Protein AF-A0A5N8VHL5-F1 (afdb_monomer_lite)

Organism: NCBI:txid1609272

pLDDT: mean 83.39, std 15.5, range [30.53, 98.62]

Foldseek 3Di:
DDDPDDPDDDPKDAADDQLQQPFFFKDDLPDPDPATFTDDPDQATLLGDHDNPIDGQPPHRRHDDPRHDVSSVVSSVVVSVPDDPVRNPDGIDDDDDDDDQDLVNDPPDDQDQQFFQDLAHDFDDQPPPPPAQFDPDDDPCPPPVDDQWDWWDDDPLIFIFRAWAFAADLPPLRPDPVPWDDLDRTTTGRPVLFTDGNQVVPPLPLVVVPDQADFDPSQVVLCVVQQVVQVVLVEGDDSNRSSLRTTDNNNCPCCVLVQSKTFHWDDQAQDLRDRSKTWTWTIAHNVLQKTWIWIADSVHAIAIKMFSDDCVPDPDPHDDPVGRIHTHGRDPSVSSVVRNLRSVSNVSNVVRPGSVPDDSNNSSRSVSRHDDPDDD

Sequence (376 aa):
MTEFGTPDAEISRPGHCPWDIRWEAAWTDMLPDAHRHAYGYFHRTLCGIEKPDMTGSQFGMWGGYPDECPDCKVAALAIDARWPEERRDGFRVSVPAVPRPRPEDQPGYVRPADELGRPDIRLPRTPARSTTRVLATRPPAHAHPEDGFRRIGDGPAAVRLPALWAGYGIEPYRPYDGQGRAFAWFRTYPLDTIPPLDEESFVGDFAWFGDIGDPLDHRTAVTDPIEAALAKDGLALPADFTALITRANLHRCLDREGGGAWTDVSGPLSSPADPADRMVLFFRDQQSCVMWYLYLHHDGQSAVVCSDRDFTRERAAGYGPDGEIFWTAPSVESFAYRFLVEARLSSAVYDKERAGDLDPELLAYLAHYVPGPGRP

Structure (mmCIF, N/CA/C/O backbone):
data_AF-A0A5N8VHL5-F1
#
_entry.id   AF-A0A5N8VHL5-F1
#
loop_
_atom_site.group_PDB
_atom_site.id
_atom_site.type_symbol
_atom_site.label_atom_id
_atom_site.label_alt_id
_atom_site.label_comp_id
_atom_site.label_asym_id
_atom_site.label_entity_id
_atom_site.label_seq_id
_atom_site.pdbx_PDB_ins_code
_atom_site.Cartn_x
_atom_site.Cartn_y
_atom_site.Cartn_z
_atom_site.occupancy
_atom_site.B_iso_or_equiv
_atom_site.auth_seq_id
_atom_site.auth_comp_id
_atom_site.auth_asym_id
_atom_site.auth_atom_id
_atom_site.pdbx_PDB_model_num
ATOM 1 N N . MET A 1 1 ? 50.445 -20.946 -26.338 1.00 35.78 1 MET A N 1
ATOM 2 C CA . MET A 1 1 ? 50.077 -20.744 -24.925 1.00 35.78 1 MET A CA 1
ATOM 3 C C . MET A 1 1 ? 49.233 -19.488 -24.911 1.00 35.78 1 MET A C 1
ATOM 5 O O . MET A 1 1 ? 49.771 -18.406 -25.079 1.00 35.78 1 MET A O 1
ATOM 9 N N . THR A 1 2 ? 47.918 -19.664 -24.962 1.00 35.34 2 THR A N 1
ATOM 10 C CA . THR A 1 2 ? 46.956 -18.575 -25.144 1.00 35.34 2 THR A CA 1
ATOM 11 C C . THR A 1 2 ? 46.613 -18.060 -23.755 1.00 35.34 2 THR A C 1
ATOM 13 O O . THR A 1 2 ? 45.956 -18.767 -22.994 1.00 35.34 2 THR A O 1
ATOM 16 N N . GLU A 1 3 ? 47.133 -16.891 -23.387 1.00 30.53 3 GLU A N 1
ATOM 17 C CA . GLU A 1 3 ? 46.694 -16.201 -22.177 1.00 30.53 3 GLU A CA 1
ATOM 18 C C . GLU A 1 3 ? 45.252 -15.741 -22.395 1.00 30.53 3 GLU A C 1
ATOM 20 O O . GLU A 1 3 ? 44.963 -14.904 -23.249 1.00 30.53 3 GLU A O 1
ATOM 25 N N . PHE A 1 4 ? 44.330 -16.339 -21.644 1.00 33.16 4 PHE A N 1
ATOM 26 C CA . PHE A 1 4 ? 42.984 -15.815 -21.491 1.00 33.16 4 PHE A CA 1
ATOM 27 C C . PHE A 1 4 ? 43.080 -14.585 -20.588 1.00 33.16 4 PHE A C 1
ATOM 29 O O . PHE A 1 4 ? 43.106 -14.709 -19.366 1.00 33.16 4 PHE A O 1
ATOM 36 N N . GLY A 1 5 ? 43.180 -13.403 -21.196 1.00 34.94 5 GLY A N 1
ATOM 37 C CA . GLY A 1 5 ? 42.962 -12.151 -20.484 1.00 34.94 5 GLY A CA 1
ATOM 38 C C . GLY A 1 5 ? 41.527 -12.124 -19.968 1.00 34.94 5 GLY A C 1
ATOM 39 O O . GLY A 1 5 ? 40.579 -12.153 -20.754 1.00 34.94 5 GLY A O 1
ATOM 40 N N . THR A 1 6 ? 41.364 -12.124 -18.649 1.00 40.25 6 THR A N 1
ATOM 41 C CA . THR A 1 6 ? 40.085 -11.846 -17.995 1.00 40.25 6 THR A CA 1
ATOM 42 C C . THR A 1 6 ? 39.611 -10.463 -18.460 1.00 40.25 6 THR A C 1
ATOM 44 O O . THR A 1 6 ? 40.427 -9.541 -18.449 1.00 40.25 6 THR A O 1
ATOM 47 N N . PRO A 1 7 ? 38.349 -10.274 -18.886 1.00 44.81 7 PRO A N 1
ATOM 48 C CA . PRO A 1 7 ? 37.860 -8.946 -19.242 1.00 44.81 7 PRO A CA 1
ATOM 49 C C . PRO A 1 7 ? 37.983 -8.018 -18.032 1.00 44.81 7 PRO A C 1
ATOM 51 O O . PRO A 1 7 ? 37.623 -8.426 -16.925 1.00 44.81 7 PRO A O 1
ATOM 54 N N . ASP A 1 8 ? 38.470 -6.794 -18.247 1.00 45.44 8 ASP A N 1
ATOM 55 C CA . ASP A 1 8 ? 38.500 -5.735 -17.237 1.00 45.44 8 ASP A CA 1
ATOM 56 C C . ASP A 1 8 ? 37.077 -5.507 -16.703 1.00 45.44 8 ASP A C 1
ATOM 58 O O . ASP A 1 8 ? 36.236 -4.880 -17.348 1.00 45.44 8 ASP A O 1
ATOM 62 N N . ALA A 1 9 ? 36.777 -6.074 -15.535 1.00 47.34 9 ALA A N 1
ATOM 63 C CA . ALA A 1 9 ? 35.555 -5.777 -14.812 1.00 47.34 9 ALA A CA 1
ATOM 64 C C . ALA A 1 9 ? 35.739 -4.462 -14.045 1.00 47.34 9 ALA A C 1
ATOM 66 O O . ALA A 1 9 ? 36.763 -4.237 -13.397 1.00 47.34 9 ALA A O 1
ATOM 67 N N . GLU A 1 10 ? 34.724 -3.606 -14.104 1.00 49.88 10 GLU A N 1
ATOM 68 C CA . GLU A 1 10 ? 34.617 -2.368 -13.340 1.00 49.88 10 GLU A CA 1
ATOM 69 C C . GLU A 1 10 ? 34.679 -2.668 -11.830 1.00 49.88 10 GLU A C 1
ATOM 71 O O . GLU A 1 10 ? 33.696 -3.082 -11.220 1.00 49.88 10 GLU A O 1
ATOM 76 N N . ILE A 1 11 ? 35.838 -2.466 -11.194 1.00 47.75 11 ILE A N 1
ATOM 77 C CA . ILE A 1 11 ? 35.918 -2.429 -9.728 1.00 47.75 11 ILE A CA 1
ATOM 78 C C . ILE A 1 11 ? 35.620 -0.993 -9.297 1.00 47.75 11 ILE A C 1
ATOM 80 O O . ILE A 1 11 ? 36.527 -0.198 -9.044 1.00 47.75 11 ILE A O 1
ATOM 84 N N . SER A 1 12 ? 34.335 -0.656 -9.206 1.00 49.72 12 SER A N 1
ATOM 85 C CA . SER A 1 12 ? 33.904 0.568 -8.534 1.00 49.72 12 SER A CA 1
ATOM 86 C C . SER A 1 12 ? 34.155 0.409 -7.034 1.00 49.72 12 SER A C 1
ATOM 88 O O . SER A 1 12 ? 33.512 -0.398 -6.361 1.00 49.72 12 SER A O 1
ATOM 90 N N . ARG A 1 13 ? 35.136 1.141 -6.495 1.00 55.62 13 ARG A N 1
ATOM 91 C CA . ARG A 1 13 ? 35.275 1.292 -5.042 1.00 55.62 13 ARG A CA 1
ATOM 92 C C . ARG A 1 13 ? 34.489 2.532 -4.626 1.00 55.62 13 ARG A C 1
ATOM 94 O O . ARG A 1 13 ? 34.758 3.603 -5.176 1.00 55.62 13 ARG A O 1
ATOM 101 N N . PRO A 1 14 ? 33.554 2.424 -3.667 1.00 58.19 14 PRO A N 1
ATOM 102 C CA . PRO A 1 14 ? 32.923 3.600 -3.091 1.00 58.19 14 PRO A CA 1
ATOM 103 C C . PRO A 1 14 ? 34.014 4.541 -2.564 1.00 58.19 14 PRO A C 1
ATOM 105 O O . PRO A 1 14 ? 34.898 4.108 -1.821 1.00 58.19 14 PRO A O 1
ATOM 108 N N . GLY A 1 15 ? 33.983 5.805 -2.992 1.00 69.81 15 GLY A N 1
ATOM 109 C CA . GLY A 1 15 ? 34.813 6.849 -2.391 1.00 69.81 15 GLY A CA 1
ATOM 110 C C . GLY A 1 15 ? 34.441 7.061 -0.923 1.00 69.81 15 GLY A C 1
ATOM 111 O O . GLY A 1 15 ? 33.439 6.519 -0.443 1.00 69.81 15 GLY A O 1
ATOM 112 N N . HIS A 1 16 ? 35.232 7.855 -0.200 1.00 81.56 16 HIS A N 1
ATOM 113 C CA . HIS A 1 16 ? 34.811 8.317 1.122 1.00 81.56 16 HIS A CA 1
ATOM 114 C C . HIS A 1 16 ? 33.473 9.049 0.986 1.00 81.56 16 HIS A C 1
ATOM 116 O O . HIS A 1 16 ? 33.339 9.971 0.187 1.00 81.56 16 HIS A O 1
ATOM 122 N N . CYS A 1 17 ? 32.480 8.610 1.753 1.00 81.56 17 CYS A N 1
ATOM 123 C CA . CYS A 1 17 ? 31.220 9.322 1.907 1.00 81.56 17 CYS A CA 1
ATOM 124 C C . CYS A 1 17 ? 31.188 9.890 3.332 1.00 81.56 17 CYS A C 1
ATOM 126 O O . CYS A 1 17 ? 31.349 9.083 4.255 1.00 81.56 17 CYS A O 1
ATOM 128 N N . PRO A 1 18 ? 31.030 11.206 3.548 1.00 85.12 18 PRO A N 1
ATOM 129 C CA . PRO A 1 18 ? 30.864 11.804 4.874 1.00 85.12 18 PRO A CA 1
ATOM 130 C C . PRO A 1 18 ? 29.807 11.090 5.725 1.00 85.12 18 PRO A C 1
ATOM 132 O O . PRO A 1 18 ? 28.855 10.519 5.195 1.00 85.12 18 PRO A O 1
ATOM 135 N N . TRP A 1 19 ? 29.988 11.075 7.049 1.00 85.62 19 TRP A N 1
ATOM 136 C CA . TRP A 1 19 ? 29.152 10.278 7.958 1.00 85.62 19 TRP A CA 1
ATOM 137 C C . TRP A 1 19 ? 27.656 10.607 7.859 1.00 85.62 19 TRP A C 1
ATOM 139 O O . TRP A 1 19 ? 26.830 9.708 7.988 1.00 85.62 19 TRP A O 1
ATOM 149 N N . ASP A 1 20 ? 27.316 11.864 7.600 1.00 82.69 20 ASP A N 1
ATOM 150 C CA . ASP A 1 20 ? 25.955 12.385 7.500 1.00 82.69 20 ASP A CA 1
ATOM 151 C C . ASP A 1 20 ? 25.224 11.915 6.234 1.00 82.69 20 ASP A C 1
ATOM 153 O O . ASP A 1 20 ? 24.000 11.838 6.221 1.00 82.69 20 ASP A O 1
ATOM 157 N N . ILE A 1 21 ? 25.965 11.497 5.205 1.00 84.44 21 ILE A N 1
ATOM 158 C CA . ILE A 1 21 ? 25.423 10.957 3.950 1.00 84.44 21 ILE A CA 1
ATOM 159 C C . ILE A 1 21 ? 25.937 9.545 3.633 1.00 84.44 21 ILE A C 1
ATOM 161 O O . ILE A 1 21 ? 25.847 9.094 2.494 1.00 84.44 21 ILE A O 1
ATOM 165 N N . ARG A 1 22 ? 26.503 8.831 4.615 1.00 85.56 22 ARG A N 1
ATOM 166 C CA . ARG A 1 22 ? 27.010 7.454 4.447 1.00 85.56 22 ARG A CA 1
ATOM 167 C C . ARG A 1 22 ? 25.992 6.392 4.831 1.00 85.56 22 ARG A C 1
ATOM 169 O O . ARG A 1 22 ? 25.971 5.327 4.224 1.00 85.56 22 ARG A O 1
ATOM 176 N N . TRP A 1 23 ? 25.228 6.650 5.882 1.00 90.12 23 TRP A N 1
ATOM 177 C CA . TRP A 1 23 ? 24.376 5.646 6.507 1.00 90.12 23 TRP A CA 1
ATOM 178 C C . TRP A 1 23 ? 22.944 5.797 6.033 1.00 90.12 23 TRP A C 1
ATOM 180 O O . TRP A 1 23 ? 22.436 6.912 5.967 1.00 90.12 23 TRP A O 1
ATOM 190 N N . GLU A 1 24 ? 22.297 4.682 5.735 1.00 90.94 24 GLU A N 1
ATOM 191 C CA . GLU A 1 24 ? 20.855 4.627 5.508 1.00 90.94 24 GLU A CA 1
ATOM 192 C C . GLU A 1 24 ? 20.133 4.708 6.857 1.00 90.94 24 GLU A C 1
ATOM 194 O O . GLU A 1 24 ? 20.666 4.274 7.882 1.00 90.94 24 GLU A O 1
ATOM 199 N N . ALA A 1 25 ? 18.921 5.259 6.893 1.00 90.00 25 ALA A N 1
ATOM 200 C CA . ALA A 1 25 ? 18.087 5.161 8.090 1.00 90.00 25 ALA A CA 1
ATOM 201 C C . ALA A 1 25 ? 17.666 3.699 8.312 1.00 90.00 25 ALA A C 1
ATOM 203 O O . ALA A 1 25 ? 17.211 3.037 7.384 1.00 90.00 25 ALA A O 1
ATOM 204 N N . ALA A 1 26 ? 17.823 3.188 9.531 1.00 90.50 26 ALA A N 1
ATOM 205 C CA . ALA A 1 26 ? 17.304 1.888 9.924 1.00 90.50 26 ALA A CA 1
ATOM 206 C C . ALA A 1 26 ? 15.786 1.915 9.911 1.00 90.50 26 ALA A C 1
ATOM 208 O O . ALA A 1 26 ? 15.161 2.873 10.368 1.00 90.50 26 ALA A O 1
ATOM 209 N N . TRP A 1 27 ? 15.220 0.833 9.401 1.00 85.00 27 TRP A N 1
ATOM 210 C CA . TRP A 1 27 ? 13.819 0.780 9.079 1.00 85.00 27 TRP A CA 1
ATOM 211 C C . TRP A 1 27 ? 13.160 -0.484 9.579 1.00 85.00 27 TRP A C 1
ATOM 213 O O . TRP A 1 27 ? 13.482 -1.585 9.134 1.00 85.00 27 TRP A O 1
ATOM 223 N N . THR A 1 28 ? 12.252 -0.284 10.521 1.00 84.00 28 THR A N 1
ATOM 224 C CA . THR A 1 28 ? 11.325 -1.259 11.085 1.00 84.00 28 THR A CA 1
ATOM 225 C C . THR A 1 28 ? 10.408 -0.474 12.020 1.00 84.00 28 THR A C 1
ATOM 227 O O . THR A 1 28 ? 10.857 0.449 12.703 1.00 84.00 28 THR A O 1
ATOM 230 N N . ASP A 1 29 ? 9.132 -0.821 12.064 1.00 77.31 29 ASP A N 1
ATOM 231 C CA . ASP A 1 29 ? 8.169 -0.290 13.039 1.00 77.31 29 ASP A CA 1
ATOM 232 C C . ASP A 1 29 ? 8.371 -0.893 14.447 1.00 77.31 29 ASP A C 1
ATOM 234 O O . ASP A 1 29 ? 7.719 -0.490 15.405 1.00 77.31 29 ASP A O 1
ATOM 238 N N . MET A 1 30 ? 9.323 -1.821 14.611 1.00 82.88 30 MET A N 1
ATOM 239 C CA . MET A 1 30 ? 9.700 -2.403 15.902 1.00 82.88 30 MET A CA 1
ATOM 240 C C . MET A 1 30 ? 10.827 -1.649 16.627 1.00 82.88 30 MET A C 1
ATOM 242 O O . MET A 1 30 ? 11.426 -2.192 17.573 1.00 82.88 30 MET A O 1
ATOM 246 N N . LEU A 1 31 ? 11.181 -0.439 16.183 1.00 84.62 31 LEU A N 1
ATOM 247 C CA . LEU A 1 31 ? 12.151 0.396 16.891 1.00 84.62 31 LEU A CA 1
ATOM 248 C C . LEU A 1 31 ? 11.577 0.843 18.253 1.00 84.62 31 LEU A C 1
ATOM 250 O O . LEU A 1 31 ? 10.395 1.156 18.359 1.00 84.62 31 LEU A O 1
ATOM 254 N N . PRO A 1 32 ? 12.392 0.839 19.322 1.00 81.56 32 PRO A N 1
ATOM 255 C CA . PRO A 1 32 ? 11.911 1.072 20.687 1.00 81.56 32 PRO A CA 1
ATOM 256 C C . PRO A 1 32 ? 11.594 2.542 20.994 1.00 81.56 32 PRO A C 1
ATOM 258 O O . PRO A 1 32 ? 10.972 2.834 22.014 1.00 81.56 32 PRO A O 1
ATOM 261 N N . ASP A 1 33 ? 12.057 3.465 20.156 1.00 83.50 33 ASP A N 1
ATOM 262 C CA . ASP A 1 33 ? 11.900 4.900 20.332 1.00 83.50 33 ASP A CA 1
ATOM 263 C C . ASP A 1 33 ? 11.651 5.585 18.982 1.00 83.50 33 ASP A C 1
ATOM 265 O O . ASP A 1 33 ? 11.790 4.984 17.917 1.00 83.50 33 ASP A O 1
ATOM 269 N N . ALA A 1 34 ? 11.254 6.856 19.044 1.00 80.44 34 ALA A N 1
ATOM 270 C CA . ALA A 1 34 ? 10.934 7.656 17.867 1.00 80.44 34 ALA A CA 1
ATOM 271 C C . ALA A 1 34 ? 12.173 8.246 17.168 1.00 80.44 34 ALA A C 1
ATOM 273 O O . ALA A 1 34 ? 12.016 9.017 16.222 1.00 80.44 34 ALA A O 1
ATOM 274 N N . HIS A 1 35 ? 13.393 7.953 17.636 1.00 86.75 35 HIS A N 1
ATOM 275 C CA . HIS A 1 35 ? 14.590 8.478 16.992 1.00 86.75 35 HIS A CA 1
ATOM 276 C C . HIS A 1 35 ? 14.841 7.780 15.660 1.00 86.75 35 HIS A C 1
ATOM 278 O O . HIS A 1 35 ? 14.562 6.596 15.470 1.00 86.75 35 HIS A O 1
ATOM 284 N N . ARG A 1 36 ? 15.470 8.501 14.734 1.00 88.25 36 ARG A N 1
ATOM 285 C CA . ARG A 1 36 ? 16.004 7.892 13.516 1.00 88.25 36 ARG A CA 1
ATOM 286 C C . ARG A 1 36 ? 17.290 7.171 13.874 1.00 88.25 36 ARG A C 1
ATOM 288 O O . ARG A 1 36 ? 18.252 7.800 14.316 1.00 88.25 36 ARG A O 1
ATOM 295 N N . HIS A 1 37 ? 17.334 5.862 13.673 1.00 93.62 37 HIS A N 1
ATOM 296 C CA . HIS A 1 37 ? 18.537 5.056 13.892 1.00 93.62 37 HIS A CA 1
ATOM 297 C C . HIS A 1 37 ? 19.309 4.877 12.586 1.00 93.62 37 HIS A C 1
ATOM 299 O O . HIS A 1 37 ? 18.711 4.864 11.516 1.00 93.62 37 HIS A O 1
ATOM 305 N N . ALA A 1 38 ? 20.634 4.750 12.659 1.00 93.88 38 ALA A N 1
ATOM 306 C CA . ALA A 1 38 ? 21.465 4.449 11.496 1.00 93.88 38 ALA A CA 1
ATOM 307 C C . ALA A 1 38 ? 21.429 2.947 11.232 1.00 93.88 38 ALA A C 1
ATOM 309 O O . ALA A 1 38 ? 21.756 2.169 12.134 1.00 93.88 38 ALA A O 1
ATOM 310 N N . TYR A 1 39 ? 21.083 2.536 10.016 1.00 92.69 39 TYR A N 1
ATOM 311 C CA . TYR A 1 39 ? 21.206 1.149 9.598 1.00 92.69 39 TYR A CA 1
ATOM 312 C C . TYR A 1 39 ? 22.684 0.785 9.484 1.00 92.69 39 TYR A C 1
ATOM 314 O O . TYR A 1 39 ? 23.461 1.459 8.808 1.00 92.69 39 TYR A O 1
ATOM 322 N N . GLY A 1 40 ? 23.077 -0.264 10.197 1.00 86.56 40 GLY A N 1
ATOM 323 C CA . GLY A 1 40 ? 24.398 -0.855 10.098 1.00 86.56 40 GLY A CA 1
ATOM 324 C C . GLY A 1 40 ? 24.408 -1.973 9.060 1.00 86.56 40 GLY A C 1
ATOM 325 O O . GLY A 1 40 ? 24.105 -1.773 7.890 1.00 86.56 40 GLY A O 1
ATOM 326 N N . TYR A 1 41 ? 24.789 -3.167 9.500 1.00 81.38 41 TYR A N 1
ATOM 327 C CA . TYR A 1 41 ? 24.817 -4.382 8.687 1.00 81.38 41 TYR A CA 1
ATOM 328 C C . TYR A 1 41 ? 24.020 -5.481 9.395 1.00 81.38 41 TYR A C 1
ATOM 330 O O . TYR A 1 41 ? 23.976 -5.504 10.623 1.00 81.38 41 TYR A O 1
ATOM 338 N N . PHE A 1 42 ? 23.450 -6.412 8.621 1.00 84.19 42 PHE A N 1
ATOM 339 C CA . PHE A 1 42 ? 22.752 -7.605 9.124 1.00 84.19 42 PHE A CA 1
ATOM 340 C C . PHE A 1 42 ? 21.595 -7.297 10.090 1.00 84.19 42 PHE A C 1
ATOM 342 O O . PHE A 1 42 ? 21.581 -7.791 11.213 1.00 84.19 42 PHE A O 1
ATOM 349 N N . HIS A 1 43 ? 20.627 -6.481 9.659 1.00 87.56 43 HIS A N 1
ATOM 350 C CA . HIS A 1 43 ? 19.408 -6.204 10.434 1.00 87.56 43 HIS A CA 1
ATOM 351 C C . HIS A 1 43 ? 19.649 -5.532 11.799 1.00 87.56 43 HIS A C 1
ATOM 353 O O . HIS A 1 43 ? 18.860 -5.677 12.738 1.00 87.56 43 HIS A O 1
ATOM 359 N N . ARG A 1 44 ? 20.757 -4.789 11.909 1.00 92.88 44 ARG A N 1
ATOM 360 C CA . ARG A 1 44 ? 21.192 -4.138 13.142 1.00 92.88 44 ARG A CA 1
ATOM 361 C C . ARG A 1 44 ? 21.507 -2.663 12.920 1.00 92.88 44 ARG A C 1
ATOM 363 O O . ARG A 1 44 ? 22.140 -2.301 11.928 1.00 92.88 44 ARG A O 1
ATOM 370 N N . THR A 1 45 ? 21.123 -1.815 13.868 1.00 95.12 45 THR A N 1
ATOM 371 C CA . THR A 1 45 ? 21.508 -0.400 13.900 1.00 95.12 45 THR A CA 1
ATOM 372 C C . THR A 1 45 ? 22.954 -0.218 14.366 1.00 95.12 45 THR A C 1
ATOM 374 O O . THR A 1 45 ? 23.545 -1.104 14.990 1.00 95.12 45 THR A O 1
ATOM 377 N N . LEU A 1 46 ? 23.539 0.961 14.145 1.00 94.56 46 LEU A N 1
ATOM 378 C CA . LEU A 1 46 ? 24.868 1.271 14.690 1.00 94.56 46 LEU A CA 1
ATOM 379 C C . LEU A 1 46 ? 24.920 1.294 16.225 1.00 94.56 46 LEU A C 1
ATOM 381 O O . LEU A 1 46 ? 25.972 1.004 16.791 1.00 94.56 46 LEU A O 1
ATOM 385 N N . CYS A 1 47 ? 23.808 1.604 16.899 1.00 94.75 47 CYS A N 1
ATOM 386 C CA . CYS A 1 47 ? 23.710 1.535 18.361 1.00 94.75 47 CYS A CA 1
ATOM 387 C C . CYS A 1 47 ? 23.424 0.116 18.889 1.00 94.75 47 CYS A C 1
ATOM 389 O O . CYS A 1 47 ? 23.369 -0.087 20.099 1.00 94.75 47 CYS A O 1
ATOM 391 N N . GLY A 1 48 ? 23.295 -0.881 18.005 1.00 93.25 48 GLY A N 1
ATOM 392 C CA . GLY A 1 48 ? 23.200 -2.291 18.379 1.00 93.25 48 GLY A CA 1
ATOM 393 C C . GLY A 1 48 ? 21.783 -2.843 18.533 1.00 93.25 48 GLY A C 1
ATOM 394 O O . GLY A 1 48 ? 21.643 -3.981 18.977 1.00 93.25 48 GLY A O 1
ATOM 395 N N . ILE A 1 49 ? 20.744 -2.095 18.152 1.00 93.25 49 ILE A N 1
ATOM 396 C CA . ILE A 1 49 ? 19.373 -2.622 18.099 1.00 93.25 49 ILE A CA 1
ATOM 397 C C . ILE A 1 49 ? 19.275 -3.579 16.915 1.00 93.25 49 ILE A C 1
ATOM 399 O O . ILE A 1 49 ? 19.584 -3.198 15.791 1.00 93.25 49 ILE A O 1
ATOM 403 N N . GLU A 1 50 ? 18.816 -4.801 17.157 1.00 92.50 50 GLU A N 1
ATOM 404 C CA . GLU A 1 50 ? 18.603 -5.820 16.130 1.00 92.50 50 GLU A CA 1
ATOM 405 C C . GLU A 1 50 ? 17.120 -6.177 16.053 1.00 92.50 50 GLU A C 1
ATOM 407 O O . GLU A 1 50 ? 16.474 -6.365 17.089 1.00 92.50 50 GLU A O 1
ATOM 412 N N . LYS A 1 51 ? 16.576 -6.247 14.833 1.00 90.19 51 LYS A N 1
ATOM 413 C CA . LYS A 1 51 ? 15.192 -6.676 14.584 1.00 90.19 51 LYS A CA 1
ATOM 414 C C . LYS A 1 51 ? 15.132 -7.539 13.327 1.00 90.19 51 LYS A C 1
ATOM 416 O O . LYS A 1 51 ? 15.780 -7.182 12.353 1.00 90.19 51 LYS A O 1
ATOM 421 N N . PRO A 1 52 ? 14.353 -8.632 13.314 1.00 86.12 52 PRO A N 1
ATOM 422 C CA . PRO A 1 52 ? 14.384 -9.622 12.234 1.00 86.12 52 PRO A CA 1
ATOM 423 C C . PRO A 1 52 ? 13.999 -9.071 10.852 1.00 86.12 52 PRO A C 1
ATOM 425 O O . PRO A 1 52 ? 14.463 -9.598 9.847 1.00 86.12 52 PRO A O 1
ATOM 428 N N . ASP A 1 53 ? 13.194 -8.009 10.788 1.00 86.44 53 ASP A N 1
ATOM 429 C CA . ASP A 1 53 ? 12.758 -7.372 9.541 1.00 86.44 53 ASP A CA 1
ATOM 430 C C . ASP A 1 53 ? 13.481 -6.045 9.251 1.00 86.44 53 ASP A C 1
ATOM 432 O O . ASP A 1 53 ? 13.121 -5.348 8.300 1.00 86.44 53 ASP A O 1
ATOM 436 N N . MET A 1 54 ? 14.502 -5.682 10.039 1.00 90.19 54 MET A N 1
ATOM 437 C CA . MET A 1 54 ? 15.155 -4.384 9.896 1.00 90.19 54 MET A CA 1
ATOM 438 C C . MET A 1 54 ? 15.874 -4.278 8.561 1.00 90.19 54 MET A C 1
ATOM 440 O O . MET A 1 54 ? 16.743 -5.087 8.244 1.00 90.19 54 MET A O 1
ATOM 444 N N . THR A 1 55 ? 15.582 -3.231 7.809 1.00 88.25 55 THR A N 1
ATOM 445 C CA . THR A 1 55 ? 16.281 -2.922 6.559 1.00 88.25 55 THR A CA 1
ATOM 446 C C . THR A 1 55 ? 16.901 -1.537 6.627 1.00 88.25 55 THR A C 1
ATOM 448 O O . THR A 1 55 ? 16.517 -0.715 7.457 1.00 88.25 55 THR A O 1
ATOM 451 N N . GLY A 1 56 ? 17.857 -1.263 5.747 1.00 85.44 56 GLY A N 1
ATOM 452 C CA . GLY A 1 56 ? 18.235 0.110 5.452 1.00 85.44 56 GLY A CA 1
ATOM 453 C C . GLY A 1 56 ? 17.170 0.768 4.585 1.00 85.44 56 GLY A C 1
ATOM 454 O O . GLY A 1 56 ? 16.541 0.114 3.749 1.00 85.44 56 GLY A O 1
ATOM 455 N N . SER A 1 57 ? 16.916 2.051 4.820 1.00 81.19 57 SER A N 1
ATOM 456 C CA . SER A 1 57 ? 16.081 2.854 3.940 1.00 81.19 57 SER A CA 1
ATOM 457 C C . SER A 1 57 ? 16.719 2.894 2.557 1.00 81.19 57 SER A C 1
ATOM 459 O O . SER A 1 57 ? 17.849 3.344 2.404 1.00 81.19 57 SER A O 1
ATOM 461 N N . GLN A 1 58 ? 15.969 2.478 1.540 1.00 65.94 58 GLN A N 1
ATOM 462 C CA . GLN A 1 58 ? 16.435 2.474 0.151 1.00 65.94 58 GLN A CA 1
ATOM 463 C C . GLN A 1 58 ? 16.691 3.889 -0.412 1.00 65.94 58 GLN A C 1
ATOM 465 O O . GLN A 1 58 ? 17.296 4.022 -1.474 1.00 65.94 58 GLN A O 1
ATOM 470 N N . PHE A 1 59 ? 16.224 4.948 0.267 1.00 62.56 59 PHE A N 1
ATOM 471 C CA . PHE A 1 59 ? 16.229 6.319 -0.270 1.00 62.56 59 PHE A CA 1
ATOM 472 C C . PHE A 1 59 ? 16.572 7.405 0.756 1.00 62.56 59 PHE A C 1
ATOM 474 O O . PHE A 1 59 ? 16.880 8.534 0.374 1.00 62.56 59 PHE A O 1
ATOM 481 N N . GLY A 1 60 ? 16.508 7.096 2.053 1.00 68.19 60 GLY A N 1
ATOM 482 C CA . GLY A 1 60 ? 16.757 8.046 3.127 1.00 68.19 60 GLY A CA 1
ATOM 483 C C . GLY A 1 60 ? 18.128 7.845 3.753 1.00 68.19 60 GLY A C 1
ATOM 484 O O . GLY A 1 60 ? 18.346 6.869 4.476 1.00 68.19 60 GLY A O 1
ATOM 485 N N . MET A 1 61 ? 19.018 8.821 3.568 1.00 84.38 61 MET A N 1
ATOM 486 C CA . MET A 1 61 ? 20.197 8.912 4.422 1.00 84.38 61 MET A CA 1
ATOM 487 C C . MET A 1 61 ? 19.754 9.220 5.856 1.00 84.38 61 MET A C 1
ATOM 489 O O . MET A 1 61 ? 18.753 9.897 6.110 1.00 84.38 61 MET A O 1
ATOM 493 N N . TRP A 1 62 ? 20.475 8.654 6.808 1.00 88.88 62 TRP A N 1
ATOM 494 C CA . TRP A 1 62 ? 20.190 8.773 8.224 1.00 88.88 62 TRP A CA 1
ATOM 495 C C . TRP A 1 62 ? 20.603 10.134 8.794 1.00 88.88 62 TRP A C 1
ATOM 497 O O . TRP A 1 62 ? 19.902 10.656 9.657 1.00 88.88 62 TRP A O 1
ATOM 507 N N . GLY A 1 63 ? 21.720 10.697 8.329 1.00 85.25 63 GLY A N 1
ATOM 508 C CA . GLY A 1 63 ? 22.312 11.898 8.912 1.00 85.25 63 GLY A CA 1
ATOM 509 C C . GLY A 1 63 ? 21.753 13.221 8.374 1.00 85.25 63 GLY A C 1
ATOM 510 O O . GLY A 1 63 ? 21.138 13.282 7.312 1.00 85.25 63 GLY A O 1
ATOM 511 N N . GLY A 1 64 ? 21.991 14.292 9.131 1.00 80.56 64 GLY A N 1
ATOM 512 C CA . GLY A 1 64 ? 21.531 15.656 8.876 1.00 80.56 64 GLY A CA 1
ATOM 513 C C . GLY A 1 64 ? 20.207 16.046 9.548 1.00 80.56 64 GLY A C 1
ATOM 514 O O . GLY A 1 64 ? 19.725 17.150 9.290 1.00 80.56 64 GLY A O 1
ATOM 515 N N . TYR A 1 65 ? 19.616 15.201 10.402 1.00 83.94 65 TYR A N 1
ATOM 516 C CA . TYR A 1 65 ? 18.278 15.424 10.970 1.00 83.94 65 TYR A CA 1
ATOM 517 C C . TYR A 1 65 ? 18.285 15.719 12.486 1.00 83.94 65 TYR A C 1
ATOM 519 O O . TYR A 1 65 ? 19.131 15.205 13.221 1.00 83.94 65 TYR A O 1
ATOM 527 N N . PRO A 1 66 ? 17.338 16.535 13.001 1.00 85.25 66 PRO A N 1
ATOM 528 C CA . PRO A 1 66 ? 17.263 16.853 14.433 1.00 85.25 66 PRO A CA 1
ATOM 529 C C . PRO A 1 66 ? 16.915 15.668 15.349 1.00 85.25 66 PRO A C 1
ATOM 531 O O . PRO A 1 66 ? 17.214 15.718 16.539 1.00 85.25 66 PRO A O 1
ATOM 534 N N . ASP A 1 67 ? 16.268 14.631 14.820 1.00 87.75 67 ASP A N 1
ATOM 535 C CA . ASP A 1 67 ? 15.735 13.471 15.545 1.00 87.75 67 ASP A CA 1
ATOM 536 C C . ASP A 1 67 ? 16.635 12.220 15.468 1.00 87.75 67 ASP A C 1
ATOM 538 O O . ASP A 1 67 ? 16.208 11.116 15.808 1.00 87.75 67 ASP A O 1
ATOM 542 N N . GLU A 1 68 ? 17.896 12.376 15.057 1.00 92.12 68 GLU A N 1
ATOM 543 C CA . GLU A 1 68 ? 18.901 11.306 15.035 1.00 92.12 68 GLU A CA 1
ATOM 544 C C . GLU A 1 68 ? 19.129 10.667 16.414 1.00 92.12 68 GLU A C 1
ATOM 546 O O . GLU A 1 68 ? 19.302 11.355 17.421 1.00 92.12 68 GLU A O 1
ATOM 551 N N . CYS A 1 69 ? 19.251 9.338 16.444 1.00 94.50 69 CYS A N 1
ATOM 552 C CA . CYS A 1 69 ? 19.707 8.600 17.616 1.00 94.50 69 CYS A CA 1
ATOM 553 C C . CYS A 1 69 ? 21.129 9.060 18.014 1.00 94.50 69 CYS A C 1
ATOM 555 O O . CYS A 1 69 ? 22.069 8.893 17.221 1.00 94.50 69 CYS A O 1
ATOM 557 N N . PRO A 1 70 ? 21.332 9.584 19.241 1.00 94.44 70 PRO A N 1
ATOM 558 C CA . PRO A 1 70 ? 22.637 10.078 19.684 1.00 94.44 70 PRO A CA 1
ATOM 559 C C . PRO A 1 70 ? 23.741 9.014 19.636 1.00 94.44 70 PRO A C 1
ATOM 561 O O . PRO A 1 70 ? 24.863 9.301 19.218 1.00 94.44 70 PRO A O 1
ATOM 564 N N . ASP A 1 71 ? 23.418 7.770 19.990 1.00 95.50 71 ASP A N 1
ATOM 565 C CA . ASP A 1 71 ? 24.387 6.669 20.010 1.00 95.50 71 ASP A CA 1
ATOM 566 C C . ASP A 1 71 ? 24.811 6.258 18.596 1.00 95.50 71 ASP A C 1
ATOM 568 O O . ASP A 1 71 ? 25.997 6.032 18.335 1.00 95.50 71 ASP A O 1
ATOM 572 N N . CYS A 1 72 ? 23.868 6.246 17.647 1.00 95.31 72 CYS A N 1
ATOM 573 C CA . CYS A 1 72 ? 24.187 6.046 16.234 1.00 95.31 72 CYS A CA 1
ATOM 574 C C . CYS A 1 72 ? 25.125 7.145 15.714 1.00 95.31 72 CYS A C 1
ATOM 576 O O . CYS A 1 72 ? 26.045 6.849 14.954 1.00 95.31 72 CYS A O 1
ATOM 578 N N . LYS A 1 73 ? 24.958 8.393 16.172 1.00 95.00 73 LYS A N 1
ATOM 579 C CA . LYS A 1 73 ? 25.829 9.525 15.813 1.00 95.00 73 LYS A CA 1
ATOM 580 C C . LYS A 1 73 ? 27.235 9.391 16.339 1.00 95.00 73 LYS A C 1
ATOM 582 O O . LYS A 1 73 ? 28.185 9.577 15.579 1.00 95.00 73 LYS A O 1
ATOM 587 N N . VAL A 1 74 ? 27.380 9.007 17.601 1.00 95.75 74 VAL A N 1
ATOM 588 C CA . VAL A 1 74 ? 28.693 8.716 18.183 1.00 95.75 74 VAL A CA 1
ATOM 589 C C . VAL A 1 74 ? 29.387 7.599 17.399 1.00 95.75 74 VAL A C 1
ATOM 591 O O . VAL A 1 74 ? 30.546 7.753 17.010 1.00 95.75 74 VAL A O 1
ATOM 594 N N . ALA A 1 75 ? 28.678 6.507 17.103 1.00 94.81 75 ALA A N 1
ATOM 595 C CA . ALA A 1 75 ? 29.221 5.397 16.326 1.00 94.81 75 ALA A CA 1
ATOM 596 C C . ALA A 1 75 ? 29.606 5.813 14.894 1.00 94.81 75 ALA A C 1
ATOM 598 O O . ALA A 1 75 ? 30.709 5.504 14.440 1.00 94.81 75 ALA A O 1
ATOM 599 N N . ALA A 1 76 ? 28.743 6.555 14.196 1.00 93.38 76 ALA A N 1
ATOM 600 C CA . ALA A 1 76 ? 28.981 7.033 12.836 1.00 93.38 76 ALA A CA 1
ATOM 601 C C . ALA A 1 76 ? 30.213 7.944 12.752 1.00 93.38 76 ALA A C 1
ATOM 603 O O . ALA A 1 76 ? 31.073 7.726 11.895 1.00 93.38 76 ALA A O 1
ATOM 604 N N . LEU A 1 77 ? 30.338 8.908 13.671 1.00 92.88 77 LEU A N 1
ATOM 605 C CA . LEU A 1 77 ? 31.503 9.792 13.779 1.00 92.88 77 LEU A CA 1
ATOM 606 C C . LEU A 1 77 ? 32.782 9.006 14.092 1.00 92.88 77 LEU A C 1
ATOM 608 O O . LEU A 1 77 ? 33.826 9.254 13.491 1.00 92.88 77 LEU A O 1
ATOM 612 N N . ALA A 1 78 ? 32.707 8.017 14.988 1.00 93.62 78 ALA A N 1
ATOM 613 C CA . ALA A 1 78 ? 33.847 7.164 15.315 1.00 93.62 78 ALA A CA 1
ATOM 614 C C . ALA A 1 78 ? 34.296 6.296 14.126 1.00 93.62 78 ALA A C 1
ATOM 616 O O . ALA A 1 78 ? 35.492 6.056 13.961 1.00 93.62 78 ALA A O 1
ATOM 617 N N . ILE A 1 79 ? 33.366 5.822 13.292 1.00 90.19 79 ILE A N 1
ATOM 618 C CA . ILE A 1 79 ? 33.680 5.081 12.060 1.00 90.19 79 ILE A CA 1
ATOM 619 C C . ILE A 1 79 ? 34.261 6.022 11.001 1.00 90.19 79 ILE A C 1
ATOM 621 O O . ILE A 1 79 ? 35.204 5.655 10.302 1.00 90.19 79 ILE A O 1
ATOM 625 N N . ASP A 1 80 ? 33.736 7.239 10.881 1.00 89.56 80 ASP A N 1
ATOM 626 C CA . ASP A 1 80 ? 34.255 8.248 9.959 1.00 89.56 80 ASP A CA 1
ATOM 627 C C . ASP A 1 80 ? 35.677 8.695 10.298 1.00 89.56 80 ASP A C 1
ATOM 629 O O . ASP A 1 80 ? 36.529 8.751 9.414 1.00 89.56 80 ASP A O 1
ATOM 633 N N . ALA A 1 81 ? 35.987 8.878 11.581 1.00 90.38 81 ALA A N 1
ATOM 634 C CA . ALA A 1 81 ? 37.333 9.201 12.051 1.00 90.38 81 ALA A CA 1
ATOM 635 C C . ALA A 1 81 ? 38.393 8.138 11.688 1.00 90.38 81 ALA A C 1
ATOM 637 O O . ALA A 1 81 ? 39.580 8.447 11.671 1.00 90.38 81 ALA A O 1
ATOM 638 N N . ARG A 1 82 ? 37.992 6.896 11.370 1.00 89.69 82 ARG A N 1
ATOM 639 C CA . ARG A 1 82 ? 38.914 5.826 10.938 1.00 89.69 82 ARG A CA 1
ATOM 640 C C . ARG A 1 82 ? 39.333 5.938 9.473 1.00 89.69 82 ARG A C 1
ATOM 642 O O . ARG A 1 82 ? 40.265 5.246 9.069 1.00 89.69 82 ARG A O 1
ATOM 649 N N . TRP A 1 83 ? 38.647 6.752 8.670 1.00 83.12 83 TRP A N 1
ATOM 650 C CA . TRP A 1 83 ? 39.036 6.978 7.281 1.00 83.12 83 TRP A CA 1
ATOM 651 C C . TRP A 1 83 ? 40.251 7.912 7.205 1.00 83.12 83 TRP A C 1
ATOM 653 O O . TRP A 1 83 ? 40.154 9.034 7.717 1.00 83.12 83 TRP A O 1
ATOM 663 N N . PRO A 1 84 ? 41.353 7.490 6.546 1.00 85.50 84 PRO A N 1
ATOM 664 C CA . PRO A 1 84 ? 42.535 8.330 6.362 1.00 85.50 84 PRO A CA 1
ATOM 665 C C . PRO A 1 84 ? 42.182 9.632 5.640 1.00 85.50 84 PRO A C 1
ATOM 667 O O . PRO A 1 84 ? 41.436 9.596 4.659 1.00 85.50 84 PRO A O 1
ATOM 670 N N . GLU A 1 85 ? 42.703 10.766 6.115 1.00 82.75 85 GLU A N 1
ATOM 671 C CA . GLU A 1 85 ? 42.397 12.096 5.567 1.00 82.75 85 GLU A CA 1
ATOM 672 C C . GLU A 1 85 ? 42.744 12.188 4.080 1.00 82.75 85 GLU A C 1
ATOM 674 O O . GLU A 1 85 ? 41.936 12.660 3.284 1.00 82.75 85 GLU A O 1
ATOM 679 N N . GLU A 1 86 ? 43.876 11.612 3.677 1.00 80.00 86 GLU A N 1
ATOM 680 C CA . GLU A 1 86 ? 44.347 11.589 2.292 1.00 80.00 86 GLU A CA 1
ATOM 681 C C . GLU A 1 86 ? 43.460 10.770 1.338 1.00 80.00 86 GLU A C 1
ATOM 683 O O . GLU A 1 86 ? 43.674 10.783 0.127 1.00 80.00 86 GLU A O 1
ATOM 688 N N . ARG A 1 87 ? 42.472 10.036 1.867 1.00 73.38 87 ARG A N 1
ATOM 689 C CA . ARG A 1 87 ? 41.492 9.257 1.093 1.00 73.38 87 ARG A CA 1
ATOM 690 C C . ARG A 1 87 ? 40.081 9.841 1.132 1.00 73.38 87 ARG A C 1
ATOM 692 O O . ARG A 1 87 ? 39.165 9.206 0.610 1.00 73.38 87 ARG A O 1
ATOM 699 N N . ARG A 1 88 ? 39.896 11.006 1.761 1.00 78.12 88 ARG A N 1
ATOM 700 C CA . ARG A 1 88 ? 38.600 11.701 1.814 1.00 78.12 88 ARG A CA 1
ATOM 701 C C . ARG A 1 88 ? 38.294 12.468 0.526 1.00 78.12 88 ARG A C 1
ATOM 703 O O . ARG A 1 88 ? 37.131 12.611 0.167 1.00 78.12 88 ARG A O 1
ATOM 710 N N . ASP A 1 89 ? 39.328 12.859 -0.215 1.00 69.06 89 ASP A N 1
ATOM 711 C CA . ASP A 1 89 ? 39.190 13.548 -1.496 1.00 69.06 89 ASP A CA 1
ATOM 712 C C . ASP A 1 89 ? 39.104 12.543 -2.656 1.00 69.06 89 ASP A C 1
ATOM 714 O O . ASP A 1 89 ? 40.102 11.964 -3.087 1.00 69.06 89 ASP A O 1
ATOM 718 N N . GLY A 1 90 ? 37.892 12.326 -3.177 1.00 62.94 90 GLY A N 1
ATOM 719 C CA . GLY A 1 90 ? 37.670 11.544 -4.396 1.00 62.94 90 GLY A CA 1
ATOM 720 C C . GLY A 1 90 ? 36.357 10.768 -4.397 1.00 62.94 90 GLY A C 1
ATOM 721 O O . GLY A 1 90 ? 36.276 9.650 -3.891 1.00 62.94 90 GLY A O 1
ATOM 722 N N . PHE A 1 91 ? 35.329 11.321 -5.040 1.00 57.22 91 PHE A N 1
ATOM 723 C CA . PHE A 1 91 ? 34.118 10.572 -5.365 1.00 57.22 91 PHE A CA 1
ATOM 724 C C . PHE A 1 91 ? 34.315 9.846 -6.694 1.00 57.22 91 PHE A C 1
ATOM 726 O O . PHE A 1 91 ? 34.325 10.483 -7.739 1.00 57.22 91 PHE A O 1
ATOM 733 N N . ARG A 1 92 ? 34.429 8.513 -6.632 1.00 58.06 92 ARG A N 1
ATOM 734 C CA . ARG A 1 92 ? 34.389 7.573 -7.771 1.00 58.06 92 ARG A CA 1
ATOM 735 C C . ARG A 1 92 ? 35.438 7.825 -8.866 1.00 58.06 92 ARG A C 1
ATOM 737 O O . ARG A 1 92 ? 35.326 8.735 -9.680 1.00 58.06 92 ARG A O 1
ATOM 744 N N . VAL A 1 93 ? 36.395 6.909 -9.004 1.00 55.44 93 VAL A N 1
ATOM 745 C CA . VAL A 1 93 ? 37.153 6.797 -10.259 1.00 55.44 93 VAL A CA 1
ATOM 746 C C . VAL A 1 93 ? 36.262 6.072 -11.266 1.00 55.44 93 VAL A C 1
ATOM 748 O O . VAL A 1 93 ? 36.104 4.857 -11.191 1.00 55.44 93 VAL A O 1
ATOM 751 N N . SER A 1 94 ? 35.642 6.824 -12.176 1.00 52.28 94 SER A N 1
ATOM 752 C CA . SER A 1 94 ? 34.911 6.241 -13.305 1.00 52.28 94 SER A CA 1
ATOM 753 C C . SER A 1 94 ? 35.920 5.817 -14.366 1.00 52.28 94 SER A C 1
ATOM 755 O O . SER A 1 94 ? 36.587 6.663 -14.960 1.00 52.28 94 SER A O 1
ATOM 757 N N . VAL A 1 95 ? 36.045 4.515 -14.602 1.00 54.31 95 VAL A N 1
ATOM 758 C CA . VAL A 1 95 ? 36.742 3.995 -15.783 1.00 54.31 95 VAL A CA 1
ATOM 759 C C . VAL A 1 95 ? 35.678 3.786 -16.863 1.00 54.31 95 VAL A C 1
ATOM 761 O O . VAL A 1 95 ? 34.636 3.212 -16.548 1.00 54.31 95 VAL A O 1
ATOM 764 N N . PRO A 1 96 ? 35.866 4.255 -18.109 1.00 50.69 96 PRO A N 1
ATOM 765 C CA . PRO A 1 96 ? 34.862 4.079 -19.150 1.00 50.69 96 PRO A CA 1
ATOM 766 C C . PRO A 1 96 ? 34.620 2.588 -19.409 1.00 50.69 96 PRO A C 1
ATOM 768 O O . PRO A 1 96 ? 35.490 1.900 -19.941 1.00 50.69 96 PRO A O 1
ATOM 771 N N . ALA A 1 97 ? 33.439 2.086 -19.053 1.00 55.69 97 ALA A N 1
ATOM 772 C CA . ALA A 1 97 ? 32.981 0.799 -19.547 1.00 55.69 97 ALA A CA 1
ATOM 773 C C . ALA A 1 97 ? 32.731 0.922 -21.056 1.00 55.69 97 ALA A C 1
ATOM 775 O O . ALA A 1 97 ? 32.119 1.890 -21.517 1.00 55.69 97 ALA A O 1
ATOM 776 N N . VAL A 1 98 ? 33.190 -0.056 -21.839 1.00 59.97 98 VAL A N 1
ATOM 777 C CA . VAL A 1 98 ? 32.776 -0.164 -23.243 1.00 59.97 98 VAL A CA 1
ATOM 778 C C . VAL A 1 98 ? 31.257 -0.384 -23.243 1.00 59.97 98 VAL A C 1
ATOM 780 O O . VAL A 1 98 ? 30.807 -1.345 -22.610 1.00 59.97 98 VAL A O 1
ATOM 783 N N . PRO A 1 99 ? 30.451 0.473 -23.901 1.00 60.00 99 PRO A N 1
ATOM 784 C CA . PRO A 1 99 ? 29.007 0.293 -23.943 1.00 60.00 99 PRO A CA 1
ATOM 785 C C . PRO A 1 99 ? 28.692 -1.097 -24.486 1.00 60.00 99 PRO A C 1
ATOM 787 O O . PRO A 1 99 ? 29.139 -1.454 -25.579 1.00 60.00 99 PRO A O 1
ATOM 790 N N . ARG A 1 100 ? 27.928 -1.897 -23.737 1.00 63.72 100 ARG A N 1
ATOM 791 C CA . ARG A 1 100 ? 27.326 -3.088 -24.334 1.00 63.72 100 ARG A CA 1
ATOM 792 C C . ARG A 1 100 ? 26.317 -2.594 -25.375 1.00 63.72 100 ARG A C 1
ATOM 794 O O . ARG A 1 100 ? 25.454 -1.797 -25.004 1.00 63.72 100 ARG A O 1
ATOM 801 N N . PRO A 1 101 ? 26.418 -3.013 -26.648 1.00 68.25 101 PRO A N 1
ATOM 802 C CA . PRO A 1 101 ? 25.406 -2.669 -27.635 1.00 68.25 101 PRO A CA 1
ATOM 803 C C . PRO A 1 101 ? 24.071 -3.222 -27.150 1.00 68.25 101 PRO A C 1
ATOM 805 O O . PRO A 1 101 ? 23.988 -4.389 -26.748 1.00 68.25 101 PRO A O 1
ATOM 808 N N . ARG A 1 102 ? 23.041 -2.378 -27.134 1.00 72.12 102 ARG A N 1
ATOM 809 C CA . ARG A 1 102 ? 21.711 -2.825 -26.741 1.00 72.12 102 ARG A CA 1
ATOM 810 C C . ARG A 1 102 ? 21.169 -3.757 -27.827 1.00 72.12 102 ARG A C 1
ATOM 812 O O . ARG A 1 102 ? 21.602 -3.659 -28.978 1.00 72.12 102 ARG A O 1
ATOM 819 N N . PRO A 1 103 ? 20.244 -4.673 -27.507 1.00 71.06 103 PRO A N 1
ATOM 820 C CA . PRO A 1 103 ? 19.630 -5.538 -28.512 1.00 71.06 103 PRO A CA 1
ATOM 821 C C . PRO A 1 103 ? 19.059 -4.745 -29.698 1.00 71.06 103 PRO A C 1
ATOM 823 O O . PRO A 1 103 ? 19.216 -5.170 -30.840 1.00 71.06 103 PRO A O 1
ATOM 826 N N . GLU A 1 104 ? 18.494 -3.558 -29.441 1.00 75.62 104 GLU A N 1
ATOM 827 C CA . GLU A 1 104 ? 17.995 -2.641 -30.473 1.00 75.62 104 GLU A CA 1
ATOM 828 C C . GLU A 1 104 ? 19.072 -2.044 -31.394 1.00 75.62 104 GLU A C 1
ATOM 830 O O . GLU A 1 104 ? 18.752 -1.606 -32.498 1.00 75.62 104 GLU A O 1
ATOM 835 N N . ASP A 1 105 ? 20.336 -2.037 -30.968 1.00 77.31 105 ASP A N 1
ATOM 836 C CA . ASP A 1 105 ? 21.459 -1.505 -31.742 1.00 77.31 105 ASP A CA 1
ATOM 837 C C . ASP A 1 105 ? 22.007 -2.557 -32.740 1.00 77.31 105 ASP A C 1
ATOM 839 O O . ASP A 1 105 ? 22.906 -2.263 -33.533 1.00 77.31 105 ASP A O 1
ATOM 843 N N . GLN A 1 106 ? 21.479 -3.792 -32.729 1.00 79.12 106 GLN A N 1
ATOM 844 C CA . GLN A 1 106 ? 21.892 -4.853 -33.651 1.00 79.12 106 GLN A CA 1
ATOM 845 C C . GLN A 1 106 ? 21.244 -4.687 -35.040 1.00 79.12 106 GLN A C 1
ATOM 847 O O . GLN A 1 106 ? 20.018 -4.573 -35.147 1.00 79.12 106 GLN A O 1
ATOM 852 N N . PRO A 1 107 ? 22.026 -4.736 -36.138 1.00 79.81 107 PRO A N 1
ATOM 853 C CA . PRO A 1 107 ? 21.480 -4.718 -37.491 1.00 79.81 107 PRO A CA 1
ATOM 854 C C . PRO A 1 107 ? 20.472 -5.853 -37.704 1.00 79.81 107 PRO A C 1
ATOM 856 O O . PRO A 1 107 ? 20.805 -7.025 -37.544 1.00 79.81 107 PRO A O 1
ATOM 859 N N . GLY A 1 108 ? 19.244 -5.506 -38.093 1.00 80.56 108 GLY A N 1
ATOM 860 C CA . GLY A 1 108 ? 18.168 -6.477 -38.309 1.00 80.56 108 GLY A CA 1
ATOM 861 C C . GLY A 1 108 ? 17.311 -6.778 -37.077 1.00 80.56 108 GLY A C 1
ATOM 862 O O . GLY A 1 108 ? 16.428 -7.629 -37.175 1.00 80.56 108 GLY A O 1
ATOM 863 N N . TYR A 1 109 ? 17.511 -6.082 -35.951 1.00 80.31 109 TYR A N 1
ATOM 864 C CA . TYR A 1 109 ? 16.564 -6.133 -34.840 1.00 80.31 109 TYR A CA 1
ATOM 865 C C . TYR A 1 109 ? 15.176 -5.675 -35.308 1.00 80.31 109 TYR A C 1
ATOM 867 O O . TYR A 1 109 ? 14.986 -4.554 -35.787 1.00 80.31 109 TYR A O 1
ATOM 875 N N . VAL A 1 110 ? 14.196 -6.564 -35.160 1.00 78.19 110 VAL A N 1
ATOM 876 C CA . VAL A 1 110 ? 12.780 -6.265 -35.354 1.00 78.19 110 VAL A CA 1
ATOM 877 C C . VAL A 1 110 ? 12.135 -6.315 -33.983 1.00 78.19 110 VAL A C 1
ATOM 879 O O . VAL A 1 110 ? 12.084 -7.372 -33.356 1.00 78.19 110 VAL A O 1
ATOM 882 N N . ARG A 1 111 ? 11.646 -5.164 -33.521 1.00 75.69 111 ARG A N 1
ATOM 883 C CA . ARG A 1 111 ? 10.923 -5.073 -32.253 1.00 75.69 111 ARG A CA 1
ATOM 884 C C . ARG A 1 111 ? 9.690 -5.996 -32.279 1.00 75.69 111 ARG A C 1
ATOM 886 O O . ARG A 1 111 ? 8.920 -5.905 -33.242 1.00 75.69 111 ARG A O 1
ATOM 893 N N . PRO A 1 112 ? 9.468 -6.848 -31.259 1.00 80.12 112 PRO A N 1
ATOM 894 C CA . PRO A 1 112 ? 8.275 -7.686 -31.178 1.00 80.12 112 PRO A CA 1
ATOM 895 C C . PRO A 1 112 ? 6.979 -6.863 -31.223 1.00 80.12 112 PRO A C 1
ATOM 897 O O . PRO A 1 112 ? 6.887 -5.768 -30.670 1.00 80.12 112 PRO A O 1
ATOM 900 N N . ALA A 1 113 ? 5.956 -7.391 -31.898 1.00 81.12 113 ALA A N 1
ATOM 901 C CA . ALA A 1 113 ? 4.661 -6.716 -32.039 1.00 81.12 113 ALA A CA 1
ATOM 902 C C . ALA A 1 113 ? 3.811 -6.749 -30.754 1.00 81.12 113 ALA A C 1
ATOM 904 O O . ALA A 1 113 ? 2.837 -6.007 -30.647 1.00 81.12 113 ALA A O 1
ATOM 905 N N . ASP A 1 114 ? 4.169 -7.621 -29.814 1.00 83.88 114 ASP A N 1
ATOM 906 C CA . ASP A 1 114 ? 3.528 -7.826 -28.515 1.00 83.88 114 ASP A CA 1
ATOM 907 C C . ASP A 1 114 ? 4.360 -7.275 -27.344 1.00 83.88 114 ASP A C 1
ATOM 909 O O . ASP A 1 114 ? 4.033 -7.540 -26.191 1.00 83.88 114 ASP A O 1
ATOM 913 N N . GLU A 1 115 ? 5.421 -6.516 -27.633 1.00 89.12 115 GLU A N 1
ATOM 914 C CA . GLU A 1 115 ? 6.205 -5.785 -26.633 1.00 89.12 115 GLU A CA 1
ATOM 915 C C . GLU A 1 115 ? 5.339 -4.701 -25.970 1.00 89.12 115 GLU A C 1
ATOM 917 O O . GLU A 1 115 ? 4.707 -3.893 -26.663 1.00 89.12 115 GLU A O 1
ATOM 922 N N . LEU A 1 116 ? 5.306 -4.685 -24.636 1.00 90.62 116 LEU A N 1
ATOM 923 C CA . LEU A 1 116 ? 4.602 -3.676 -23.845 1.00 90.62 116 LEU A CA 1
ATOM 924 C C . LEU A 1 116 ? 5.236 -2.279 -23.999 1.00 90.62 116 LEU A C 1
ATOM 926 O O . LEU A 1 116 ? 6.332 -2.108 -24.529 1.00 90.62 116 LEU A O 1
ATOM 930 N N . GLY A 1 117 ? 4.521 -1.247 -23.548 1.00 86.56 117 GLY A N 1
ATOM 931 C CA . GLY A 1 117 ? 4.946 0.153 -23.666 1.00 86.56 117 GLY A CA 1
ATOM 932 C C . GLY A 1 117 ? 4.483 0.843 -24.954 1.00 86.56 117 GLY A C 1
ATOM 933 O O . GLY A 1 117 ? 4.993 1.905 -25.314 1.00 86.56 117 GLY A O 1
ATOM 934 N N . ARG A 1 118 ? 3.502 0.264 -25.658 1.00 84.44 118 ARG A N 1
ATOM 935 C CA . ARG A 1 118 ? 2.889 0.843 -26.863 1.00 84.44 118 ARG A CA 1
ATOM 936 C C . ARG A 1 118 ? 1.361 0.867 -26.767 1.00 84.44 118 ARG A C 1
ATOM 938 O O . ARG A 1 118 ? 0.776 -0.125 -26.345 1.00 84.44 118 ARG A O 1
ATOM 945 N N . PRO A 1 119 ? 0.688 1.936 -27.218 1.00 76.44 119 PRO A N 1
ATOM 946 C CA . PRO A 1 119 ? -0.772 2.015 -27.152 1.00 76.44 119 PRO A CA 1
ATOM 947 C C . PRO A 1 119 ? -1.475 1.103 -28.174 1.00 76.44 119 PRO A C 1
ATOM 949 O O . PRO A 1 119 ? -2.649 0.792 -28.010 1.00 76.44 119 PRO A O 1
ATOM 952 N N . ASP A 1 120 ? -0.775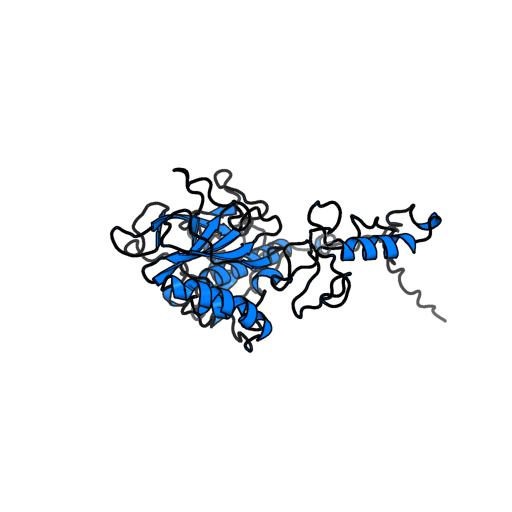 0.662 -29.226 1.00 80.81 120 ASP A N 1
ATOM 953 C CA . ASP A 1 120 ? -1.324 -0.122 -30.338 1.00 80.81 120 ASP A CA 1
ATOM 954 C C . ASP A 1 120 ? -1.062 -1.636 -30.235 1.00 80.81 120 ASP A C 1
ATOM 956 O O . ASP A 1 120 ? -1.222 -2.361 -31.223 1.00 80.81 120 ASP A O 1
ATOM 960 N N . ILE A 1 121 ? -0.656 -2.133 -29.059 1.00 83.62 121 ILE A N 1
ATOM 961 C CA . ILE A 1 121 ? -0.406 -3.568 -28.882 1.00 83.62 121 ILE A CA 1
ATOM 962 C C . ILE A 1 121 ? -1.678 -4.384 -29.083 1.00 83.62 121 ILE A C 1
ATOM 964 O O . ILE A 1 121 ? -2.786 -3.986 -28.719 1.00 83.62 121 ILE A O 1
ATOM 968 N N . ARG A 1 122 ? -1.500 -5.598 -29.600 1.00 82.00 122 ARG A N 1
ATOM 969 C CA . ARG A 1 122 ? -2.538 -6.622 -29.544 1.00 82.00 122 ARG A CA 1
ATOM 970 C C . ARG A 1 122 ? -2.265 -7.523 -28.359 1.00 82.00 122 ARG A C 1
ATOM 972 O O . ARG A 1 122 ? -1.319 -8.305 -28.390 1.00 82.00 122 ARG A O 1
ATOM 979 N N . LEU A 1 123 ? -3.116 -7.428 -27.345 1.00 84.50 123 LEU A N 1
ATOM 980 C CA . LEU A 1 123 ? -3.054 -8.345 -26.218 1.00 84.50 123 LEU A CA 1
ATOM 981 C C . LEU A 1 123 ? -3.414 -9.769 -26.667 1.00 84.50 123 LEU A C 1
ATOM 983 O O . LEU A 1 123 ? -4.332 -9.946 -27.482 1.00 84.50 123 LEU A O 1
ATOM 987 N N . PRO A 1 124 ? -2.721 -10.796 -26.146 1.00 84.06 124 PRO A N 1
ATOM 988 C CA . PRO A 1 124 ? -3.162 -12.171 -26.306 1.00 84.06 124 PRO A CA 1
ATOM 989 C C . PRO A 1 124 ? -4.566 -12.330 -25.715 1.00 84.06 124 PRO A C 1
ATOM 991 O O . PRO A 1 124 ? -4.942 -11.673 -24.745 1.00 84.06 124 PRO A O 1
ATOM 994 N N . ARG A 1 125 ? -5.372 -13.215 -26.309 1.00 77.44 125 ARG A N 1
ATOM 995 C CA . ARG A 1 125 ? -6.681 -13.542 -25.739 1.00 77.44 125 ARG A CA 1
ATOM 996 C C . ARG A 1 125 ? -6.477 -14.253 -24.409 1.00 77.44 125 ARG A C 1
ATOM 998 O O . ARG A 1 125 ? -5.943 -15.361 -24.396 1.00 77.44 125 ARG A O 1
ATOM 1005 N N . THR A 1 126 ? -6.978 -13.659 -23.332 1.00 70.25 126 THR A N 1
ATOM 1006 C CA . THR A 1 126 ? -7.065 -14.340 -22.044 1.00 70.25 126 THR A CA 1
ATOM 1007 C C . THR A 1 126 ? -7.934 -15.596 -22.215 1.00 70.25 126 THR A C 1
ATOM 1009 O O . THR A 1 126 ? -9.026 -15.510 -22.794 1.00 70.25 126 THR A O 1
ATOM 1012 N N . PRO A 1 127 ? -7.464 -16.787 -21.807 1.00 66.00 127 PRO A N 1
ATOM 1013 C CA . PRO A 1 127 ? -8.234 -18.016 -21.955 1.00 66.00 127 PRO A CA 1
ATOM 1014 C C . PRO A 1 127 ? -9.593 -17.899 -21.260 1.00 66.00 127 PRO A C 1
ATOM 1016 O O . PRO A 1 127 ? -9.660 -17.488 -20.112 1.00 66.00 127 PRO A O 1
ATOM 1019 N N . ALA A 1 128 ? -10.679 -18.362 -21.885 1.00 53.62 128 ALA A N 1
ATOM 1020 C CA . ALA A 1 128 ? -12.035 -18.288 -21.311 1.00 53.62 128 ALA A CA 1
ATOM 1021 C C . ALA A 1 128 ? -12.225 -19.034 -19.965 1.00 53.62 128 ALA A C 1
ATOM 1023 O O . ALA A 1 128 ? -13.304 -18.990 -19.386 1.00 53.62 128 ALA A O 1
ATOM 1024 N N . ARG A 1 129 ? -11.203 -19.762 -19.495 1.00 52.34 129 ARG A N 1
ATOM 1025 C CA . ARG A 1 129 ? -11.175 -20.486 -18.215 1.00 52.34 129 ARG A CA 1
ATOM 1026 C C . ARG A 1 129 ? -10.321 -19.809 -17.140 1.00 52.34 129 ARG A C 1
ATOM 1028 O O . ARG A 1 129 ? -10.205 -20.372 -16.057 1.00 52.34 129 ARG A O 1
ATOM 1035 N N . SER A 1 130 ? -9.695 -18.665 -17.415 1.00 60.47 130 SER A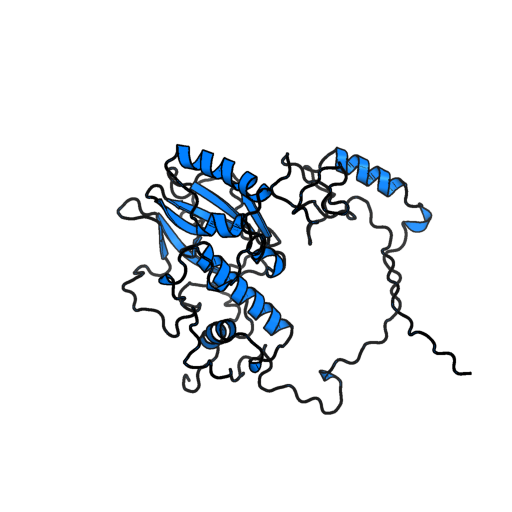 N 1
ATOM 1036 C CA . SER A 1 130 ? -8.993 -17.925 -16.368 1.00 60.47 130 SER A CA 1
ATOM 1037 C C . SER A 1 130 ? -10.033 -17.324 -15.425 1.00 60.47 130 SER A C 1
ATOM 1039 O O . SER A 1 130 ? -10.781 -16.430 -15.817 1.00 60.47 130 SER A O 1
ATOM 1041 N N . THR A 1 131 ? -10.107 -17.831 -14.198 1.00 73.50 131 THR A N 1
ATOM 1042 C CA . THR A 1 131 ? -10.844 -17.189 -13.106 1.00 73.50 131 THR A CA 1
ATOM 1043 C C . THR A 1 131 ? -10.051 -15.961 -12.677 1.00 73.50 131 THR A C 1
ATOM 1045 O O . THR A 1 131 ? -9.216 -16.056 -11.780 1.00 73.50 131 THR A O 1
ATOM 1048 N N . THR A 1 132 ? -10.240 -14.855 -13.396 1.00 85.94 132 THR A N 1
ATOM 1049 C CA . THR A 1 132 ? -9.616 -13.573 -13.073 1.00 85.94 132 THR A CA 1
ATOM 1050 C C . THR A 1 132 ? -10.476 -12.809 -12.086 1.00 85.94 132 THR A C 1
ATOM 1052 O O . THR A 1 132 ? -11.701 -12.816 -12.210 1.00 85.94 132 THR A O 1
ATOM 1055 N N . ARG A 1 133 ? -9.853 -12.090 -11.154 1.00 92.56 133 ARG A N 1
ATOM 1056 C CA . ARG A 1 133 ? -10.568 -11.186 -10.230 1.00 92.56 133 ARG A CA 1
ATOM 1057 C C . ARG A 1 133 ? -10.879 -9.831 -10.844 1.00 92.56 133 ARG A C 1
ATOM 1059 O O . ARG A 1 133 ? -11.564 -9.016 -10.237 1.00 92.56 133 ARG A O 1
ATOM 1066 N N . VAL A 1 134 ? -10.386 -9.575 -12.052 1.00 91.44 134 VAL A N 1
ATOM 1067 C CA . VAL A 1 134 ? -10.765 -8.409 -12.849 1.00 91.44 134 VAL A CA 1
ATOM 1068 C C . VAL A 1 134 ? -12.052 -8.716 -13.610 1.00 91.44 134 VAL A C 1
ATOM 1070 O O . VAL A 1 134 ? -12.112 -9.665 -14.394 1.00 91.44 134 VAL A O 1
ATOM 1073 N N . LEU A 1 135 ? -13.079 -7.895 -13.404 1.00 89.56 135 LEU A N 1
ATOM 1074 C CA . LEU A 1 135 ? -14.349 -8.021 -14.106 1.00 89.56 135 LEU A CA 1
ATOM 1075 C C . LEU A 1 135 ? -14.257 -7.360 -15.486 1.00 89.56 135 LEU A C 1
ATOM 1077 O O . LEU A 1 135 ? -13.815 -6.221 -15.621 1.00 89.56 135 LEU A O 1
ATOM 1081 N N . ALA A 1 136 ? -14.749 -8.046 -16.520 1.00 84.00 136 ALA A N 1
ATOM 1082 C CA . ALA A 1 136 ? -14.776 -7.504 -17.883 1.00 84.00 136 ALA A CA 1
ATOM 1083 C C . ALA A 1 136 ? -15.696 -6.276 -18.020 1.00 84.00 136 ALA A C 1
ATOM 1085 O O . ALA A 1 136 ? -15.484 -5.410 -18.868 1.00 84.00 136 ALA A O 1
ATOM 1086 N N . THR A 1 137 ? -16.741 -6.210 -17.197 1.00 81.56 137 THR A N 1
ATOM 1087 C CA . THR A 1 137 ? -17.688 -5.097 -17.145 1.00 81.56 137 THR A CA 1
ATOM 1088 C C . THR A 1 137 ? -17.999 -4.766 -15.703 1.00 81.56 137 THR A C 1
ATOM 1090 O O . THR A 1 137 ? -18.180 -5.665 -14.883 1.00 81.56 137 THR A O 1
ATOM 1093 N N . ARG A 1 138 ? -18.131 -3.475 -15.405 1.00 80.50 138 ARG A N 1
ATOM 1094 C CA . ARG A 1 138 ? -18.572 -3.028 -14.087 1.00 80.50 138 ARG A CA 1
ATOM 1095 C C . ARG A 1 138 ? -20.009 -3.500 -13.828 1.00 80.50 138 ARG A C 1
ATOM 1097 O O . ARG A 1 138 ? -20.854 -3.289 -14.703 1.00 80.50 138 ARG A O 1
ATOM 1104 N N . PRO A 1 139 ? -20.305 -4.092 -12.660 1.00 73.69 139 PRO A N 1
ATOM 1105 C CA . PRO A 1 139 ? -21.677 -4.390 -12.270 1.00 73.69 139 PRO A CA 1
ATOM 1106 C C . PRO A 1 139 ? -22.550 -3.119 -12.316 1.00 73.69 139 PRO A C 1
ATOM 1108 O O . PRO A 1 139 ? -22.063 -2.035 -11.979 1.00 73.69 139 PRO A O 1
ATOM 1111 N N . PRO A 1 140 ? -23.818 -3.202 -12.761 1.00 62.78 140 PRO A N 1
ATOM 1112 C CA . PRO A 1 140 ? -24.707 -2.044 -12.836 1.00 62.78 140 PRO A CA 1
ATOM 1113 C C . PRO A 1 140 ? -24.873 -1.360 -11.468 1.00 62.78 140 PRO A C 1
ATOM 1115 O O . PRO A 1 140 ? -24.881 -2.019 -10.432 1.00 62.78 140 PRO A O 1
ATOM 1118 N N . ALA A 1 141 ? -25.024 -0.030 -11.491 1.00 51.09 141 ALA A N 1
ATOM 1119 C CA . ALA A 1 141 ? -24.868 0.936 -10.390 1.00 51.09 141 ALA A CA 1
ATOM 1120 C C . ALA A 1 141 ? -25.746 0.763 -9.125 1.00 51.09 141 ALA A C 1
ATOM 1122 O O . ALA A 1 141 ? -25.747 1.637 -8.261 1.00 51.09 141 ALA A O 1
ATOM 1123 N N . HIS A 1 142 ? -26.452 -0.357 -8.957 1.00 40.97 142 HIS A N 1
ATOM 1124 C CA . HIS A 1 142 ? -27.189 -0.677 -7.730 1.00 40.97 142 HIS A CA 1
ATOM 1125 C C . HIS A 1 142 ? -26.283 -0.944 -6.511 1.00 40.97 142 HIS A C 1
ATOM 1127 O O . HIS A 1 142 ? -26.803 -1.047 -5.406 1.00 40.97 142 HIS A O 1
ATOM 1133 N N . ALA A 1 143 ? -24.957 -0.994 -6.692 1.00 47.44 143 ALA A N 1
ATOM 1134 C CA . ALA A 1 143 ? -23.986 -1.147 -5.607 1.00 47.44 143 ALA A CA 1
ATOM 1135 C C . ALA A 1 143 ? -23.382 0.178 -5.086 1.00 47.44 143 ALA A C 1
ATOM 1137 O O . ALA A 1 143 ? -23.007 0.231 -3.922 1.00 47.44 143 ALA A O 1
ATOM 1138 N N . HIS A 1 144 ? -23.306 1.267 -5.873 1.00 55.69 144 HIS A N 1
ATOM 1139 C CA . HIS A 1 144 ? -22.654 2.517 -5.427 1.00 55.69 144 HIS A CA 1
ATOM 1140 C C . HIS A 1 144 ? -23.252 3.773 -6.094 1.00 55.69 144 HIS A C 1
ATOM 1142 O O . HIS A 1 144 ? -22.787 4.181 -7.160 1.00 55.69 144 HIS A O 1
ATOM 1148 N N . PRO A 1 145 ? -24.277 4.396 -5.489 1.00 49.03 145 PRO A N 1
ATOM 1149 C CA . PRO A 1 145 ? -25.105 5.408 -6.149 1.00 49.03 145 PRO A CA 1
ATOM 1150 C C . PRO A 1 145 ? -24.550 6.845 -6.141 1.00 49.03 145 PRO A C 1
ATOM 1152 O O . PRO A 1 145 ? -25.261 7.749 -6.567 1.00 49.03 145 PRO A O 1
ATOM 1155 N N . GLU A 1 146 ? -23.333 7.106 -5.653 1.00 61.53 146 GLU A N 1
ATOM 1156 C CA . GLU A 1 146 ? -22.885 8.484 -5.399 1.00 61.53 146 GLU A CA 1
ATOM 1157 C C . GLU A 1 146 ? -21.681 8.882 -6.266 1.00 61.53 146 GLU A C 1
ATOM 1159 O O . GLU A 1 146 ? -20.576 8.377 -6.077 1.00 61.53 146 GLU A O 1
ATOM 1164 N N . ASP A 1 147 ? -21.922 9.801 -7.207 1.00 72.06 147 ASP A N 1
ATOM 1165 C CA . ASP A 1 147 ? -20.985 10.434 -8.151 1.00 72.06 147 ASP A CA 1
ATOM 1166 C C . ASP A 1 147 ? -19.598 10.751 -7.549 1.00 72.06 147 ASP A C 1
ATOM 1168 O O . ASP A 1 147 ? -19.367 11.842 -7.032 1.00 72.06 147 ASP A O 1
ATOM 1172 N N . GLY A 1 148 ? -18.655 9.804 -7.605 1.00 82.94 148 GLY A N 1
ATOM 1173 C CA . GLY A 1 148 ? -17.286 9.990 -7.100 1.00 82.94 148 GLY A CA 1
ATOM 1174 C C . GLY A 1 148 ? -17.116 9.885 -5.577 1.00 82.94 148 GLY A C 1
ATOM 1175 O O . GLY A 1 148 ? -16.069 10.268 -5.063 1.00 82.94 148 GLY A O 1
ATOM 1176 N N . PHE A 1 149 ? -18.105 9.360 -4.847 1.00 88.69 149 PHE A N 1
ATOM 1177 C CA . PHE A 1 149 ? -18.031 9.155 -3.395 1.00 88.69 149 PHE A CA 1
ATOM 1178 C C . PHE A 1 149 ? -18.298 7.699 -2.999 1.00 88.69 149 PHE A C 1
ATOM 1180 O O . PHE A 1 149 ? -18.891 6.903 -3.739 1.00 88.69 149 PHE A O 1
ATOM 1187 N N . ARG A 1 150 ? -17.842 7.344 -1.798 1.00 90.06 150 ARG A N 1
ATOM 1188 C CA . ARG A 1 150 ? -18.106 6.067 -1.133 1.00 90.06 150 ARG A CA 1
ATOM 1189 C C . ARG A 1 150 ? -18.454 6.305 0.327 1.00 90.06 150 ARG A C 1
ATOM 1191 O O . ARG A 1 150 ? -18.092 7.331 0.902 1.00 90.06 150 ARG A O 1
ATOM 1198 N N . ARG A 1 151 ? -19.197 5.362 0.899 1.00 91.50 151 ARG A N 1
ATOM 1199 C CA . ARG A 1 151 ? -19.611 5.385 2.299 1.00 91.50 151 ARG A CA 1
ATOM 1200 C C . ARG A 1 151 ? -18.890 4.291 3.067 1.00 91.50 151 ARG A C 1
ATOM 1202 O O . ARG A 1 151 ? -18.649 3.223 2.511 1.00 91.50 151 ARG A O 1
ATOM 1209 N N . ILE A 1 152 ? -18.570 4.586 4.316 1.00 93.62 152 ILE A N 1
ATOM 1210 C CA . ILE A 1 152 ? -18.144 3.614 5.316 1.00 93.62 152 ILE A CA 1
ATOM 1211 C C . ILE A 1 152 ? -19.168 3.700 6.442 1.00 93.62 152 ILE A C 1
ATOM 1213 O O . ILE A 1 152 ? -19.448 4.793 6.935 1.00 93.62 152 ILE A O 1
ATOM 1217 N N . GLY A 1 153 ? -19.743 2.564 6.799 1.00 91.75 153 GLY A N 1
ATOM 1218 C CA . GLY A 1 153 ? -20.828 2.452 7.754 1.00 91.75 153 GLY A CA 1
ATOM 1219 C C . GLY A 1 153 ? -22.222 2.576 7.139 1.00 91.75 153 GLY A C 1
ATOM 1220 O O . GLY A 1 153 ? -22.396 2.961 5.976 1.00 91.75 153 GLY A O 1
ATOM 1221 N N . ASP A 1 154 ? -23.229 2.280 7.958 1.00 87.56 154 ASP A N 1
ATOM 1222 C CA . ASP A 1 154 ? -24.641 2.310 7.576 1.00 87.56 154 ASP A CA 1
ATOM 1223 C C . ASP A 1 154 ? -25.429 3.472 8.213 1.00 87.56 154 ASP A C 1
ATOM 1225 O O . ASP A 1 154 ? -25.131 4.000 9.287 1.00 87.56 154 ASP A O 1
ATOM 1229 N N . GLY A 1 155 ? -26.516 3.872 7.547 1.00 87.94 155 GLY A N 1
ATOM 1230 C CA . GLY A 1 155 ? -27.478 4.831 8.092 1.00 87.94 155 GLY A CA 1
ATOM 1231 C C . GLY A 1 155 ? -26.972 6.285 8.167 1.00 87.94 155 GLY A C 1
ATOM 1232 O O . GLY A 1 155 ? -26.176 6.713 7.330 1.00 87.94 155 GLY A O 1
ATOM 1233 N N . PRO A 1 156 ? -27.494 7.101 9.106 1.00 85.06 156 PRO A N 1
ATOM 1234 C CA . PRO A 1 156 ? -27.181 8.531 9.193 1.00 85.06 156 PRO A CA 1
ATOM 1235 C C . PRO A 1 156 ? -25.791 8.834 9.768 1.00 85.06 156 PRO A C 1
ATOM 1237 O O . PRO A 1 156 ? -25.336 9.964 9.628 1.00 85.06 156 PRO A O 1
ATOM 1240 N N . ALA A 1 157 ? -25.150 7.856 10.415 1.00 87.06 157 ALA A N 1
ATOM 1241 C CA . ALA A 1 157 ? -23.790 7.975 10.937 1.00 87.06 157 ALA A CA 1
ATOM 1242 C C . ALA A 1 157 ? -22.722 7.614 9.890 1.00 87.06 157 ALA A C 1
ATOM 1244 O O . ALA A 1 157 ? -21.554 7.908 10.101 1.00 87.06 157 ALA A O 1
ATOM 1245 N N . ALA A 1 158 ? -23.126 7.030 8.753 1.00 90.94 158 ALA A N 1
ATOM 1246 C CA . ALA A 1 158 ? -22.215 6.633 7.690 1.00 90.94 158 ALA A CA 1
ATOM 1247 C C . ALA A 1 158 ? -21.342 7.802 7.218 1.00 90.94 158 ALA A C 1
ATOM 1249 O O . ALA A 1 158 ? -21.839 8.857 6.798 1.00 90.94 158 ALA A O 1
ATOM 1250 N N . VAL A 1 159 ? -20.036 7.571 7.203 1.00 91.19 159 VAL A N 1
ATOM 1251 C CA . VAL A 1 159 ? -19.050 8.545 6.757 1.00 91.19 159 VAL A CA 1
ATOM 1252 C C . VAL A 1 159 ? -18.961 8.499 5.241 1.00 91.19 159 VAL A C 1
ATOM 1254 O O . VAL A 1 159 ? -18.688 7.463 4.638 1.00 91.19 159 VAL A O 1
ATOM 1257 N N . ARG A 1 160 ? -19.193 9.646 4.603 1.00 90.62 160 ARG A N 1
ATOM 1258 C CA . ARG A 1 160 ? -19.162 9.799 3.148 1.00 90.62 160 ARG A CA 1
ATOM 1259 C C . ARG A 1 160 ? -17.862 10.467 2.715 1.00 90.62 160 ARG A C 1
ATOM 1261 O O . ARG A 1 160 ? -17.648 11.638 3.016 1.00 90.62 160 ARG A O 1
ATOM 1268 N N . LEU A 1 161 ? -17.039 9.751 1.957 1.00 90.38 161 LEU A N 1
ATOM 1269 C CA . LEU A 1 161 ? -15.718 10.203 1.519 1.00 90.38 161 LEU A CA 1
ATOM 1270 C C . LEU A 1 161 ? -15.625 10.299 -0.007 1.00 90.38 161 LEU A C 1
ATOM 1272 O O . LEU A 1 161 ? -16.213 9.465 -0.705 1.00 90.38 161 LEU A O 1
ATOM 1276 N N . PRO A 1 162 ? -14.891 11.290 -0.550 1.00 90.38 162 PRO A N 1
ATOM 1277 C CA . PRO A 1 162 ? -14.512 11.277 -1.958 1.00 90.38 162 PRO A CA 1
ATOM 1278 C C . PRO A 1 162 ? -13.693 10.016 -2.247 1.00 90.38 162 PRO A C 1
ATOM 1280 O O . PRO A 1 162 ? -12.869 9.606 -1.429 1.00 90.38 162 PRO A O 1
ATOM 1283 N N . ALA A 1 163 ? -13.943 9.385 -3.389 1.00 90.19 163 ALA A N 1
ATOM 1284 C CA . ALA A 1 163 ? -13.421 8.064 -3.698 1.00 90.19 163 ALA A CA 1
ATOM 1285 C C . ALA A 1 163 ? -12.501 8.095 -4.920 1.00 90.19 163 ALA A C 1
ATOM 1287 O O . ALA A 1 163 ? -12.908 8.501 -6.012 1.00 90.19 163 ALA A O 1
ATOM 1288 N N . LEU A 1 164 ? -11.263 7.648 -4.737 1.00 91.19 164 LEU A N 1
ATOM 1289 C CA . LEU A 1 164 ? -10.241 7.618 -5.777 1.00 91.19 164 LEU A CA 1
ATOM 1290 C C . LEU A 1 164 ? -9.236 6.503 -5.513 1.00 91.19 164 LEU A C 1
ATOM 1292 O O . LEU A 1 164 ? -9.084 6.027 -4.398 1.00 91.19 164 LEU A O 1
ATOM 1296 N N . TRP A 1 165 ? -8.512 6.111 -6.549 1.00 93.31 165 TRP A N 1
ATOM 1297 C CA . TRP A 1 165 ? -7.391 5.194 -6.442 1.00 93.31 165 TRP A CA 1
ATOM 1298 C C . TRP A 1 165 ? -6.082 5.961 -6.592 1.00 93.31 165 TRP A C 1
ATOM 1300 O O . TRP A 1 165 ? -5.841 6.540 -7.648 1.00 93.31 165 TRP A O 1
ATOM 1310 N N . ALA A 1 166 ? -5.245 5.967 -5.555 1.00 90.19 166 ALA A N 1
ATOM 1311 C CA . ALA A 1 166 ? -3.869 6.447 -5.638 1.00 90.19 166 ALA A CA 1
ATOM 1312 C C . ALA A 1 166 ? -2.951 5.268 -6.003 1.00 90.19 166 ALA A C 1
ATOM 1314 O O . ALA A 1 166 ? -2.690 4.416 -5.157 1.00 90.19 166 ALA A O 1
ATOM 1315 N N . GLY A 1 167 ? -2.501 5.198 -7.259 1.00 88.81 167 GLY A N 1
ATOM 1316 C CA . GLY A 1 167 ? -1.779 4.039 -7.804 1.00 88.81 167 GLY A CA 1
ATOM 1317 C C . GLY A 1 167 ? -0.743 4.387 -8.870 1.00 88.81 167 GLY A C 1
ATOM 1318 O O . GLY A 1 167 ? -0.495 5.566 -9.143 1.00 88.81 167 GLY A O 1
ATOM 1319 N N . TYR A 1 168 ? -0.125 3.361 -9.460 1.00 87.75 168 TYR A N 1
ATOM 1320 C CA . TYR A 1 168 ? 0.943 3.527 -10.452 1.00 87.75 168 TYR A CA 1
ATOM 1321 C C . TYR A 1 168 ? 0.420 4.128 -11.752 1.00 87.75 168 TYR A C 1
ATOM 1323 O O . TYR A 1 168 ? -0.682 3.821 -12.197 1.00 87.75 168 TYR A O 1
ATOM 1331 N N . GLY A 1 169 ? 1.234 4.924 -12.438 1.00 84.25 169 GLY A N 1
ATOM 1332 C CA . GLY A 1 169 ? 1.010 5.151 -13.865 1.00 84.25 169 GLY A CA 1
ATOM 1333 C C . GLY A 1 169 ? 1.288 3.865 -14.647 1.00 84.25 169 GLY A C 1
ATOM 1334 O O . GLY A 1 169 ? 2.342 3.266 -14.466 1.00 84.25 169 GLY A O 1
ATOM 1335 N N . ILE A 1 170 ? 0.375 3.449 -15.529 1.00 88.38 170 ILE A N 1
ATOM 1336 C CA . ILE A 1 170 ? 0.590 2.310 -16.442 1.00 88.38 170 ILE A CA 1
ATOM 1337 C C . ILE A 1 170 ? 0.711 2.866 -17.861 1.00 88.38 170 ILE A C 1
ATOM 1339 O O . ILE A 1 170 ? -0.126 2.622 -18.726 1.00 88.38 170 ILE A O 1
ATOM 1343 N N . GLU A 1 171 ? 1.708 3.715 -18.080 1.00 84.12 171 GLU A N 1
ATOM 1344 C CA . GLU A 1 171 ? 1.941 4.359 -19.375 1.00 84.12 171 GLU A CA 1
ATOM 1345 C C . GLU A 1 171 ? 2.304 3.322 -20.454 1.00 84.12 171 GLU A C 1
ATOM 1347 O O . GLU A 1 171 ? 2.954 2.330 -20.151 1.00 84.12 171 GLU A O 1
ATOM 1352 N N . PRO A 1 172 ? 1.924 3.494 -21.729 1.00 86.69 172 PRO A N 1
ATOM 1353 C CA . PRO A 1 172 ? 1.040 4.524 -22.275 1.00 86.69 172 PRO A CA 1
ATOM 1354 C C . PRO A 1 172 ? -0.461 4.200 -22.128 1.00 86.69 172 PRO A C 1
ATOM 1356 O O . PRO A 1 172 ? -1.300 4.890 -22.700 1.00 86.69 172 PRO A O 1
ATOM 1359 N N . TYR A 1 173 ? -0.817 3.111 -21.443 1.00 88.88 173 TYR A N 1
ATOM 1360 C CA . TYR A 1 173 ? -2.168 2.538 -21.433 1.00 88.88 173 TYR A CA 1
ATOM 1361 C C . TYR A 1 173 ? -3.151 3.326 -20.572 1.00 88.88 173 TYR A C 1
ATOM 1363 O O . TYR A 1 173 ? -4.294 3.550 -20.964 1.00 88.88 173 TYR A O 1
ATOM 1371 N N . ARG A 1 174 ? -2.693 3.772 -19.405 1.00 87.69 174 ARG A N 1
ATOM 1372 C CA . ARG A 1 174 ? -3.404 4.719 -18.553 1.00 87.69 174 ARG A CA 1
ATOM 1373 C C . ARG A 1 174 ? -2.584 6.006 -18.506 1.00 87.69 174 ARG A C 1
ATOM 1375 O O . ARG A 1 174 ? -1.724 6.117 -17.628 1.00 87.69 174 ARG A O 1
ATOM 1382 N N . PRO A 1 175 ? -2.805 6.926 -19.463 1.00 71.69 175 PRO A N 1
ATOM 1383 C CA . PRO A 1 175 ? -2.018 8.139 -19.556 1.00 71.69 175 PRO A CA 1
ATOM 1384 C C . PRO A 1 175 ? -2.247 9.034 -18.340 1.00 71.69 175 PRO A C 1
ATOM 1386 O O . PRO A 1 175 ? -3.319 9.016 -17.731 1.00 71.69 175 PRO A O 1
ATOM 1389 N N . TYR A 1 176 ? -1.254 9.862 -18.034 1.00 66.44 176 TYR A N 1
ATOM 1390 C CA . TYR A 1 176 ? -1.399 10.995 -17.134 1.00 66.44 176 TYR A CA 1
ATOM 1391 C C . TYR A 1 176 ? -2.537 11.898 -17.620 1.00 66.44 176 TYR A C 1
ATOM 1393 O O . TYR A 1 176 ? -2.381 12.655 -18.583 1.00 66.44 176 TYR A O 1
ATOM 1401 N N . ASP A 1 177 ? -3.682 11.868 -16.944 1.00 56.97 177 ASP A N 1
ATOM 1402 C CA . ASP A 1 177 ? -4.645 12.942 -17.077 1.00 56.97 177 ASP A CA 1
ATOM 1403 C C . ASP A 1 177 ? -4.081 14.146 -16.314 1.00 56.97 177 ASP A C 1
ATOM 1405 O O . ASP A 1 177 ? -3.881 14.139 -15.104 1.00 56.97 177 ASP A O 1
ATOM 1409 N N . GLY A 1 178 ? -3.774 15.235 -17.018 1.00 52.84 178 GLY A N 1
ATOM 1410 C CA . GLY A 1 178 ? -3.285 16.474 -16.392 1.00 52.84 178 GLY A CA 1
ATOM 1411 C C . GLY A 1 178 ? -4.293 17.150 -15.443 1.00 52.84 178 GLY A C 1
ATOM 1412 O O . GLY A 1 178 ? -4.139 18.330 -15.145 1.00 52.84 178 GLY A O 1
ATOM 1413 N N . GLN A 1 179 ? -5.348 16.438 -15.033 1.00 54.25 179 GLN A N 1
ATOM 1414 C CA . GLN A 1 179 ? -6.467 16.885 -14.209 1.00 54.25 179 GLN A CA 1
ATOM 1415 C C . GLN A 1 179 ? -6.494 16.218 -12.817 1.00 54.25 179 GLN A C 1
ATOM 1417 O O . GLN A 1 179 ? -7.209 16.711 -11.946 1.00 54.25 179 GLN A O 1
ATOM 1422 N N . GLY A 1 180 ? -5.722 15.146 -12.580 1.00 57.97 180 GLY A N 1
ATOM 1423 C CA . GLY A 1 180 ? -5.656 14.445 -11.289 1.00 57.97 180 GLY A CA 1
ATOM 1424 C C . GLY A 1 180 ? -4.621 15.013 -10.304 1.00 57.97 180 GLY A C 1
ATOM 1425 O O . GLY A 1 180 ? -3.649 15.664 -10.700 1.00 57.97 180 GLY A O 1
ATOM 1426 N N . ARG A 1 181 ? -4.792 14.736 -9.000 1.00 65.38 181 ARG A N 1
ATOM 1427 C CA . ARG A 1 181 ? -3.735 14.967 -7.998 1.00 65.38 181 ARG A CA 1
ATOM 1428 C C . ARG A 1 181 ? -2.589 13.977 -8.226 1.00 65.38 181 ARG A C 1
ATOM 1430 O O . ARG A 1 181 ? -2.785 12.835 -8.646 1.00 65.38 181 ARG A O 1
ATOM 1437 N N . ALA A 1 182 ? -1.376 14.429 -7.933 1.00 67.44 182 ALA A N 1
ATOM 1438 C CA . ALA A 1 182 ? -0.162 13.636 -8.043 1.00 67.44 182 ALA A CA 1
ATOM 1439 C C . ALA A 1 182 ? 0.536 13.579 -6.688 1.00 67.44 182 ALA A C 1
ATOM 1441 O O . ALA A 1 182 ? 0.824 14.625 -6.108 1.00 67.44 182 ALA A O 1
ATOM 1442 N N . PHE A 1 183 ? 0.837 12.372 -6.225 1.00 67.88 183 PHE A N 1
ATOM 1443 C CA . PHE A 1 183 ? 1.623 12.114 -5.025 1.00 67.88 183 PHE A CA 1
ATOM 1444 C C . PHE A 1 183 ? 2.958 11.511 -5.465 1.00 67.88 183 PHE A C 1
ATOM 1446 O O . PHE A 1 183 ? 3.148 10.296 -5.454 1.00 67.88 183 PHE A O 1
ATOM 1453 N N . ALA A 1 184 ? 3.852 12.371 -5.961 1.00 70.25 184 ALA A N 1
ATOM 1454 C CA . ALA A 1 184 ? 5.103 11.966 -6.600 1.00 70.25 184 ALA A CA 1
ATOM 1455 C C . ALA A 1 184 ? 4.887 10.980 -7.771 1.00 70.25 184 ALA A C 1
ATOM 1457 O O . ALA A 1 184 ? 4.399 11.385 -8.830 1.00 70.25 184 ALA A O 1
ATOM 1458 N N . TRP A 1 185 ? 5.250 9.705 -7.587 1.00 69.56 185 TRP A N 1
ATOM 1459 C CA . TRP A 1 185 ? 5.086 8.629 -8.575 1.00 69.56 185 TRP A CA 1
ATOM 1460 C C . TRP A 1 185 ? 3.664 8.060 -8.634 1.00 69.56 185 TRP A C 1
ATOM 1462 O O . TRP A 1 185 ? 3.298 7.432 -9.628 1.00 69.56 185 TRP A O 1
ATOM 1472 N N . PHE A 1 186 ? 2.853 8.302 -7.602 1.00 81.19 186 PHE A N 1
ATOM 1473 C CA . PHE A 1 186 ? 1.458 7.884 -7.556 1.00 81.19 186 PHE A CA 1
ATOM 1474 C C . PHE A 1 186 ? 0.542 8.953 -8.153 1.00 81.19 186 PHE A C 1
ATOM 1476 O O . PHE A 1 186 ? 0.746 10.161 -7.994 1.00 81.19 186 PHE A O 1
ATOM 1483 N N . ARG A 1 187 ? -0.506 8.505 -8.841 1.00 82.81 187 ARG A N 1
ATOM 1484 C CA . ARG A 1 187 ? -1.550 9.363 -9.414 1.00 82.81 187 ARG A CA 1
ATOM 1485 C C . ARG A 1 187 ? -2.901 8.974 -8.855 1.00 82.81 187 ARG A C 1
ATOM 1487 O O . ARG A 1 187 ? -3.143 7.798 -8.590 1.00 82.81 187 ARG A O 1
ATOM 1494 N N . THR A 1 188 ? -3.777 9.960 -8.701 1.00 86.69 188 THR A N 1
ATOM 1495 C CA . THR A 1 188 ? -5.165 9.714 -8.318 1.00 86.69 188 THR A CA 1
ATOM 1496 C C . THR A 1 188 ? -6.027 9.479 -9.544 1.00 86.69 188 THR A C 1
ATOM 1498 O O . THR A 1 188 ? -6.098 10.346 -10.411 1.00 86.69 188 THR A O 1
ATOM 1501 N N . TYR A 1 189 ? -6.743 8.365 -9.563 1.00 87.88 189 TYR A N 1
ATOM 1502 C CA . TYR A 1 189 ? -7.682 8.009 -10.615 1.00 87.88 189 TYR A CA 1
ATOM 1503 C C . TYR A 1 189 ? -9.095 7.901 -10.040 1.00 87.88 189 TYR A C 1
ATOM 1505 O O . TYR A 1 189 ? -9.277 7.246 -9.008 1.00 87.88 189 TYR A O 1
ATOM 1513 N N . PRO A 1 190 ? -10.119 8.481 -10.688 1.00 88.62 190 PRO A N 1
ATOM 1514 C CA . PRO A 1 190 ? -11.503 8.182 -10.350 1.00 88.62 190 PRO A CA 1
ATOM 1515 C C . PRO A 1 190 ? -11.756 6.675 -10.431 1.00 88.62 190 PRO A C 1
ATOM 1517 O O . PRO A 1 190 ? -11.316 6.011 -11.376 1.00 88.62 190 PRO A O 1
ATOM 1520 N N . LEU A 1 191 ? -12.476 6.119 -9.452 1.00 87.38 191 LEU A N 1
ATOM 1521 C CA . LEU A 1 191 ? -12.689 4.671 -9.374 1.00 87.38 191 LEU A CA 1
ATOM 1522 C C . LEU A 1 191 ? -13.405 4.094 -10.592 1.00 87.38 191 LEU A C 1
ATOM 1524 O O . LEU A 1 191 ? -13.365 2.889 -10.785 1.00 87.38 191 LEU A O 1
ATOM 1528 N N . ASP A 1 192 ? -14.109 4.894 -11.387 1.00 85.25 192 ASP A N 1
ATOM 1529 C CA . ASP A 1 192 ? -14.770 4.503 -12.637 1.00 85.25 192 ASP A CA 1
ATOM 1530 C C . ASP A 1 192 ? -13.855 4.397 -13.853 1.00 85.25 192 ASP A C 1
ATOM 1532 O O . ASP A 1 192 ? -14.205 3.714 -14.816 1.00 85.25 192 ASP A O 1
ATOM 1536 N N . THR A 1 193 ? -12.646 4.939 -13.763 1.00 87.12 193 THR A N 1
ATOM 1537 C CA . THR A 1 193 ? -11.640 4.849 -14.829 1.00 87.12 193 THR A CA 1
ATOM 1538 C C . THR A 1 193 ? -10.709 3.641 -14.681 1.00 87.12 193 THR A C 1
ATOM 1540 O O . THR A 1 193 ? -10.027 3.263 -15.636 1.00 87.12 193 THR A O 1
ATOM 1543 N N . ILE A 1 194 ? -10.706 2.981 -13.519 1.00 90.94 194 ILE A N 1
ATOM 1544 C CA . ILE A 1 194 ? -9.895 1.784 -13.246 1.00 90.94 194 ILE A CA 1
ATOM 1545 C C . ILE A 1 194 ? -10.698 0.478 -13.430 1.00 90.94 194 ILE A C 1
ATOM 1547 O O . ILE A 1 194 ? -11.928 0.492 -13.274 1.00 90.94 194 ILE A O 1
ATOM 1551 N N . PRO A 1 195 ? -10.033 -0.660 -13.734 1.00 92.50 195 PRO A N 1
ATOM 1552 C CA . PRO A 1 195 ? -10.689 -1.951 -13.891 1.00 92.50 195 PRO A CA 1
ATOM 1553 C C . PRO A 1 195 ? -11.532 -2.303 -12.662 1.00 92.50 195 PRO A C 1
ATOM 1555 O O . PRO A 1 195 ? -11.028 -2.191 -11.535 1.00 92.50 195 PRO A O 1
ATOM 1558 N N . PRO A 1 196 ? -12.804 -2.699 -12.837 1.00 92.00 196 PRO A N 1
ATOM 1559 C CA . PRO A 1 196 ? -13.612 -3.205 -11.738 1.00 92.00 196 PRO A CA 1
ATOM 1560 C C . PRO A 1 196 ? -13.069 -4.561 -11.276 1.00 92.00 196 PRO A C 1
ATOM 1562 O O . PRO A 1 196 ? -12.629 -5.369 -12.094 1.00 92.00 196 PRO A O 1
ATOM 1565 N N . LEU A 1 197 ? -13.102 -4.804 -9.968 1.00 93.38 197 LEU A N 1
ATOM 1566 C CA . LEU A 1 197 ? -12.715 -6.085 -9.384 1.00 93.38 197 LEU A CA 1
ATOM 1567 C C . LEU A 1 197 ? -13.951 -6.841 -8.901 1.00 93.38 197 LEU A C 1
ATOM 1569 O O . LEU A 1 197 ? -14.983 -6.234 -8.616 1.00 93.38 197 LEU A O 1
ATOM 1573 N N . ASP A 1 198 ? -13.826 -8.159 -8.810 1.00 92.44 198 ASP A N 1
ATOM 1574 C CA . ASP A 1 198 ? -14.775 -9.028 -8.129 1.00 92.44 198 ASP A CA 1
ATOM 1575 C C . ASP A 1 198 ? -14.582 -8.882 -6.616 1.00 92.44 198 ASP A C 1
ATOM 1577 O O . ASP A 1 198 ? -13.839 -9.640 -5.990 1.00 92.44 198 ASP A O 1
ATOM 1581 N N . GLU A 1 199 ? -15.171 -7.830 -6.044 1.00 90.50 199 GLU A N 1
ATOM 1582 C CA . GLU A 1 199 ? -14.965 -7.455 -4.641 1.00 90.50 199 GLU A CA 1
ATOM 1583 C C . GLU A 1 199 ? -15.390 -8.567 -3.664 1.00 90.50 199 GLU A C 1
ATOM 1585 O O . GLU A 1 199 ? -14.758 -8.737 -2.624 1.00 90.50 199 GLU A O 1
ATOM 1590 N N . GLU A 1 200 ? -16.381 -9.385 -4.035 1.00 90.25 200 GLU A N 1
ATOM 1591 C CA . GLU A 1 200 ? -16.853 -10.529 -3.239 1.00 90.25 200 GLU A CA 1
ATOM 1592 C C . GLU A 1 200 ? -15.811 -11.654 -3.129 1.00 90.25 200 GLU A C 1
ATOM 1594 O O . GLU A 1 200 ? -15.885 -12.483 -2.223 1.00 90.25 200 GLU A O 1
ATOM 1599 N N . SER A 1 201 ? -14.820 -11.684 -4.027 1.00 91.88 201 SER A N 1
ATOM 1600 C CA . SER A 1 201 ? -13.754 -12.691 -4.017 1.00 91.88 201 SER A CA 1
ATOM 1601 C C . SER A 1 201 ? -12.632 -12.414 -3.007 1.00 91.88 201 SER A C 1
ATOM 1603 O O . SER A 1 201 ? -11.780 -13.284 -2.812 1.00 91.88 201 SER A O 1
ATOM 1605 N N . PHE A 1 202 ? -12.612 -11.233 -2.377 1.00 94.25 202 PHE A N 1
ATOM 1606 C CA . PHE A 1 202 ? -11.613 -10.840 -1.377 1.00 94.25 202 PHE A CA 1
ATOM 1607 C C . PHE A 1 202 ? -12.179 -11.016 0.035 1.00 94.25 202 PHE A C 1
ATOM 1609 O O . PHE A 1 202 ? -12.724 -10.088 0.634 1.00 94.25 202 PHE A O 1
ATOM 1616 N N . VAL A 1 203 ? -12.083 -12.241 0.546 1.00 93.06 203 VAL A N 1
ATOM 1617 C CA . VAL A 1 203 ? -12.681 -12.666 1.825 1.00 93.06 203 VAL A CA 1
ATOM 1618 C C . VAL A 1 203 ? -11.686 -12.682 2.994 1.00 93.06 203 VAL A C 1
ATOM 1620 O O . VAL A 1 203 ? -12.006 -13.149 4.085 1.00 93.06 203 VAL A O 1
ATOM 1623 N N . GLY A 1 204 ? -10.477 -12.177 2.769 1.00 91.94 204 GLY A N 1
ATOM 1624 C CA . GLY A 1 204 ? -9.386 -12.056 3.729 1.00 91.94 204 GLY A CA 1
ATOM 1625 C C . GLY A 1 204 ? -8.448 -13.253 3.813 1.00 91.94 204 GLY A C 1
ATOM 1626 O O . GLY A 1 204 ? -7.608 -13.301 4.711 1.00 91.94 204 GLY A O 1
ATOM 1627 N N . ASP A 1 205 ? -8.562 -14.211 2.893 1.00 93.50 205 ASP A N 1
ATOM 1628 C CA . ASP A 1 205 ? -7.698 -15.394 2.838 1.00 93.50 205 ASP A CA 1
ATOM 1629 C C . ASP A 1 205 ? -6.508 -15.246 1.877 1.00 93.50 205 ASP A C 1
ATOM 1631 O O . ASP A 1 205 ? -5.601 -16.080 1.908 1.00 93.50 205 ASP A O 1
ATOM 1635 N N . PHE A 1 206 ? -6.484 -14.188 1.054 1.00 96.56 206 PHE A N 1
ATOM 1636 C CA . PHE A 1 206 ? -5.461 -13.955 0.032 1.00 96.56 206 PHE A CA 1
ATOM 1637 C C . PHE A 1 206 ? -5.282 -15.156 -0.908 1.00 96.56 206 PHE A C 1
ATOM 1639 O O . PHE A 1 206 ? -4.178 -15.418 -1.386 1.00 96.56 206 PHE A O 1
ATOM 1646 N N . ALA A 1 207 ? -6.357 -15.884 -1.235 1.00 93.38 207 ALA A N 1
ATOM 1647 C CA . ALA A 1 207 ? -6.276 -17.083 -2.074 1.00 93.38 207 ALA A CA 1
ATOM 1648 C C . ALA A 1 207 ? -5.636 -16.833 -3.456 1.00 93.38 207 ALA A C 1
ATOM 1650 O O . ALA A 1 207 ? -5.070 -17.747 -4.053 1.00 93.38 207 ALA A O 1
ATOM 1651 N N . TRP A 1 208 ? -5.702 -15.603 -3.981 1.00 93.25 208 TRP A N 1
ATOM 1652 C CA . TRP A 1 208 ? -5.004 -15.204 -5.214 1.00 93.25 208 TRP A CA 1
ATOM 1653 C C . TRP A 1 208 ? -3.489 -15.091 -5.061 1.00 93.25 208 TRP A C 1
ATOM 1655 O O . TRP A 1 208 ? -2.771 -15.214 -6.049 1.00 93.25 208 TRP A O 1
ATOM 1665 N N . PHE A 1 209 ? -3.007 -14.818 -3.852 1.00 94.19 209 PHE A N 1
ATOM 1666 C CA . PHE A 1 209 ? -1.585 -14.689 -3.561 1.00 94.19 209 PHE A CA 1
ATOM 1667 C C . PHE A 1 209 ? -0.907 -16.065 -3.491 1.00 94.19 209 PHE A C 1
ATOM 1669 O O . PHE A 1 209 ? 0.282 -16.189 -3.778 1.00 94.19 209 PHE A O 1
ATOM 1676 N N . GLY A 1 210 ? -1.676 -17.110 -3.169 1.00 93.94 210 GLY A N 1
ATOM 1677 C CA . GLY A 1 210 ? -1.195 -18.479 -3.017 1.00 93.94 210 GLY A CA 1
ATOM 1678 C C . GLY A 1 210 ? -0.850 -18.789 -1.564 1.00 93.94 210 GLY A C 1
ATOM 1679 O O . GLY A 1 210 ? -1.656 -18.557 -0.668 1.00 93.94 210 GLY A O 1
ATOM 1680 N N . ASP A 1 211 ? 0.332 -19.352 -1.323 1.00 95.44 211 ASP A N 1
ATOM 1681 C CA . ASP A 1 211 ? 0.792 -19.622 0.040 1.00 95.44 211 ASP A CA 1
ATOM 1682 C C . ASP A 1 211 ? 1.128 -18.312 0.770 1.00 95.44 211 ASP A C 1
ATOM 1684 O O . ASP A 1 211 ? 2.086 -17.619 0.420 1.00 95.44 211 ASP A O 1
ATOM 1688 N N . ILE A 1 212 ? 0.358 -17.989 1.808 1.00 96.44 212 ILE A N 1
ATOM 1689 C CA . ILE A 1 212 ? 0.562 -16.792 2.635 1.00 96.44 212 ILE A CA 1
ATOM 1690 C C . ILE A 1 212 ? 1.662 -16.985 3.692 1.00 96.44 212 ILE A C 1
ATOM 1692 O O . ILE A 1 212 ? 2.168 -16.001 4.235 1.00 96.44 212 ILE A O 1
ATOM 1696 N N . GLY A 1 213 ? 2.086 -18.226 3.939 1.00 96.56 213 GLY A N 1
ATOM 1697 C CA . GLY A 1 213 ? 3.129 -18.575 4.897 1.00 96.56 213 GLY A CA 1
ATOM 1698 C C . GLY A 1 213 ? 2.677 -18.594 6.362 1.00 96.56 213 GLY A C 1
ATOM 1699 O O . GLY A 1 213 ? 1.539 -18.265 6.724 1.00 96.56 213 GLY A O 1
ATOM 1700 N N . ASP A 1 214 ? 3.607 -18.994 7.228 1.00 97.44 214 ASP A N 1
ATOM 1701 C CA . ASP A 1 214 ? 3.381 -19.102 8.669 1.00 97.44 214 ASP A CA 1
ATOM 1702 C C . ASP A 1 214 ? 3.204 -17.723 9.337 1.00 97.44 214 ASP A C 1
ATOM 1704 O O . ASP A 1 214 ? 3.700 -16.710 8.826 1.00 97.44 214 ASP A O 1
ATOM 1708 N N . PRO A 1 215 ? 2.500 -17.648 10.483 1.00 96.81 215 PRO A N 1
ATOM 1709 C CA . PRO A 1 215 ? 2.491 -16.451 11.315 1.00 96.81 215 PRO A CA 1
ATOM 1710 C C . PRO A 1 215 ? 3.899 -16.071 11.787 1.00 96.81 215 PRO A C 1
ATOM 1712 O O . PRO A 1 215 ? 4.706 -16.921 12.160 1.00 96.81 215 PRO A O 1
ATOM 1715 N N . LEU A 1 216 ? 4.171 -14.772 11.820 1.00 95.56 216 LEU A N 1
ATOM 1716 C CA . LEU A 1 216 ? 5.394 -14.186 12.342 1.00 95.56 216 LEU A CA 1
ATOM 1717 C C . LEU A 1 216 ? 5.128 -13.634 13.747 1.00 95.56 216 LEU A C 1
ATOM 1719 O O . LEU A 1 216 ? 4.505 -12.581 13.900 1.00 95.56 216 LEU A O 1
ATOM 1723 N N . ASP A 1 217 ? 5.644 -14.301 14.782 1.00 94.50 217 ASP A N 1
ATOM 1724 C CA . ASP A 1 217 ? 5.456 -13.890 16.186 1.00 94.50 217 ASP A CA 1
ATOM 1725 C C . ASP A 1 217 ? 5.866 -12.430 16.431 1.00 94.50 217 ASP A C 1
ATOM 1727 O O . ASP A 1 217 ? 5.163 -11.669 17.093 1.00 94.50 217 ASP A O 1
ATOM 1731 N N . HIS A 1 218 ? 6.985 -12.002 15.838 1.00 89.25 218 HIS A N 1
ATOM 1732 C CA . HIS A 1 218 ? 7.482 -10.633 15.986 1.00 89.25 218 HIS A CA 1
ATOM 1733 C C . HIS A 1 218 ? 6.559 -9.587 15.344 1.00 89.25 218 HIS A C 1
ATOM 1735 O O . HIS A 1 218 ? 6.526 -8.453 15.808 1.00 89.25 218 HIS A O 1
ATOM 1741 N N . ARG A 1 219 ? 5.787 -9.960 14.315 1.00 94.19 219 ARG A N 1
ATOM 1742 C CA . ARG A 1 219 ? 4.779 -9.090 13.693 1.00 94.19 219 ARG A CA 1
ATOM 1743 C C . ARG A 1 219 ? 3.460 -9.108 14.448 1.00 94.19 219 ARG A C 1
ATOM 1745 O O . ARG A 1 219 ? 2.807 -8.078 14.542 1.00 94.19 219 ARG A O 1
ATOM 1752 N N . THR A 1 220 ? 3.108 -10.248 15.032 1.00 93.94 220 THR A N 1
ATOM 1753 C CA . THR A 1 220 ? 1.957 -10.360 15.939 1.00 93.94 220 THR A CA 1
ATOM 1754 C C . THR A 1 220 ? 2.140 -9.420 17.134 1.00 93.94 220 THR A C 1
ATOM 1756 O O . THR A 1 220 ? 1.257 -8.630 17.451 1.00 93.94 220 THR A O 1
ATOM 1759 N N . ALA A 1 221 ? 3.357 -9.352 17.685 1.00 92.19 221 ALA A N 1
ATOM 1760 C CA . ALA A 1 221 ? 3.707 -8.396 18.736 1.00 92.19 221 ALA A CA 1
ATOM 1761 C C . ALA A 1 221 ? 3.563 -6.908 18.332 1.00 92.19 221 ALA A C 1
ATOM 1763 O O . ALA A 1 221 ? 3.500 -6.053 19.217 1.00 92.19 221 ALA A O 1
ATOM 1764 N N . VAL A 1 222 ? 3.509 -6.583 17.031 1.00 92.06 222 VAL A N 1
ATOM 1765 C CA . VAL A 1 222 ? 3.210 -5.228 16.528 1.00 92.06 222 VAL A CA 1
ATOM 1766 C C . VAL A 1 222 ? 1.701 -4.976 16.477 1.00 92.06 222 VAL A C 1
ATOM 1768 O O . VAL A 1 222 ? 1.253 -3.879 16.806 1.00 92.06 222 VAL A O 1
ATOM 1771 N N . THR A 1 223 ? 0.899 -5.974 16.095 1.00 95.75 223 THR A N 1
ATOM 1772 C CA . THR A 1 223 ? -0.561 -5.832 15.980 1.00 95.75 223 THR A CA 1
ATOM 1773 C C . THR A 1 223 ? -1.290 -5.957 17.319 1.00 95.75 223 THR A C 1
ATOM 1775 O O . THR A 1 223 ? -2.271 -5.245 17.524 1.00 95.75 223 THR A O 1
ATOM 1778 N N . ASP A 1 224 ? -0.801 -6.775 18.259 1.00 95.75 224 ASP A N 1
ATOM 1779 C CA . ASP A 1 224 ? -1.476 -7.028 19.545 1.00 95.75 224 ASP A CA 1
ATOM 1780 C C . ASP A 1 224 ? -1.745 -5.748 20.360 1.00 95.75 224 ASP A C 1
ATOM 1782 O O . ASP A 1 224 ? -2.860 -5.577 20.865 1.00 95.75 224 ASP A O 1
ATOM 1786 N N . PRO A 1 225 ? -0.793 -4.797 20.501 1.00 96.38 225 PRO A N 1
ATOM 1787 C CA . PRO A 1 225 ? -1.058 -3.558 21.228 1.00 96.38 225 PRO A CA 1
ATOM 1788 C C . PRO A 1 225 ? -2.105 -2.676 20.536 1.00 96.38 225 PRO A C 1
ATOM 1790 O O . PRO A 1 225 ? -2.866 -1.986 21.219 1.00 96.38 225 PRO A O 1
ATOM 1793 N N . ILE A 1 226 ? -2.153 -2.702 19.199 1.00 97.38 226 ILE A N 1
ATOM 1794 C CA . ILE A 1 226 ? -3.127 -1.952 18.397 1.00 97.38 226 ILE A CA 1
ATOM 1795 C C . ILE A 1 226 ? -4.517 -2.548 18.605 1.00 97.38 226 ILE A C 1
ATOM 1797 O O . ILE A 1 226 ? -5.453 -1.817 18.924 1.00 97.38 226 ILE A O 1
ATOM 1801 N N . GLU A 1 227 ? -4.642 -3.869 18.504 1.00 97.75 227 GLU A N 1
ATOM 1802 C CA . GLU A 1 227 ? -5.895 -4.584 18.737 1.00 97.75 227 GLU A CA 1
ATOM 1803 C C . GLU A 1 227 ? -6.407 -4.371 20.169 1.00 97.75 227 GLU A C 1
ATOM 1805 O O . GLU A 1 227 ? -7.566 -4.012 20.372 1.00 97.75 227 GLU A O 1
ATOM 1810 N N . ALA A 1 228 ? -5.530 -4.467 21.173 1.00 97.81 228 ALA A N 1
ATOM 1811 C CA . ALA A 1 228 ? -5.884 -4.204 22.566 1.00 97.81 228 ALA A CA 1
ATOM 1812 C C . ALA A 1 228 ? -6.322 -2.748 22.818 1.00 97.81 228 ALA A C 1
ATOM 1814 O O . ALA A 1 228 ? -7.122 -2.483 23.721 1.00 97.81 228 ALA A O 1
ATOM 1815 N N . ALA A 1 229 ? -5.787 -1.785 22.061 1.00 97.62 229 ALA A N 1
ATOM 1816 C CA . ALA A 1 229 ? -6.222 -0.395 22.123 1.00 97.62 229 ALA A CA 1
ATOM 1817 C C . ALA A 1 229 ? -7.591 -0.201 21.452 1.00 97.62 229 ALA A C 1
ATOM 1819 O O . ALA A 1 229 ? -8.464 0.411 22.063 1.00 97.62 229 ALA A O 1
ATOM 1820 N N . LEU A 1 230 ? -7.799 -0.773 20.262 1.00 97.94 230 LEU A N 1
ATOM 1821 C CA . LEU A 1 230 ? -9.067 -0.734 19.523 1.00 97.94 230 LEU A CA 1
ATOM 1822 C C . LEU A 1 230 ? -10.217 -1.398 20.288 1.00 97.94 230 LEU A C 1
ATOM 1824 O O . LEU A 1 230 ? -11.325 -0.866 20.319 1.00 97.94 230 LEU A O 1
ATOM 1828 N N .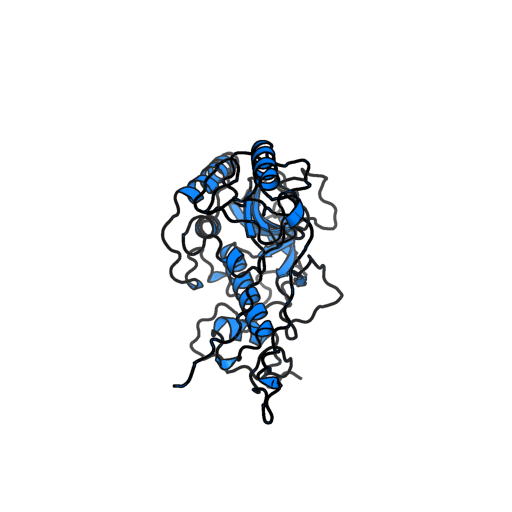 ALA A 1 231 ? -9.944 -2.501 20.987 1.00 97.50 231 ALA A N 1
ATOM 1829 C CA . ALA A 1 231 ? -10.946 -3.217 21.772 1.00 97.50 231 ALA A CA 1
ATOM 1830 C C . ALA A 1 231 ? -11.580 -2.353 22.879 1.00 97.50 231 ALA A C 1
ATOM 1832 O O . ALA A 1 231 ? -12.729 -2.578 23.258 1.00 97.50 231 ALA A O 1
ATOM 1833 N N . LYS A 1 232 ? -10.869 -1.331 23.383 1.00 96.50 232 LYS A N 1
ATOM 1834 C CA . LYS A 1 232 ? -11.414 -0.372 24.366 1.00 96.50 232 LYS A CA 1
ATOM 1835 C C . LYS A 1 232 ? -12.516 0.506 23.774 1.00 96.50 232 LYS A C 1
ATOM 1837 O O . LYS A 1 232 ? -13.373 0.969 24.522 1.00 96.50 232 LYS A O 1
ATOM 1842 N N . ASP A 1 233 ? -12.491 0.694 22.459 1.00 95.06 233 ASP A N 1
ATOM 1843 C CA . ASP A 1 233 ? -13.479 1.438 21.682 1.00 95.06 233 ASP A CA 1
ATOM 1844 C C . ASP A 1 233 ? -14.521 0.506 21.025 1.00 95.06 233 ASP A C 1
ATOM 1846 O O . ASP A 1 233 ? -15.369 0.967 20.269 1.00 95.06 233 ASP A O 1
ATOM 1850 N N . GLY A 1 234 ? -14.481 -0.805 21.307 1.00 96.50 234 GLY A N 1
ATOM 1851 C CA . GLY A 1 234 ? -15.377 -1.794 20.694 1.00 96.50 234 GLY A CA 1
ATOM 1852 C C . GLY A 1 234 ? -15.029 -2.151 19.245 1.00 96.50 234 GLY A C 1
ATOM 1853 O O . GLY A 1 234 ? -15.853 -2.742 18.553 1.00 96.50 234 GLY A O 1
ATOM 1854 N N . LEU A 1 235 ? -13.822 -1.806 18.792 1.00 97.56 235 LEU A N 1
ATOM 1855 C CA . LEU A 1 235 ? -13.327 -2.049 17.439 1.00 97.56 235 LEU A CA 1
ATOM 1856 C C . LEU A 1 235 ? -12.358 -3.238 17.400 1.00 97.56 235 LEU A C 1
ATOM 1858 O O . LEU A 1 235 ? -11.744 -3.588 18.409 1.00 97.56 235 LEU A O 1
ATOM 1862 N N . ALA A 1 236 ? -12.184 -3.826 16.216 1.00 97.50 236 ALA A N 1
ATOM 1863 C CA . ALA A 1 236 ? -11.250 -4.923 15.964 1.00 97.50 236 ALA A CA 1
ATOM 1864 C C . ALA A 1 236 ? -10.486 -4.706 14.652 1.00 97.50 236 ALA A C 1
ATOM 1866 O O . ALA A 1 236 ? -10.962 -4.005 13.757 1.00 97.50 236 ALA A O 1
ATOM 1867 N N . LEU A 1 237 ? -9.306 -5.321 14.535 1.00 97.88 237 LEU A N 1
ATOM 1868 C CA . LEU A 1 237 ? -8.579 -5.372 13.267 1.00 97.88 237 LEU A CA 1
ATOM 1869 C C . LEU A 1 237 ? -9.240 -6.398 12.326 1.00 97.88 237 LEU A C 1
ATOM 1871 O O . LEU A 1 237 ? -9.492 -7.529 12.748 1.00 97.88 237 LEU A O 1
ATOM 1875 N N . PRO A 1 238 ? -9.500 -6.048 11.054 1.00 97.56 238 PRO A N 1
ATOM 1876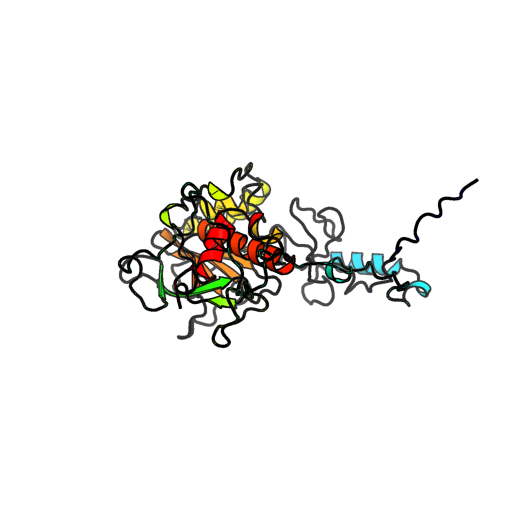 C CA . PRO A 1 238 ? -9.948 -6.998 10.046 1.00 97.56 238 PRO A CA 1
ATOM 1877 C C . PRO A 1 238 ? -8.939 -8.129 9.835 1.00 97.56 238 PRO A C 1
ATOM 1879 O O . PRO A 1 238 ? -7.724 -7.930 9.901 1.00 97.56 238 PRO A O 1
ATOM 1882 N N . ALA A 1 239 ? -9.443 -9.330 9.547 1.00 96.56 239 ALA A N 1
ATOM 1883 C CA . ALA A 1 239 ? -8.605 -10.516 9.375 1.00 96.56 239 ALA A CA 1
ATOM 1884 C C . ALA A 1 239 ? -7.602 -10.369 8.219 1.00 96.56 239 ALA A C 1
ATOM 1886 O O . ALA A 1 239 ? -6.472 -10.846 8.323 1.00 96.56 239 ALA A O 1
ATOM 1887 N N . ASP A 1 240 ? -7.996 -9.683 7.146 1.00 97.94 240 ASP A N 1
ATOM 1888 C CA . ASP A 1 240 ? -7.158 -9.452 5.975 1.00 97.94 240 ASP A CA 1
ATOM 1889 C C . ASP A 1 240 ? -6.000 -8.486 6.268 1.00 97.94 240 ASP A C 1
ATOM 1891 O O . ASP A 1 240 ? -4.862 -8.738 5.868 1.00 97.94 240 ASP A O 1
ATOM 1895 N N . PHE A 1 241 ? -6.255 -7.434 7.050 1.00 98.31 241 PHE A N 1
ATOM 1896 C CA . PHE A 1 241 ? -5.220 -6.558 7.591 1.00 98.31 241 PHE A CA 1
ATOM 1897 C C . PHE A 1 241 ? -4.215 -7.351 8.428 1.00 98.31 241 PHE A C 1
ATOM 1899 O O . PHE A 1 241 ? -3.010 -7.302 8.177 1.00 98.31 241 PHE A O 1
ATOM 1906 N N . THR A 1 242 ? -4.705 -8.120 9.402 1.00 97.44 242 THR A N 1
ATOM 1907 C CA . THR A 1 242 ? -3.842 -8.912 10.283 1.00 97.44 242 THR A CA 1
ATOM 1908 C C . THR A 1 242 ? -3.019 -9.912 9.478 1.00 97.44 242 THR A C 1
ATOM 1910 O O . THR A 1 242 ? -1.818 -10.042 9.714 1.00 97.44 242 THR A O 1
ATOM 1913 N N . ALA A 1 243 ? -3.610 -10.577 8.481 1.00 97.75 243 ALA A N 1
ATOM 1914 C CA . ALA A 1 243 ? -2.892 -11.497 7.607 1.00 97.75 243 ALA A CA 1
ATOM 1915 C C . ALA A 1 243 ? -1.785 -10.793 6.803 1.00 97.75 243 ALA A C 1
ATOM 1917 O O . ALA A 1 243 ? -0.652 -11.278 6.805 1.00 97.75 243 ALA A O 1
ATOM 1918 N N . LEU A 1 244 ? -2.070 -9.636 6.189 1.00 97.94 244 LEU A N 1
ATOM 1919 C CA . LEU A 1 244 ? -1.076 -8.867 5.432 1.00 97.94 244 LEU A CA 1
ATOM 1920 C C . LEU A 1 244 ? 0.152 -8.517 6.284 1.00 97.94 244 LEU A C 1
ATOM 1922 O O . LEU A 1 244 ? 1.286 -8.609 5.815 1.00 97.94 244 LEU A O 1
ATOM 1926 N N . ILE A 1 245 ? -0.067 -8.133 7.544 1.00 97.38 245 ILE A N 1
ATOM 1927 C CA . ILE A 1 245 ? 1.013 -7.701 8.435 1.00 97.38 245 ILE A CA 1
ATOM 1928 C C . ILE A 1 245 ? 1.780 -8.877 9.047 1.00 97.38 245 ILE A C 1
ATOM 1930 O O . ILE A 1 245 ? 2.993 -8.767 9.243 1.00 97.38 245 ILE A O 1
ATOM 1934 N N . THR A 1 246 ? 1.096 -9.978 9.373 1.00 97.12 246 THR A N 1
ATOM 1935 C CA . THR A 1 246 ? 1.647 -11.034 10.242 1.00 97.12 246 THR A CA 1
ATOM 1936 C C . THR A 1 246 ? 2.075 -12.305 9.521 1.00 97.12 246 THR A C 1
ATOM 1938 O O . THR A 1 246 ? 2.746 -13.128 10.135 1.00 97.12 246 THR A O 1
ATOM 1941 N N . ARG A 1 247 ? 1.727 -12.510 8.248 1.00 97.62 247 ARG A N 1
ATOM 1942 C CA . ARG A 1 247 ? 2.035 -13.760 7.532 1.00 97.62 247 ARG A CA 1
ATOM 1943 C C . ARG A 1 247 ? 3.329 -13.653 6.739 1.00 97.62 247 ARG A C 1
ATOM 1945 O O . ARG A 1 247 ? 3.541 -12.660 6.055 1.00 97.62 247 ARG A O 1
ATOM 1952 N N . ALA A 1 248 ? 4.182 -14.674 6.800 1.00 95.06 248 ALA A N 1
ATOM 1953 C CA . ALA A 1 248 ? 5.552 -14.609 6.288 1.00 95.06 248 ALA A CA 1
ATOM 1954 C C . ALA A 1 248 ? 5.673 -14.197 4.811 1.00 95.06 248 ALA A C 1
ATOM 1956 O O . ALA A 1 248 ? 6.556 -13.409 4.473 1.00 95.06 248 ALA A O 1
ATOM 1957 N N . ASN A 1 249 ? 4.788 -14.686 3.936 1.00 95.62 249 ASN A N 1
ATOM 1958 C CA . ASN A 1 249 ? 4.872 -14.382 2.506 1.00 95.62 249 ASN A CA 1
ATOM 1959 C C . ASN A 1 249 ? 4.119 -13.096 2.126 1.00 95.62 249 ASN A C 1
ATOM 1961 O O . ASN A 1 249 ? 4.451 -12.490 1.102 1.00 95.62 249 ASN A O 1
ATOM 1965 N N . LEU A 1 250 ? 3.150 -12.666 2.946 1.00 96.31 250 LEU A N 1
ATOM 1966 C CA . LEU A 1 250 ? 2.409 -11.412 2.760 1.00 96.31 250 LEU A CA 1
ATOM 1967 C C . LEU A 1 250 ? 3.129 -10.205 3.365 1.00 96.31 250 LEU A C 1
ATOM 1969 O O . LEU A 1 250 ? 3.099 -9.121 2.785 1.00 96.31 250 LEU A O 1
ATOM 1973 N N . HIS A 1 251 ? 3.818 -10.388 4.489 1.00 94.69 251 HIS A N 1
ATOM 1974 C CA . HIS A 1 251 ? 4.557 -9.328 5.150 1.00 94.69 251 HIS A CA 1
ATOM 1975 C C . HIS A 1 251 ? 5.553 -8.701 4.163 1.00 94.69 251 HIS A C 1
ATOM 1977 O O . HIS A 1 251 ? 6.382 -9.386 3.556 1.00 94.69 251 HIS A O 1
ATOM 1983 N N . ARG A 1 252 ? 5.426 -7.383 3.956 1.00 90.88 252 ARG A N 1
ATOM 1984 C CA . ARG A 1 252 ? 6.239 -6.591 3.013 1.00 90.88 252 ARG A CA 1
ATOM 1985 C C . ARG A 1 252 ? 6.175 -7.091 1.563 1.00 90.88 252 ARG A C 1
ATOM 1987 O O . ARG A 1 252 ? 7.100 -6.866 0.781 1.00 90.88 252 ARG A O 1
ATOM 1994 N N . CYS A 1 253 ? 5.107 -7.788 1.163 1.00 93.81 253 CYS A N 1
ATOM 1995 C CA . CYS A 1 253 ? 4.879 -8.096 -0.252 1.00 93.81 253 CYS A CA 1
ATOM 1996 C C . CYS A 1 253 ? 4.692 -6.812 -1.070 1.00 93.81 253 CYS A C 1
ATOM 1998 O O . CYS A 1 253 ? 5.239 -6.709 -2.165 1.00 93.81 253 CYS A O 1
ATOM 2000 N N . LEU A 1 254 ? 4.022 -5.811 -0.491 1.00 94.06 254 LEU A N 1
ATOM 2001 C CA . LEU A 1 254 ? 3.849 -4.495 -1.099 1.00 94.06 254 LEU A CA 1
ATOM 2002 C C . LEU A 1 254 ? 5.181 -3.746 -1.215 1.00 94.06 254 LEU A C 1
ATOM 2004 O O . LEU A 1 254 ? 5.443 -3.167 -2.259 1.00 94.06 254 LEU A O 1
ATOM 2008 N N . ASP A 1 255 ? 6.050 -3.808 -0.201 1.00 90.62 255 ASP A N 1
ATOM 2009 C CA . ASP A 1 255 ? 7.353 -3.123 -0.203 1.00 90.62 255 ASP A CA 1
ATOM 2010 C C . ASP A 1 255 ? 8.265 -3.597 -1.341 1.00 90.62 255 ASP A C 1
ATOM 2012 O O . ASP A 1 255 ? 8.989 -2.810 -1.948 1.00 90.62 255 ASP A O 1
ATOM 2016 N N . ARG A 1 256 ? 8.244 -4.907 -1.617 1.00 85.38 256 ARG A N 1
ATOM 2017 C CA . ARG A 1 256 ? 9.128 -5.548 -2.600 1.00 85.38 256 ARG A CA 1
ATOM 2018 C C . ARG A 1 256 ? 8.829 -5.109 -4.029 1.00 85.38 256 ARG A C 1
ATOM 2020 O O . ARG A 1 256 ? 9.757 -4.881 -4.795 1.00 85.38 256 ARG A O 1
ATOM 2027 N N . GLU A 1 257 ? 7.551 -4.980 -4.360 1.00 81.94 257 GLU A N 1
ATOM 2028 C CA . GLU A 1 257 ? 7.088 -4.565 -5.690 1.00 81.94 257 GLU A CA 1
ATOM 2029 C C . GLU A 1 257 ? 6.841 -3.046 -5.758 1.00 81.94 257 GLU A C 1
ATOM 2031 O O . GLU A 1 257 ? 6.744 -2.461 -6.832 1.00 81.94 257 GLU A O 1
ATOM 2036 N N . GLY A 1 258 ? 6.767 -2.384 -4.601 1.00 72.75 258 GLY A N 1
ATOM 2037 C CA . GLY A 1 258 ? 6.226 -1.044 -4.412 1.00 72.75 258 GLY A CA 1
ATOM 2038 C C . GLY A 1 258 ? 7.078 0.121 -4.914 1.00 72.75 258 GLY A C 1
ATOM 2039 O O . GLY A 1 258 ? 6.785 1.268 -4.573 1.00 72.75 258 GLY A O 1
ATOM 2040 N N . GLY A 1 259 ? 8.136 -0.110 -5.695 1.00 74.31 259 GLY A N 1
ATOM 2041 C CA . GLY A 1 259 ? 8.986 0.971 -6.218 1.00 74.31 259 GLY A CA 1
ATOM 2042 C C . GLY A 1 259 ? 9.526 1.909 -5.126 1.00 74.31 259 GLY A C 1
ATOM 2043 O O . GLY A 1 259 ? 9.736 3.094 -5.375 1.00 74.31 259 GLY A O 1
ATOM 2044 N N . GLY A 1 260 ? 9.693 1.390 -3.905 1.00 76.50 260 GLY A N 1
ATOM 2045 C CA . GLY A 1 260 ? 10.127 2.136 -2.726 1.00 76.50 260 GLY A CA 1
ATOM 2046 C C . GLY A 1 260 ? 9.037 2.554 -1.736 1.00 76.50 260 GLY A C 1
ATOM 2047 O O . GLY A 1 260 ? 9.372 3.111 -0.691 1.00 76.50 260 GLY A O 1
ATOM 2048 N N . ALA A 1 261 ? 7.762 2.284 -2.026 1.00 88.00 261 ALA A N 1
ATOM 2049 C CA . ALA A 1 261 ? 6.702 2.292 -1.019 1.00 88.00 261 ALA A CA 1
ATOM 2050 C C . ALA A 1 261 ? 6.952 1.205 0.044 1.00 88.00 261 ALA A C 1
ATOM 2052 O O . ALA A 1 261 ? 7.663 0.233 -0.213 1.00 88.00 261 ALA A O 1
ATOM 2053 N N . TRP A 1 262 ? 6.419 1.379 1.253 1.00 88.81 262 TRP A N 1
ATOM 2054 C CA . TRP A 1 262 ? 6.833 0.578 2.405 1.00 88.81 262 TRP A CA 1
ATOM 2055 C C . TRP A 1 262 ? 5.762 0.444 3.491 1.00 88.81 262 TRP A C 1
ATOM 2057 O O . TRP A 1 262 ? 4.940 1.338 3.702 1.00 88.81 262 TRP A O 1
ATOM 2067 N N . THR A 1 263 ? 5.805 -0.687 4.198 1.00 92.75 263 THR A N 1
ATOM 2068 C CA . THR A 1 263 ? 4.895 -1.026 5.301 1.00 92.75 263 THR A CA 1
ATOM 2069 C C . THR A 1 263 ? 5.253 -0.254 6.572 1.00 92.75 263 THR A C 1
ATOM 2071 O O . THR A 1 263 ? 6.339 -0.445 7.117 1.00 92.75 263 THR A O 1
ATOM 2074 N N . ASP A 1 264 ? 4.322 0.567 7.064 1.00 91.25 264 ASP A N 1
ATOM 2075 C CA . ASP A 1 264 ? 4.439 1.366 8.295 1.00 91.25 264 ASP A CA 1
ATOM 2076 C C . ASP A 1 264 ? 3.227 1.131 9.193 1.00 91.25 264 ASP A C 1
ATOM 2078 O O . ASP A 1 264 ? 2.182 1.741 8.970 1.00 91.25 264 ASP A O 1
ATOM 2082 N N . VAL A 1 265 ? 3.323 0.257 10.194 1.00 94.88 265 VAL A N 1
ATOM 2083 C CA . VAL A 1 265 ? 2.174 -0.019 11.061 1.00 94.88 265 VAL A CA 1
ATOM 2084 C C . VAL A 1 265 ? 2.193 0.906 12.272 1.00 94.88 265 VAL A C 1
ATOM 2086 O O . VAL A 1 265 ? 2.995 0.743 13.187 1.00 94.88 265 VAL A O 1
ATOM 2089 N N . SER A 1 266 ? 1.273 1.871 12.297 1.00 92.38 266 SER A N 1
ATOM 2090 C CA . SER A 1 266 ? 1.157 2.851 13.382 1.00 92.38 266 SER A CA 1
ATOM 2091 C C . SER A 1 266 ? -0.305 3.159 13.717 1.00 92.38 266 SER A C 1
ATOM 2093 O O . SER A 1 266 ? -1.108 3.476 12.840 1.00 92.38 266 SER A O 1
ATOM 2095 N N . GLY A 1 267 ? -0.665 3.131 15.001 1.00 90.50 267 GLY A N 1
ATOM 2096 C CA . GLY A 1 267 ? -2.020 3.439 15.464 1.00 90.50 267 GLY A CA 1
ATOM 2097 C C . GLY A 1 267 ? -2.382 2.766 16.794 1.00 90.50 267 GLY A C 1
ATOM 2098 O O . GLY A 1 267 ? -1.494 2.260 17.480 1.00 90.50 267 GLY A O 1
ATOM 2099 N N . PRO A 1 268 ? -3.674 2.760 17.171 1.00 95.25 268 PRO A N 1
ATOM 2100 C CA . PRO A 1 268 ? -4.778 3.426 16.480 1.00 95.25 268 PRO A CA 1
ATOM 2101 C C . PRO A 1 268 ? -4.742 4.954 16.652 1.00 95.25 268 PRO A C 1
ATOM 2103 O O . PRO A 1 268 ? -4.355 5.482 17.694 1.00 95.25 268 PRO A O 1
ATOM 2106 N N . LEU A 1 269 ? -5.157 5.669 15.611 1.00 93.31 269 LEU A N 1
ATOM 2107 C CA . LEU A 1 269 ? -5.294 7.122 15.546 1.00 93.31 269 LEU A CA 1
ATOM 2108 C C . LEU A 1 269 ? -6.780 7.493 15.564 1.00 93.31 269 LEU A C 1
ATOM 2110 O O . LEU A 1 269 ? -7.611 6.730 15.075 1.00 93.31 269 LEU A O 1
ATOM 2114 N N . SER A 1 270 ? -7.126 8.672 16.076 1.00 91.44 270 SER A N 1
ATOM 2115 C CA . SER A 1 270 ? -8.479 9.214 15.908 1.00 91.44 270 SER A CA 1
ATOM 2116 C C . SER A 1 270 ? -8.721 9.575 14.442 1.00 91.44 270 SER A C 1
ATOM 2118 O O . SER A 1 270 ? -7.860 10.189 13.808 1.00 91.44 270 SER A O 1
ATOM 2120 N N . SER A 1 271 ? -9.888 9.216 13.912 1.00 90.88 271 SER A N 1
ATOM 2121 C CA . SER A 1 271 ? -10.302 9.649 12.577 1.00 90.88 271 SER A CA 1
ATOM 2122 C C . SER A 1 271 ? -10.569 11.166 12.560 1.00 90.88 271 SER A C 1
ATOM 2124 O O . SER A 1 271 ? -11.180 11.696 13.492 1.00 90.88 271 SER A O 1
ATOM 2126 N N . PRO A 1 272 ? -10.128 11.894 11.516 1.00 87.56 272 PRO A N 1
ATOM 2127 C CA . PRO A 1 272 ? -10.465 13.306 11.342 1.00 87.56 272 PRO A CA 1
ATOM 2128 C C . PRO A 1 272 ? -11.910 13.520 10.860 1.00 87.56 272 PRO A C 1
ATOM 2130 O O . PRO A 1 272 ? -12.397 14.647 10.912 1.00 87.56 272 PRO A O 1
ATOM 2133 N N . ALA A 1 273 ? -12.579 12.469 10.370 1.00 87.75 273 ALA A N 1
ATOM 2134 C CA . ALA A 1 273 ? -13.943 12.545 9.847 1.00 87.75 273 ALA A CA 1
ATOM 2135 C C . ALA A 1 273 ? -15.008 12.311 10.928 1.00 87.75 273 ALA A C 1
ATOM 2137 O O . ALA A 1 273 ? -16.028 12.996 10.922 1.00 87.75 273 ALA A O 1
ATOM 2138 N N . ASP A 1 274 ? -14.752 11.397 11.867 1.00 88.50 274 ASP A N 1
ATOM 2139 C CA . ASP A 1 274 ? -15.622 11.134 13.016 1.00 88.50 274 ASP A CA 1
ATOM 2140 C C . ASP A 1 274 ? -14.770 10.745 14.244 1.00 88.50 274 ASP A C 1
ATOM 2142 O O . ASP A 1 274 ? -13.940 9.838 14.149 1.00 88.50 274 ASP A O 1
ATOM 2146 N N . PRO A 1 275 ? -14.928 11.404 15.408 1.00 89.12 275 PRO A N 1
ATOM 2147 C CA . PRO A 1 275 ? -14.160 11.087 16.614 1.00 89.12 275 PRO A CA 1
ATOM 2148 C C . PRO A 1 275 ? -14.448 9.699 17.218 1.00 89.12 275 PRO A C 1
ATOM 2150 O O . PRO A 1 275 ? -13.651 9.225 18.036 1.00 89.12 275 PRO A O 1
ATOM 2153 N N . ALA A 1 276 ? -15.563 9.050 16.870 1.00 92.75 276 ALA A N 1
ATOM 2154 C CA . ALA A 1 276 ? -15.859 7.673 17.266 1.00 92.75 276 ALA A CA 1
ATOM 2155 C C . ALA A 1 276 ? -15.031 6.649 16.474 1.00 92.75 276 ALA A C 1
ATOM 2157 O O . ALA A 1 276 ? -14.762 5.557 16.973 1.00 92.75 276 ALA A O 1
ATOM 2158 N N . ASP A 1 277 ? -14.555 7.032 15.292 1.00 95.44 277 ASP A N 1
ATOM 2159 C CA . ASP A 1 277 ? -13.843 6.147 14.380 1.00 95.44 277 ASP A CA 1
ATOM 2160 C C . ASP A 1 277 ? -12.334 6.153 14.640 1.00 95.44 277 ASP A C 1
ATOM 2162 O O . ASP A 1 277 ? -11.761 7.049 15.287 1.00 95.44 277 ASP A O 1
ATOM 2166 N N . ARG A 1 278 ? -11.656 5.123 14.135 1.00 96.94 278 ARG A N 1
ATOM 2167 C CA . ARG A 1 278 ? -10.206 4.958 14.272 1.00 96.94 278 ARG A CA 1
ATOM 2168 C C . ARG A 1 278 ? -9.545 4.725 12.928 1.00 96.94 278 ARG A C 1
ATOM 2170 O O . ARG A 1 278 ? -10.160 4.248 11.983 1.00 96.94 278 ARG A O 1
ATOM 2177 N N . MET A 1 279 ? -8.263 5.052 12.859 1.00 97.44 279 MET A N 1
ATOM 2178 C CA . MET A 1 279 ? -7.416 4.743 11.715 1.00 97.44 279 MET A CA 1
ATOM 2179 C C . MET A 1 279 ? -6.139 4.043 12.164 1.00 97.44 279 MET A C 1
ATOM 2181 O O . MET A 1 279 ? -5.594 4.357 13.221 1.00 97.44 279 MET A O 1
ATOM 2185 N N . VAL A 1 280 ? -5.625 3.136 11.346 1.00 98.00 280 VAL A N 1
ATOM 2186 C CA . VAL A 1 280 ? -4.306 2.524 11.527 1.00 98.00 280 VAL A CA 1
ATOM 2187 C C . VAL A 1 280 ? -3.524 2.755 10.245 1.00 98.00 280 VAL A C 1
ATOM 2189 O O . VAL A 1 280 ? -3.934 2.296 9.183 1.00 98.00 280 VAL A O 1
ATOM 2192 N N . LEU A 1 281 ? -2.426 3.501 10.325 1.00 97.38 281 LEU A N 1
ATOM 2193 C CA . LEU A 1 281 ? -1.490 3.593 9.212 1.00 97.38 281 LEU A CA 1
ATOM 2194 C C . LEU A 1 281 ? -0.901 2.205 8.976 1.00 97.38 281 LEU A C 1
ATOM 2196 O O . LEU A 1 281 ? -0.567 1.528 9.948 1.00 97.38 281 LEU A O 1
ATOM 2200 N N . PHE A 1 282 ? -0.779 1.794 7.716 1.00 97.19 282 PHE A N 1
ATOM 2201 C CA . PHE A 1 282 ? -0.106 0.534 7.390 1.00 97.19 282 PHE A CA 1
ATOM 2202 C C . PHE A 1 282 ? 0.851 0.616 6.211 1.00 97.19 282 PHE A C 1
ATOM 2204 O O . PHE A 1 282 ? 1.680 -0.278 6.044 1.00 97.19 282 PHE A O 1
ATOM 2211 N N . PHE A 1 283 ? 0.755 1.649 5.376 1.00 95.88 283 PHE A N 1
ATOM 2212 C CA . PHE A 1 283 ? 1.563 1.728 4.169 1.00 95.88 283 PHE A CA 1
ATOM 2213 C C . PHE A 1 283 ? 1.797 3.175 3.758 1.00 95.88 283 PHE A C 1
ATOM 2215 O O . PHE A 1 283 ? 0.921 4.028 3.915 1.00 95.88 283 PHE A O 1
ATOM 2222 N N . ARG A 1 284 ? 2.976 3.456 3.212 1.00 91.56 284 ARG A N 1
ATOM 2223 C CA . ARG A 1 284 ? 3.343 4.778 2.702 1.00 91.56 284 ARG A CA 1
ATOM 2224 C C . ARG A 1 284 ? 4.061 4.669 1.380 1.00 91.56 284 ARG A C 1
ATOM 2226 O O . ARG A 1 284 ? 4.738 3.677 1.115 1.00 91.56 284 ARG A O 1
ATOM 2233 N N . ASP A 1 285 ? 3.985 5.720 0.577 1.00 89.19 285 ASP A N 1
ATOM 2234 C CA . ASP A 1 285 ? 4.904 5.838 -0.539 1.00 89.19 285 ASP A CA 1
ATOM 2235 C C . ASP A 1 285 ? 6.324 6.171 -0.058 1.00 89.19 285 AS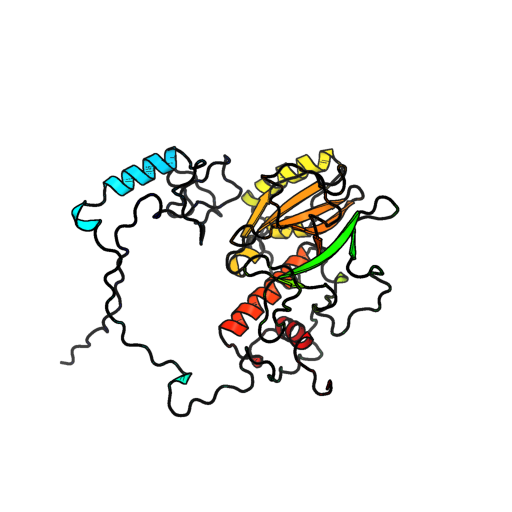P A C 1
ATOM 2237 O O . ASP A 1 285 ? 6.582 6.537 1.095 1.00 89.19 285 ASP A O 1
ATOM 2241 N N . GLN A 1 286 ? 7.254 6.073 -1.001 1.00 80.81 286 GLN A N 1
ATOM 2242 C CA . GLN A 1 286 ? 8.672 6.350 -0.819 1.00 80.81 286 GLN A CA 1
ATOM 2243 C C . GLN A 1 286 ? 8.954 7.698 -0.138 1.00 80.81 286 GLN A C 1
ATOM 2245 O O . GLN A 1 286 ? 9.887 7.800 0.659 1.00 80.81 286 GLN A O 1
ATOM 2250 N N . GLN A 1 287 ? 8.181 8.737 -0.462 1.00 80.88 287 GLN A N 1
ATOM 2251 C CA . GLN A 1 287 ? 8.432 10.103 -0.005 1.00 80.88 287 GLN A CA 1
ATOM 2252 C C . GLN A 1 287 ? 7.468 10.547 1.100 1.00 80.88 287 GLN A C 1
ATOM 2254 O O . GLN A 1 287 ? 7.570 11.682 1.563 1.00 80.88 287 GLN A O 1
ATOM 2259 N N . SER A 1 288 ? 6.563 9.665 1.547 1.00 83.12 288 SER A N 1
ATOM 2260 C CA . SER A 1 288 ? 5.440 10.029 2.425 1.00 83.12 288 SER A CA 1
ATOM 2261 C C . SER A 1 288 ? 4.625 11.210 1.871 1.00 83.12 288 SER A C 1
ATOM 2263 O O . SER A 1 288 ? 4.168 12.069 2.618 1.00 83.12 288 SER A O 1
ATOM 2265 N N . CYS A 1 289 ? 4.489 11.275 0.546 1.00 84.56 289 CYS A N 1
ATOM 2266 C CA . CYS A 1 289 ? 3.545 12.132 -0.160 1.00 84.56 289 CYS A CA 1
ATOM 2267 C C . CYS A 1 289 ? 2.126 11.546 -0.169 1.00 84.56 289 CYS A C 1
ATOM 2269 O O . CYS A 1 289 ? 1.171 12.288 -0.375 1.00 84.56 289 CYS A O 1
ATOM 2271 N N . VAL A 1 290 ? 1.986 10.232 0.016 1.00 89.12 290 VAL A N 1
ATOM 2272 C CA . VAL A 1 290 ? 0.713 9.552 0.231 1.00 89.12 290 VAL A CA 1
ATOM 2273 C C . VAL A 1 290 ? 0.878 8.429 1.248 1.00 89.12 290 VAL A C 1
ATOM 2275 O O . VAL A 1 290 ? 1.807 7.620 1.209 1.00 89.12 290 VAL A O 1
ATOM 2278 N N . MET A 1 291 ? -0.068 8.382 2.171 1.00 93.12 291 MET A N 1
ATOM 2279 C CA . MET A 1 291 ? -0.164 7.383 3.216 1.00 93.12 291 MET A CA 1
ATOM 2280 C C . MET A 1 291 ? -1.505 6.676 3.105 1.00 93.12 291 MET A C 1
ATOM 2282 O O . MET A 1 291 ? -2.536 7.315 2.880 1.00 93.12 291 MET A O 1
ATOM 2286 N N . TRP A 1 292 ? -1.490 5.361 3.294 1.00 97.31 292 TRP A N 1
ATOM 2287 C CA . TRP A 1 292 ? -2.678 4.522 3.322 1.00 97.31 292 TRP A CA 1
ATOM 2288 C C . TRP A 1 292 ? -2.956 4.043 4.739 1.00 97.31 292 TRP A C 1
ATOM 2290 O O . TRP A 1 292 ? -2.082 3.535 5.451 1.00 97.31 292 TRP A O 1
ATOM 2300 N N . TYR A 1 293 ? -4.213 4.207 5.126 1.00 97.94 293 TYR A N 1
ATOM 2301 C CA . TYR A 1 293 ? -4.725 3.885 6.441 1.00 97.94 293 TYR A CA 1
ATOM 2302 C C . TYR A 1 293 ? -5.853 2.868 6.308 1.00 97.94 293 TYR A C 1
ATOM 2304 O O . TYR A 1 293 ? -6.694 2.955 5.412 1.00 97.94 293 TYR A O 1
ATOM 2312 N N . LEU A 1 294 ? -5.892 1.921 7.234 1.00 98.62 294 LEU A N 1
ATOM 2313 C CA . LEU A 1 294 ? -7.086 1.157 7.531 1.00 98.62 294 LEU A CA 1
ATOM 2314 C C . LEU A 1 294 ? -8.015 2.067 8.335 1.00 98.62 294 LEU A C 1
ATOM 2316 O O . LEU A 1 294 ? -7.657 2.494 9.432 1.00 98.62 294 LEU A O 1
ATOM 2320 N N . TYR A 1 295 ? -9.189 2.359 7.793 1.00 98.19 295 TYR A N 1
ATOM 2321 C CA . TYR A 1 295 ? -10.258 3.070 8.477 1.00 98.19 295 TYR A CA 1
ATOM 2322 C C . TYR A 1 295 ? -11.181 2.072 9.171 1.00 98.19 295 TYR A C 1
ATOM 2324 O O . TYR A 1 295 ? -11.610 1.098 8.554 1.00 98.19 295 TYR A O 1
ATOM 2332 N N . LEU A 1 296 ? -11.504 2.333 10.434 1.00 98.31 296 LEU A N 1
ATOM 2333 C CA . LEU A 1 296 ? -12.364 1.513 11.279 1.00 98.31 296 LEU A CA 1
ATOM 2334 C C . LEU A 1 296 ? -13.532 2.369 11.755 1.00 98.31 296 LEU A C 1
ATOM 2336 O O . LEU A 1 296 ? -13.351 3.257 12.592 1.00 98.31 296 LEU A O 1
ATOM 2340 N N . HIS A 1 297 ? -14.709 2.099 11.204 1.00 97.50 297 HIS A N 1
ATOM 2341 C CA . HIS A 1 297 ? -15.934 2.779 11.583 1.00 97.50 297 HIS A CA 1
ATOM 2342 C C . HIS A 1 297 ? -16.544 2.116 12.826 1.00 97.50 297 HIS A C 1
ATOM 2344 O O . HIS A 1 297 ? -16.480 0.897 12.995 1.00 97.50 297 HIS A O 1
ATOM 2350 N N . HIS A 1 298 ? -17.140 2.914 13.709 1.00 95.69 298 HIS A N 1
ATOM 2351 C CA . HIS A 1 298 ? -17.698 2.481 14.996 1.00 95.69 298 HIS A CA 1
ATOM 2352 C C . HIS A 1 298 ? -18.852 1.463 14.902 1.00 95.69 298 HIS A C 1
ATOM 2354 O O . HIS A 1 298 ? -19.213 0.866 15.915 1.00 95.69 298 HIS A O 1
ATOM 2360 N N . ASP A 1 299 ? -19.426 1.231 13.718 1.00 94.12 299 ASP A N 1
ATOM 2361 C CA . ASP A 1 299 ? -20.392 0.144 13.477 1.00 94.12 299 ASP A CA 1
ATOM 2362 C C . ASP A 1 299 ? -19.746 -1.206 13.104 1.00 94.12 299 ASP A C 1
ATOM 2364 O O . ASP A 1 299 ? -20.453 -2.192 12.889 1.00 94.12 299 ASP A O 1
ATOM 2368 N N . GLY A 1 300 ? -18.412 -1.264 13.051 1.00 93.12 300 GLY A N 1
ATOM 2369 C CA . GLY A 1 300 ? -17.638 -2.458 12.718 1.00 93.12 300 GLY A CA 1
ATOM 2370 C C . GLY A 1 300 ? -17.282 -2.595 11.237 1.00 93.12 300 GLY A C 1
ATOM 2371 O O . GLY A 1 300 ? -16.545 -3.518 10.887 1.00 93.12 300 GLY A O 1
ATOM 2372 N N . GLN A 1 301 ? -17.753 -1.701 10.360 1.00 96.06 301 GLN A N 1
ATOM 2373 C CA . GLN A 1 301 ? -17.283 -1.650 8.977 1.00 96.06 301 GLN A CA 1
ATOM 2374 C C . GLN A 1 301 ? -15.867 -1.066 8.884 1.00 96.06 301 GLN A C 1
ATOM 2376 O O . GLN A 1 301 ? -15.414 -0.288 9.727 1.00 96.06 301 GLN A O 1
ATOM 2381 N N . SER A 1 302 ? -15.151 -1.433 7.823 1.00 97.12 302 SER A N 1
ATOM 2382 C CA . SER A 1 302 ? -13.802 -0.937 7.561 1.00 97.12 302 SER A CA 1
ATOM 2383 C C . SER A 1 302 ? -13.570 -0.710 6.073 1.00 97.12 302 SER A C 1
ATOM 2385 O O . SER A 1 302 ? -14.310 -1.228 5.239 1.00 97.12 302 SER A O 1
ATOM 2387 N N . ALA A 1 303 ? -12.568 0.101 5.749 1.00 97.62 303 ALA A N 1
ATOM 2388 C CA . ALA A 1 303 ? -12.120 0.335 4.380 1.00 97.62 303 ALA A CA 1
ATOM 2389 C C . ALA A 1 303 ? -10.664 0.811 4.377 1.00 97.62 303 ALA A C 1
ATOM 2391 O O . ALA A 1 303 ? -10.137 1.248 5.400 1.00 97.62 303 ALA A O 1
ATOM 2392 N N . VAL A 1 304 ? -10.024 0.796 3.211 1.00 98.38 304 VAL A N 1
ATOM 2393 C CA . VAL A 1 304 ? -8.742 1.479 3.015 1.00 98.38 304 VAL A CA 1
ATOM 2394 C C . VAL A 1 304 ? -9.007 2.904 2.555 1.00 98.38 304 VAL A C 1
ATOM 2396 O O . VAL A 1 304 ? -9.725 3.129 1.576 1.00 98.38 304 VAL A O 1
ATOM 2399 N N . VAL A 1 305 ? -8.383 3.862 3.234 1.00 96.88 305 VAL A N 1
ATOM 2400 C CA . VAL A 1 305 ? -8.376 5.278 2.858 1.00 96.88 305 VAL A CA 1
ATOM 2401 C C . VAL A 1 305 ? -6.948 5.753 2.609 1.00 96.88 305 VAL A C 1
ATOM 2403 O O . VAL A 1 305 ? -5.998 5.168 3.128 1.00 96.88 305 VAL A O 1
ATOM 2406 N N . CYS A 1 306 ? -6.768 6.817 1.829 1.00 94.44 306 CYS A N 1
ATOM 2407 C CA . CYS A 1 306 ? -5.472 7.480 1.682 1.00 94.44 306 CYS A CA 1
ATOM 2408 C C . CYS A 1 306 ? -5.527 8.978 1.987 1.00 94.44 306 CYS A C 1
ATOM 2410 O O . CYS A 1 306 ? -6.587 9.603 1.917 1.00 94.44 306 CYS A O 1
ATOM 2412 N N . SER A 1 307 ? -4.366 9.550 2.300 1.00 91.19 307 SER A N 1
ATOM 2413 C CA . SER A 1 307 ? -4.169 10.979 2.557 1.00 91.19 307 SER A CA 1
ATOM 2414 C C . SER A 1 307 ? -2.757 11.416 2.169 1.00 91.19 307 SER A C 1
ATOM 2416 O O . SER A 1 307 ? -1.839 10.601 2.192 1.00 91.19 307 SER A O 1
ATOM 2418 N N . ASP A 1 308 ? -2.581 12.698 1.858 1.00 86.81 308 ASP A N 1
ATOM 2419 C CA . ASP A 1 308 ? -1.275 13.365 1.767 1.00 86.81 308 ASP A CA 1
ATOM 2420 C C . ASP A 1 308 ? -0.787 13.929 3.109 1.00 86.81 308 ASP A C 1
ATOM 2422 O O . ASP A 1 308 ? 0.331 14.437 3.197 1.00 86.81 308 ASP A O 1
ATOM 2426 N N . ARG A 1 309 ? -1.598 13.823 4.169 1.00 87.12 309 ARG A N 1
ATOM 2427 C CA . ARG A 1 309 ? -1.236 14.230 5.528 1.00 87.12 309 ARG A CA 1
ATOM 2428 C C . ARG A 1 309 ? -0.811 13.063 6.388 1.00 87.12 309 ARG A C 1
ATOM 2430 O O . ARG A 1 309 ? -1.477 12.031 6.448 1.00 87.12 309 ARG A O 1
ATOM 2437 N N . ASP A 1 310 ? 0.276 13.268 7.122 1.00 88.31 310 ASP A N 1
ATOM 2438 C CA . ASP A 1 310 ? 0.783 12.283 8.065 1.00 88.31 310 ASP A CA 1
ATOM 2439 C C . ASP A 1 310 ? 0.118 12.426 9.433 1.00 88.31 310 ASP A C 1
ATOM 2441 O O . ASP A 1 310 ? 0.635 13.085 10.337 1.00 88.31 310 ASP A O 1
ATOM 2445 N N . PHE A 1 311 ? -1.018 11.753 9.614 1.00 88.25 311 PHE A N 1
ATOM 2446 C CA . PHE A 1 311 ? -1.759 11.774 10.878 1.00 88.25 311 PHE A CA 1
ATOM 2447 C C . PHE A 1 311 ? -1.006 11.156 12.070 1.00 88.25 311 PHE A C 1
ATOM 2449 O O . PHE A 1 311 ? -1.448 11.325 13.210 1.00 88.25 311 PHE A O 1
ATOM 2456 N N . THR A 1 312 ? 0.129 10.468 11.867 1.00 86.50 312 THR A N 1
ATOM 2457 C CA . THR A 1 312 ? 0.960 10.012 13.000 1.00 86.50 312 THR A CA 1
ATOM 2458 C C . THR A 1 312 ? 1.782 11.157 13.599 1.00 86.50 312 THR A C 1
ATOM 2460 O O . THR A 1 312 ? 2.148 11.100 14.775 1.00 86.50 312 THR A O 1
ATOM 2463 N N . ARG A 1 313 ? 2.029 12.223 12.824 1.00 81.12 313 ARG A N 1
ATOM 2464 C CA . ARG A 1 313 ? 2.815 13.403 13.219 1.00 81.12 313 ARG A CA 1
ATOM 2465 C C . ARG A 1 313 ? 1.955 14.649 13.397 1.00 81.12 313 ARG A C 1
ATOM 2467 O O . ARG A 1 313 ? 2.160 15.423 14.331 1.00 81.12 313 ARG A O 1
ATOM 2474 N N . GLU A 1 314 ? 0.978 14.832 12.522 1.00 73.31 314 GLU A N 1
ATOM 2475 C CA . GLU A 1 314 ? 0.123 16.010 12.452 1.00 73.31 314 GLU A CA 1
ATOM 2476 C C . GLU A 1 314 ? -1.211 15.728 13.145 1.00 73.31 314 GLU A C 1
ATOM 2478 O O . GLU A 1 314 ? -2.195 15.294 12.543 1.00 73.31 314 GLU A O 1
ATOM 2483 N N . ARG A 1 315 ? -1.250 15.958 14.462 1.00 60.19 315 ARG A N 1
ATOM 2484 C CA . ARG A 1 315 ? -2.482 15.801 15.244 1.00 60.19 315 ARG A CA 1
ATOM 2485 C C . ARG A 1 315 ? -3.479 16.922 14.920 1.00 60.19 315 ARG A C 1
ATOM 2487 O O . ARG A 1 315 ? -3.342 18.032 15.420 1.00 60.19 315 ARG A O 1
ATOM 2494 N N . ALA A 1 316 ? -4.488 16.573 14.119 1.00 54.28 316 ALA A N 1
ATOM 2495 C CA . ALA A 1 316 ? -5.808 17.199 13.987 1.00 54.28 316 ALA A CA 1
ATOM 2496 C C . ALA A 1 316 ? -5.842 18.744 13.988 1.00 54.28 316 ALA A C 1
ATOM 2498 O O . ALA A 1 316 ? -6.330 19.371 14.930 1.00 54.28 316 ALA A O 1
ATOM 2499 N N . ALA A 1 317 ? -5.422 19.364 12.883 1.00 49.69 317 ALA A N 1
ATOM 2500 C CA . ALA A 1 317 ? -6.097 20.579 12.427 1.00 49.69 317 ALA A CA 1
ATOM 2501 C C . ALA A 1 317 ? -7.347 20.125 11.654 1.00 49.69 317 ALA A C 1
ATOM 2503 O O . ALA A 1 317 ? -7.249 19.219 10.836 1.00 49.69 317 ALA A O 1
ATOM 2504 N N . GLY A 1 318 ? -8.519 20.666 11.997 1.00 51.75 318 GLY A N 1
ATOM 2505 C CA . GLY A 1 318 ? -9.819 20.118 11.594 1.00 51.75 318 GLY A CA 1
ATOM 2506 C C . GLY A 1 318 ? -10.005 19.890 10.090 1.00 51.75 318 GLY A C 1
ATOM 2507 O O . GLY A 1 318 ? -9.453 20.615 9.268 1.00 51.75 318 GLY A O 1
ATOM 2508 N N . TYR A 1 319 ? -10.847 18.904 9.769 1.00 50.25 319 TYR A N 1
ATOM 2509 C CA . TYR A 1 319 ? -11.249 18.543 8.413 1.00 50.25 319 TYR A CA 1
ATOM 2510 C C . TYR A 1 319 ? -11.850 19.749 7.674 1.00 50.25 319 TYR A C 1
ATOM 2512 O O . TYR A 1 319 ? -12.887 20.291 8.068 1.00 50.25 319 TYR A O 1
ATOM 2520 N N . GLY A 1 320 ? -11.185 20.180 6.601 1.00 49.09 320 GLY A N 1
ATOM 2521 C CA . GLY A 1 320 ? -11.740 21.145 5.656 1.00 49.09 320 GLY A CA 1
ATOM 2522 C C . GLY A 1 320 ? -12.789 20.510 4.728 1.00 49.09 320 GLY A C 1
ATOM 2523 O O 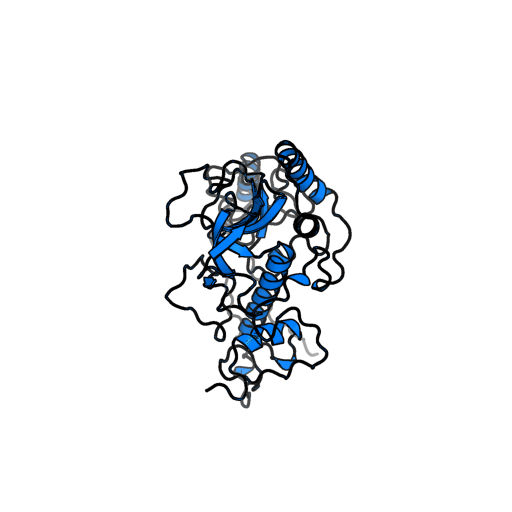. GLY A 1 320 ? -12.772 19.298 4.515 1.00 49.09 320 GLY A O 1
ATOM 2524 N N . PRO A 1 321 ? -13.680 21.311 4.115 1.00 42.38 321 PRO A N 1
ATOM 2525 C CA . PRO A 1 321 ? -14.733 20.826 3.213 1.00 42.38 321 PRO A CA 1
ATOM 2526 C C . PRO A 1 321 ? -14.218 20.119 1.942 1.00 42.38 321 PRO A C 1
ATOM 2528 O O . PRO A 1 321 ? -15.005 19.468 1.261 1.00 42.38 321 PRO A O 1
ATOM 2531 N N . ASP A 1 322 ? -12.917 20.210 1.645 1.00 52.00 322 ASP A N 1
ATOM 2532 C CA . ASP A 1 322 ? -12.284 19.640 0.447 1.00 52.00 322 ASP A CA 1
ATOM 2533 C C . ASP A 1 322 ? -11.696 18.226 0.645 1.00 52.00 322 ASP A C 1
ATOM 2535 O O . ASP A 1 322 ? -11.104 17.678 -0.285 1.00 52.00 322 ASP A O 1
ATOM 2539 N N . GLY A 1 323 ? -11.871 17.626 1.829 1.00 56.72 323 GLY A N 1
ATOM 2540 C CA . GLY A 1 323 ? -11.502 16.239 2.121 1.00 56.72 323 GLY A CA 1
ATOM 2541 C C . GLY A 1 323 ? -10.006 15.989 2.314 1.00 56.72 323 GLY A C 1
ATOM 2542 O O . GLY A 1 323 ? -9.223 16.040 1.372 1.00 56.72 323 GLY A O 1
ATOM 2543 N N . GLU A 1 324 ? -9.606 15.665 3.547 1.00 79.75 324 GLU A N 1
ATOM 2544 C CA . GLU A 1 324 ? -8.219 15.282 3.881 1.00 79.75 324 GLU A CA 1
ATOM 2545 C C . GLU A 1 324 ? -7.975 13.771 3.783 1.00 79.75 324 GLU A C 1
ATOM 2547 O O . GLU A 1 324 ? -6.835 13.322 3.820 1.00 79.75 324 GLU A O 1
ATOM 2552 N N . ILE A 1 325 ? -9.044 12.985 3.658 1.00 89.88 325 ILE A N 1
ATOM 2553 C CA . ILE A 1 325 ? -8.996 11.534 3.489 1.00 89.88 325 ILE A CA 1
ATOM 2554 C C . ILE A 1 325 ? -9.888 11.128 2.320 1.00 89.88 325 ILE A C 1
ATOM 2556 O O . ILE A 1 325 ? -10.982 11.671 2.133 1.00 89.88 325 ILE A O 1
ATOM 2560 N N . PHE A 1 326 ? -9.415 10.157 1.550 1.00 91.88 326 PHE A N 1
ATOM 2561 C CA . PHE A 1 326 ? -10.089 9.643 0.367 1.00 91.88 326 PHE A CA 1
ATOM 2562 C C . PHE A 1 326 ? -10.318 8.148 0.518 1.00 91.88 326 PHE A C 1
ATOM 2564 O O . PHE A 1 326 ? -9.414 7.431 0.936 1.00 91.88 326 PHE A O 1
ATOM 2571 N N . TRP A 1 327 ? -11.509 7.671 0.172 1.00 94.88 327 TRP A N 1
ATOM 2572 C CA . TRP A 1 327 ? -11.780 6.238 0.104 1.00 94.88 327 TRP A CA 1
ATOM 2573 C C . TRP A 1 327 ? -11.029 5.626 -1.078 1.00 94.88 327 TRP A C 1
ATOM 2575 O O . TRP A 1 327 ? -11.108 6.163 -2.186 1.00 94.88 327 TRP A O 1
ATOM 2585 N N . THR A 1 328 ? -10.365 4.491 -0.854 1.00 95.19 328 THR A N 1
ATOM 2586 C CA . THR A 1 328 ? -9.457 3.869 -1.831 1.00 95.19 328 THR A CA 1
ATOM 2587 C C . THR A 1 328 ? -9.873 2.459 -2.230 1.00 95.19 328 THR A C 1
ATOM 2589 O O . THR A 1 328 ? -9.890 2.137 -3.419 1.00 95.19 328 THR A O 1
ATOM 2592 N N . ALA A 1 329 ? -10.192 1.609 -1.256 1.00 96.44 329 ALA A N 1
ATOM 2593 C CA . ALA A 1 329 ? -10.579 0.221 -1.493 1.00 96.44 329 ALA A CA 1
ATOM 2594 C C . ALA A 1 329 ? -11.501 -0.286 -0.372 1.00 96.44 329 ALA A C 1
ATOM 2596 O O . ALA A 1 329 ? -11.404 0.202 0.758 1.00 96.44 329 ALA A O 1
ATOM 2597 N N . PRO A 1 330 ? -12.369 -1.274 -0.650 1.00 95.75 330 PRO A N 1
ATOM 2598 C CA . PRO A 1 330 ? -13.293 -1.810 0.349 1.00 95.75 330 PRO A CA 1
ATOM 2599 C C . PRO A 1 330 ? -12.594 -2.679 1.404 1.00 95.75 330 PRO A C 1
ATOM 2601 O O . PRO A 1 330 ? -13.130 -2.862 2.488 1.00 95.75 330 PRO A O 1
ATOM 2604 N N . SER A 1 331 ? -11.405 -3.209 1.105 1.00 97.50 331 SER A N 1
ATOM 2605 C CA . SER A 1 331 ? -10.643 -4.077 2.006 1.00 97.50 331 SER A CA 1
ATOM 2606 C C . SER A 1 331 ? -9.139 -3.936 1.777 1.00 97.50 331 SER A C 1
ATOM 2608 O O . SER A 1 331 ? -8.695 -3.415 0.748 1.00 97.50 331 SER A O 1
ATOM 2610 N N . VAL A 1 332 ? -8.338 -4.409 2.728 1.00 98.31 332 VAL A N 1
ATOM 2611 C CA . VAL A 1 332 ? -6.874 -4.408 2.615 1.00 98.31 332 VAL A CA 1
ATOM 2612 C C . VAL A 1 332 ? -6.424 -5.423 1.573 1.00 98.31 332 VAL A C 1
ATOM 2614 O O . VAL A 1 332 ? -5.493 -5.157 0.815 1.00 98.31 332 VAL A O 1
ATOM 2617 N N . GLU A 1 333 ? -7.118 -6.554 1.470 1.00 98.31 333 GLU A N 1
ATOM 2618 C CA . GLU A 1 333 ? -6.830 -7.554 0.446 1.00 98.31 333 GLU A CA 1
ATOM 2619 C C . GLU A 1 333 ? -7.062 -7.015 -0.976 1.00 98.31 333 GLU A C 1
ATOM 2621 O O . GLU A 1 333 ? -6.197 -7.162 -1.842 1.00 98.31 333 GLU A O 1
ATOM 2626 N N . SER A 1 334 ? -8.193 -6.345 -1.222 1.00 97.38 334 SER A N 1
ATOM 2627 C CA . SER A 1 334 ? -8.491 -5.764 -2.541 1.00 97.38 334 SER A CA 1
ATOM 2628 C C . SER A 1 334 ? -7.535 -4.620 -2.896 1.00 97.38 334 SER A C 1
ATOM 2630 O O . SER A 1 334 ? -7.116 -4.499 -4.054 1.00 97.38 334 SER A O 1
ATOM 2632 N N . PHE A 1 335 ? -7.130 -3.820 -1.901 1.00 98.06 335 PHE A N 1
ATOM 2633 C CA . PHE A 1 335 ? -6.054 -2.839 -2.038 1.00 98.06 335 PHE A CA 1
ATOM 2634 C C . PHE A 1 335 ? -4.741 -3.510 -2.461 1.00 98.06 335 PHE A C 1
ATOM 2636 O O . PHE A 1 335 ? -4.162 -3.128 -3.479 1.00 98.06 335 PHE A O 1
ATOM 2643 N N . ALA A 1 336 ? -4.297 -4.528 -1.718 1.00 97.81 336 ALA A N 1
ATOM 2644 C CA . ALA A 1 336 ? -3.045 -5.235 -1.966 1.00 97.81 336 ALA A CA 1
ATOM 2645 C C . ALA A 1 336 ? -3.024 -5.894 -3.352 1.00 97.81 336 ALA A C 1
ATOM 2647 O O . ALA A 1 336 ? -2.036 -5.769 -4.076 1.00 97.81 336 ALA A O 1
ATOM 2648 N N . TYR A 1 337 ? -4.128 -6.531 -3.752 1.00 97.50 337 TYR A N 1
ATOM 2649 C CA . TYR A 1 337 ? -4.284 -7.115 -5.082 1.00 97.50 337 TYR A CA 1
ATOM 2650 C C . TYR A 1 337 ? -4.052 -6.076 -6.178 1.00 97.50 337 TYR A C 1
ATOM 2652 O O . TYR A 1 337 ? -3.187 -6.254 -7.039 1.00 97.50 337 TYR A O 1
ATOM 2660 N N . ARG A 1 338 ? -4.800 -4.965 -6.135 1.00 97.12 338 ARG A N 1
ATOM 2661 C CA . ARG A 1 338 ? -4.699 -3.922 -7.160 1.00 97.12 338 ARG A CA 1
ATOM 2662 C C . ARG A 1 338 ? -3.310 -3.297 -7.164 1.00 97.12 338 ARG A C 1
ATOM 2664 O O . ARG A 1 338 ? -2.729 -3.140 -8.232 1.00 97.12 338 ARG A O 1
ATOM 2671 N N . PHE A 1 339 ? -2.768 -2.985 -5.989 1.00 96.62 339 PHE A N 1
ATOM 2672 C CA . PHE A 1 339 ? -1.442 -2.393 -5.858 1.00 96.62 339 PHE A CA 1
ATOM 2673 C C . PHE A 1 339 ? -0.365 -3.263 -6.519 1.00 96.62 339 PHE A C 1
ATOM 2675 O O . PHE A 1 339 ? 0.397 -2.766 -7.345 1.00 96.62 339 PHE A O 1
ATOM 2682 N N . LEU A 1 340 ? -0.341 -4.568 -6.226 1.00 95.88 340 LEU A N 1
ATOM 2683 C CA . LEU A 1 340 ? 0.644 -5.494 -6.795 1.00 95.88 340 LEU A CA 1
ATOM 2684 C C . LEU A 1 340 ? 0.461 -5.706 -8.300 1.00 95.88 340 LEU A C 1
ATOM 2686 O O . LEU A 1 340 ? 1.451 -5.776 -9.026 1.00 95.88 340 LEU A O 1
ATOM 2690 N N . VAL A 1 341 ? -0.782 -5.789 -8.786 1.00 95.75 341 VAL A N 1
ATOM 2691 C CA . VAL A 1 341 ? -1.060 -5.879 -10.228 1.00 95.75 341 VAL A CA 1
ATOM 2692 C C . VAL A 1 341 ? -0.505 -4.659 -10.960 1.00 95.75 341 VAL A C 1
ATOM 2694 O O . VAL A 1 341 ? 0.161 -4.804 -11.984 1.00 95.75 341 VAL A O 1
ATOM 2697 N N . GLU A 1 342 ? -0.739 -3.458 -10.433 1.00 94.81 342 GLU A N 1
ATOM 2698 C CA . GLU A 1 342 ? -0.262 -2.227 -11.063 1.00 94.81 342 GLU A CA 1
ATOM 2699 C C . GLU A 1 342 ? 1.254 -2.052 -10.961 1.00 94.81 342 GLU A C 1
ATOM 2701 O O . GLU A 1 342 ? 1.870 -1.639 -11.942 1.00 94.81 342 GLU A O 1
ATOM 2706 N N . ALA A 1 343 ? 1.861 -2.414 -9.828 1.00 92.88 343 ALA A N 1
ATOM 2707 C CA . ALA A 1 343 ? 3.311 -2.407 -9.657 1.00 92.88 343 ALA A CA 1
ATOM 2708 C C . ALA A 1 343 ? 3.998 -3.324 -10.682 1.00 92.88 343 ALA A C 1
ATOM 2710 O O . ALA A 1 343 ? 4.894 -2.895 -11.409 1.00 92.88 343 ALA A O 1
ATOM 2711 N N . ARG A 1 344 ? 3.510 -4.564 -10.818 1.00 94.06 344 ARG A N 1
ATOM 2712 C CA . ARG A 1 344 ? 4.034 -5.538 -11.786 1.00 94.06 344 ARG A CA 1
ATOM 2713 C C . ARG A 1 344 ? 3.831 -5.089 -13.225 1.00 94.06 344 ARG A C 1
ATOM 2715 O O . ARG A 1 344 ? 4.750 -5.210 -14.025 1.00 94.06 344 ARG A O 1
ATOM 2722 N N . LEU A 1 345 ? 2.661 -4.539 -13.559 1.00 94.00 345 LEU A N 1
ATOM 2723 C CA . LEU A 1 345 ? 2.423 -3.978 -14.891 1.00 94.00 345 LEU A CA 1
ATOM 2724 C C . LEU A 1 345 ? 3.352 -2.798 -15.181 1.00 94.00 345 LEU A C 1
ATOM 2726 O O . LEU A 1 345 ? 3.895 -2.724 -16.278 1.00 94.00 345 LEU A O 1
ATOM 2730 N N . SER A 1 346 ? 3.563 -1.901 -14.218 1.00 91.50 346 SER A N 1
ATOM 2731 C CA . SER A 1 346 ? 4.491 -0.778 -14.367 1.00 91.50 346 SER A CA 1
ATOM 2732 C C . SER A 1 346 ? 5.915 -1.266 -14.658 1.00 91.50 346 SER A C 1
ATOM 2734 O O . SER A 1 346 ? 6.552 -0.758 -15.581 1.00 91.50 346 SER A O 1
ATOM 2736 N N . SER A 1 347 ? 6.399 -2.273 -13.924 1.00 90.62 347 SER A N 1
ATOM 2737 C CA . SER A 1 347 ? 7.711 -2.889 -14.167 1.00 90.62 347 SER A CA 1
ATOM 2738 C C . SER A 1 347 ? 7.772 -3.586 -15.526 1.00 90.62 347 SER A C 1
ATOM 2740 O O . SER A 1 347 ? 8.653 -3.281 -16.323 1.00 90.62 347 SER A O 1
ATOM 2742 N N . ALA A 1 348 ? 6.785 -4.422 -15.857 1.00 93.00 348 ALA A N 1
ATOM 2743 C CA . ALA A 1 348 ? 6.741 -5.145 -17.128 1.00 93.00 348 ALA A CA 1
ATOM 2744 C C . ALA A 1 348 ? 6.708 -4.203 -18.345 1.00 93.00 348 ALA A C 1
ATOM 2746 O O . ALA A 1 348 ? 7.324 -4.466 -19.378 1.00 93.00 348 ALA A O 1
ATOM 2747 N N . VAL A 1 349 ? 6.010 -3.071 -18.229 1.00 91.81 349 VAL A N 1
ATOM 2748 C CA . VAL A 1 349 ? 6.029 -1.999 -19.230 1.00 91.81 349 VAL A CA 1
ATOM 2749 C C . VAL A 1 349 ? 7.414 -1.369 -19.342 1.00 91.81 349 VAL A C 1
ATOM 2751 O O . VAL A 1 349 ? 7.905 -1.176 -20.455 1.00 91.81 349 VAL A O 1
ATOM 2754 N N . TYR A 1 350 ? 8.031 -1.020 -18.211 1.00 88.81 350 TYR A N 1
ATOM 2755 C CA . TYR A 1 350 ? 9.349 -0.389 -18.178 1.00 88.81 350 TYR A CA 1
ATOM 2756 C C . TYR A 1 350 ? 10.428 -1.298 -18.787 1.00 88.81 350 TYR A C 1
ATOM 2758 O O . TYR A 1 350 ? 11.219 -0.850 -19.623 1.00 88.81 350 TYR A O 1
ATOM 2766 N N . ASP A 1 351 ? 10.387 -2.584 -18.441 1.00 89.81 351 ASP A N 1
ATOM 2767 C CA . ASP A 1 351 ? 11.301 -3.623 -18.919 1.00 89.81 351 ASP A CA 1
ATOM 2768 C C . ASP A 1 351 ? 10.958 -4.130 -20.326 1.00 89.81 351 ASP A C 1
ATOM 2770 O O . ASP A 1 351 ? 11.711 -4.918 -20.903 1.00 89.81 351 ASP A O 1
ATOM 2774 N N . LYS A 1 352 ? 9.869 -3.622 -20.922 1.00 90.19 352 LYS A N 1
ATOM 2775 C CA . LYS A 1 352 ? 9.393 -3.986 -22.264 1.00 90.19 352 LYS A CA 1
ATOM 2776 C C . LYS A 1 352 ? 9.191 -5.493 -22.404 1.00 90.19 352 LYS A C 1
ATOM 2778 O O . LYS A 1 352 ? 9.583 -6.107 -23.399 1.00 90.19 352 LYS A O 1
ATOM 2783 N N . GLU A 1 353 ? 8.578 -6.096 -21.394 1.00 92.44 353 GLU A N 1
ATOM 2784 C CA . GLU A 1 353 ? 8.183 -7.495 -21.450 1.00 92.44 353 GLU A CA 1
ATOM 2785 C C . GLU A 1 353 ? 7.173 -7.732 -22.578 1.00 92.44 353 GLU A C 1
ATOM 2787 O O . GLU A 1 353 ? 6.547 -6.810 -23.115 1.00 92.44 353 GLU A O 1
ATOM 2792 N N . ARG A 1 354 ? 7.010 -8.994 -22.968 1.00 91.00 354 ARG A N 1
ATOM 2793 C CA . ARG A 1 354 ? 6.035 -9.369 -23.990 1.00 91.00 354 ARG A CA 1
ATOM 2794 C C . ARG A 1 354 ? 4.708 -9.679 -23.326 1.00 91.00 354 ARG A C 1
ATOM 2796 O O . ARG A 1 354 ? 4.646 -10.451 -22.377 1.00 91.00 354 ARG A O 1
ATOM 2803 N N . ALA A 1 355 ? 3.618 -9.169 -23.892 1.00 90.50 355 ALA A N 1
ATOM 2804 C CA . ALA A 1 355 ? 2.275 -9.433 -23.384 1.00 90.50 355 ALA A CA 1
ATOM 2805 C C . ALA A 1 355 ? 1.954 -10.940 -23.317 1.00 90.50 355 ALA A C 1
ATOM 2807 O O . ALA A 1 355 ? 1.217 -11.372 -22.441 1.00 90.50 355 ALA A O 1
ATOM 2808 N N . GLY A 1 356 ? 2.513 -11.754 -24.221 1.00 88.50 356 GLY A N 1
ATOM 2809 C CA . GLY A 1 356 ? 2.348 -13.213 -24.208 1.00 88.50 356 GLY A CA 1
ATOM 2810 C C . GLY A 1 356 ? 2.938 -13.925 -22.987 1.00 88.50 356 GLY A C 1
ATOM 2811 O O . GLY A 1 356 ? 2.525 -15.050 -22.713 1.00 88.50 356 GLY A O 1
ATOM 2812 N N . ASP A 1 357 ? 3.857 -13.274 -22.274 1.00 91.00 357 ASP A N 1
ATOM 2813 C CA . ASP A 1 357 ? 4.565 -13.833 -21.122 1.00 91.00 357 ASP A CA 1
ATOM 2814 C C . ASP A 1 357 ? 3.941 -13.381 -19.784 1.00 91.00 357 ASP A C 1
ATOM 2816 O O . ASP A 1 357 ? 4.300 -13.903 -18.731 1.00 91.00 357 ASP A O 1
ATOM 2820 N N . LEU A 1 358 ? 2.980 -12.448 -19.819 1.00 91.88 358 LEU A N 1
ATOM 2821 C CA . LEU A 1 358 ? 2.284 -11.956 -18.632 1.00 91.88 358 LEU A CA 1
ATOM 2822 C C . LEU A 1 358 ? 1.280 -12.969 -18.070 1.00 91.88 358 LEU A C 1
ATOM 2824 O O . LEU A 1 358 ? 0.575 -13.666 -18.806 1.00 91.88 358 LEU A O 1
ATOM 2828 N N . ASP A 1 359 ? 1.115 -12.934 -16.747 1.00 90.81 359 ASP A N 1
ATOM 2829 C CA . ASP A 1 359 ? 0.050 -13.664 -16.067 1.00 90.81 359 ASP A CA 1
ATOM 2830 C C . ASP A 1 359 ? -1.348 -13.247 -16.576 1.00 90.81 359 ASP A C 1
ATOM 2832 O O . ASP A 1 359 ? -1.596 -12.062 -16.843 1.00 90.81 359 ASP A O 1
ATOM 2836 N N . PRO A 1 360 ? -2.320 -14.183 -16.640 1.00 90.50 360 PRO A N 1
ATOM 2837 C CA . PRO A 1 360 ? -3.678 -13.894 -17.107 1.00 90.50 360 PRO A CA 1
ATOM 2838 C C . PRO A 1 360 ? -4.386 -12.750 -16.365 1.00 90.50 360 PRO A C 1
ATOM 2840 O O . PRO A 1 360 ? -5.174 -12.032 -16.978 1.00 90.50 360 PRO A O 1
ATOM 2843 N N . GLU A 1 361 ? -4.104 -12.565 -15.072 1.00 90.50 361 GLU A N 1
ATOM 2844 C CA . GLU A 1 361 ? -4.662 -11.475 -14.256 1.00 90.50 361 GLU A CA 1
ATOM 2845 C C . GLU A 1 361 ? -4.133 -10.101 -14.698 1.00 90.50 361 GLU A C 1
ATOM 2847 O O . GLU A 1 361 ? -4.912 -9.159 -14.860 1.00 90.50 361 GLU A O 1
ATOM 2852 N N . LEU A 1 362 ? -2.825 -9.991 -14.973 1.00 93.44 362 LEU A N 1
ATOM 2853 C CA . LEU A 1 362 ? -2.210 -8.755 -15.470 1.00 93.44 362 LEU A CA 1
ATOM 2854 C C . LEU A 1 362 ? -2.750 -8.407 -16.861 1.00 93.44 362 LEU A C 1
ATOM 2856 O O . LEU A 1 362 ? -3.071 -7.252 -17.139 1.00 93.44 362 LEU A O 1
ATOM 2860 N N . LEU A 1 363 ? -2.923 -9.421 -17.714 1.00 92.38 363 LEU A N 1
ATOM 2861 C CA . LEU A 1 363 ? -3.533 -9.268 -19.034 1.00 92.38 363 LEU A CA 1
ATOM 2862 C C . LEU A 1 363 ? -4.986 -8.804 -18.959 1.00 92.38 363 LEU A C 1
ATOM 2864 O O . LEU A 1 363 ? -5.375 -7.910 -19.709 1.00 92.38 363 LEU A O 1
ATOM 2868 N N . ALA A 1 364 ? -5.785 -9.386 -18.063 1.00 91.56 364 ALA A N 1
ATOM 2869 C CA . ALA A 1 364 ? -7.170 -8.974 -17.860 1.00 91.56 364 ALA A CA 1
ATOM 2870 C C . ALA A 1 364 ? -7.262 -7.528 -17.351 1.00 91.56 364 ALA A C 1
ATOM 2872 O O . ALA A 1 364 ? -8.098 -6.765 -17.834 1.00 91.56 364 ALA A O 1
ATOM 2873 N N . TYR A 1 365 ? -6.367 -7.127 -16.444 1.00 93.75 365 TYR A N 1
ATOM 2874 C CA . TYR A 1 365 ? -6.279 -5.747 -15.967 1.00 93.75 365 TYR A CA 1
ATOM 2875 C C . TYR A 1 365 ? -5.903 -4.775 -17.092 1.00 93.75 365 TYR A C 1
ATOM 2877 O O . TYR A 1 365 ? -6.564 -3.755 -17.289 1.00 93.75 365 TYR A O 1
ATOM 2885 N N . LEU A 1 366 ? -4.877 -5.110 -17.878 1.00 92.50 366 LEU A N 1
ATOM 2886 C CA . LEU A 1 366 ? -4.395 -4.286 -18.986 1.00 92.50 366 LEU A CA 1
ATOM 2887 C C . LEU A 1 366 ? -5.422 -4.171 -20.126 1.00 92.50 366 LEU A C 1
ATOM 2889 O O . LEU A 1 366 ? -5.527 -3.121 -20.763 1.00 92.50 366 LEU A O 1
ATOM 2893 N N . ALA A 1 367 ? -6.225 -5.213 -20.358 1.00 91.12 367 ALA A N 1
ATOM 2894 C CA . ALA A 1 367 ? -7.265 -5.239 -21.388 1.00 91.12 367 ALA A CA 1
ATOM 2895 C C . ALA A 1 367 ? -8.368 -4.188 -21.193 1.00 91.12 367 ALA A C 1
ATOM 2897 O O . ALA A 1 367 ? -9.041 -3.833 -22.158 1.00 91.12 367 ALA A O 1
ATOM 2898 N N . HIS A 1 368 ? -8.537 -3.654 -19.981 1.00 89.94 368 HIS A N 1
ATOM 2899 C CA . HIS A 1 368 ? -9.431 -2.520 -19.723 1.00 89.94 368 HIS A CA 1
ATOM 2900 C C . HIS A 1 368 ? -8.970 -1.232 -20.423 1.00 89.94 368 HIS A C 1
ATOM 2902 O O . HIS A 1 368 ? -9.800 -0.404 -20.794 1.00 89.94 368 HIS A O 1
ATOM 2908 N N . TYR A 1 369 ? -7.659 -1.068 -20.615 1.00 88.38 369 TYR A N 1
ATOM 2909 C CA . TYR A 1 369 ? -7.049 0.135 -21.187 1.00 88.38 369 TYR A CA 1
ATOM 2910 C C . TYR A 1 369 ? -6.764 0.029 -22.683 1.00 88.38 369 TYR A C 1
ATOM 2912 O O . TYR A 1 369 ? -6.698 1.041 -23.379 1.00 88.38 369 TYR A O 1
ATOM 2920 N N . VAL A 1 370 ? -6.587 -1.188 -23.192 1.00 84.69 370 VAL A N 1
ATOM 2921 C CA . VAL A 1 370 ? -6.311 -1.407 -24.612 1.00 84.69 370 VAL A CA 1
ATOM 2922 C C . VAL A 1 370 ? -7.634 -1.447 -25.384 1.00 84.69 370 VAL A C 1
ATOM 2924 O O . VAL A 1 370 ? -8.547 -2.178 -24.994 1.00 84.69 370 VAL A O 1
ATOM 2927 N N . PRO A 1 371 ? -7.767 -0.709 -26.501 1.00 68.50 371 PRO A N 1
ATOM 2928 C CA . PRO A 1 371 ? -8.954 -0.786 -27.339 1.00 68.50 371 PRO A CA 1
ATOM 2929 C C . PRO A 1 371 ? -9.199 -2.233 -27.778 1.00 68.50 371 PRO A C 1
ATOM 2931 O O . PRO A 1 371 ? -8.369 -2.852 -28.448 1.00 68.50 371 PRO A O 1
ATOM 2934 N N . GLY A 1 372 ? -10.350 -2.794 -27.402 1.00 59.94 372 GLY A N 1
ATOM 2935 C CA . GLY A 1 372 ? -10.760 -4.099 -27.908 1.00 59.94 372 GLY A CA 1
ATOM 2936 C C . GLY A 1 372 ? -10.882 -4.068 -29.439 1.00 59.94 372 GLY A C 1
ATOM 2937 O O . GLY A 1 372 ? -11.144 -3.004 -30.009 1.00 59.94 372 GLY A O 1
ATOM 2938 N N . PRO A 1 373 ? -10.742 -5.211 -30.136 1.00 43.84 373 PRO A N 1
ATOM 2939 C CA . PRO A 1 373 ? -11.013 -5.277 -31.568 1.00 43.84 373 PRO A CA 1
ATOM 2940 C C . PRO A 1 373 ? -12.494 -4.942 -31.817 1.00 43.84 373 PRO A C 1
ATOM 2942 O O . PRO A 1 373 ? -13.352 -5.816 -31.725 1.00 43.84 373 PRO A O 1
ATOM 2945 N N . GLY A 1 374 ? -12.800 -3.666 -32.084 1.00 40.62 374 GLY A N 1
ATOM 2946 C CA . GLY A 1 374 ? -14.155 -3.180 -32.366 1.00 40.62 374 GLY A CA 1
ATOM 2947 C C . GLY A 1 374 ? -14.671 -1.990 -31.546 1.00 40.62 374 GLY A C 1
ATOM 2948 O O . GLY A 1 374 ? -15.836 -1.642 -31.728 1.00 40.62 374 GLY A O 1
ATOM 2949 N N . ARG A 1 375 ? -13.874 -1.343 -30.683 1.00 32.25 375 ARG A N 1
ATOM 2950 C CA . ARG A 1 375 ? -14.218 0.005 -30.181 1.00 32.25 375 ARG A CA 1
ATOM 2951 C C . ARG A 1 375 ? -13.496 1.055 -31.044 1.00 32.25 375 ARG A C 1
ATOM 2953 O O . ARG A 1 375 ? -12.288 0.897 -31.211 1.00 32.25 375 ARG A O 1
ATOM 2960 N N . PRO A 1 376 ? -14.217 2.018 -31.657 1.00 35.03 376 PRO A N 1
ATOM 2961 C CA . PRO A 1 376 ? -13.610 3.068 -32.476 1.00 35.03 376 PRO A CA 1
ATOM 2962 C C . PRO A 1 376 ? -12.669 3.966 -31.676 1.00 35.03 376 PRO A C 1
ATOM 2964 O O . PRO A 1 376 ? -12.892 4.101 -30.448 1.00 35.03 376 PRO A O 1
#

Secondary structure (DSSP, 8-state):
------------PPPP--GGGTSEEEE-TT-SSSSBPBB-SSSBBTT--B-TT-EEEEEEESSS-TTB-HHHHHHHHHHHTTS-GGGSS-S-----PPPPPPGGGSTT----TTBSS-TT--PPPPPTT---SB-SSPPPGGG--STTEEEESSGGGPEEEEBEEEEE-BTTTB---TTS-EETTEEEEETTTSPPB-GGG-SSS-TTT-----B-HHHHHHHHHHHHHHGGGT----HHHHHHHHBTTTTTHHHHHTTT-EEEEEEEEE-SS-TT-EEEEEEE-TTSSSEEEEEE-TTS-EEEEEESS-TTTS--PPPPTT-S-EEEESSHHHHHHHHHHHHHHHHHHHTT-BGGGS-HHHHHHHHTTSPPTT--

Radius of gyration: 24.15 Å; chains: 1; bounding box: 78×42×63 Å